Protein AF-K6UPS4-F1 (afdb_monomer_lite)

Secondary structure (DSSP, 8-state):
-HHHHHHHHHHHHTHHHHHHHHTTT--HHHHHHHHHHHHHHHHHHTT--HHHHHHHHHHHHHHHHHS--S---------S-HHHHHHHHHHHHHHHHHHHHHHHTTTS-HHHHHHHHHHHHHHHHHHHHHHHHHHHHT--TTHHHHHHHHHHS-HHHHHHHHHHS-HHHHHHHS-TTS--SS-----------------S----SS-HHHHTTSHHHHHHHHHH--TTTTTTGGGGGGGGGGTTTSTTHHHHHHHHHHHHHHHTT-S-HHHHHHHHHHHHHHHHHHHHGGGHHHHTTSTTHHHHHHHHHHHHHHHT-GGG-----TT--HHHHHHHHHHHHHHHTHHHHHHHHHH--HHHHHHHHHHHHHHHHHHHHHHHHH---

Foldseek 3Di:
DVVVLVVLLVCQLCVVVVQVVCVVQDHSQRVLVVVQLVVVVVCVVVVDDPVVVVVSLVSQVVSQVPHPDPDGRHHDDLPDDPVVSVLLVLLVVCLSCVVVLLVCCQPDDPVVLVVSLVSVLVSLVSLVVVVCVCVVVVHCSCVVSNVSCCVSCDLLNVLSSVVSRDPVSCCSRPPDPDPDPQDDDDDDDDDDDDDDDDDDDDPDPQDPVLVVLAVLVVLLVVLVDPPCLSVPLVLCNVVRVCCVVFPNSSSLLSSLLVLLVVLLPDPCNLLSLVSSLLSNVVVLCVRVPQCSLVCVVHPPVVSSVVSNVVSCVVSVSCSNDDDDPSVAGPVNSVLVVLLSRCVSRVVVLVVDCVVDDPVVVVSSVVSVVSNVVSCVVCVVVVDDD

Radius of gyration: 28.58 Å; chains: 1; bounding box: 81×54×88 Å

InterPro domains:
  IPR008780 Plasmodium vivax Vir [PF05795] (3-199)
  IPR008780 Plasmodium vivax Vir [PF05795] (218-385)

Sequence (385 aa):
MNKYCNIIKVILENWDKILTSFESQFNKDQCCEHLNYWLHTKIQDNKYRSEDIKLLYFAWNWINDSITAKNYCRHKKFNVSAEDFKKKLKLYIFLEYIDIINSELTRVQNSEKTMYCNYIKSSFDLYYSMKFEDSSTCSQKFSDELVAFEKKIDNSKLCELKNKWPHRCLDLVFNKNNKALCSSKKEQSNVHNQERSNGFETTNKFNQSVLDKFSAFKTYEEFNSNKDCYKYCQHCKIIYDFEESCPGISDFCRMLVRNLHEIKYSNDIKDRCGYLYYWIYENAWKLFGPDWNKTHGKEPIFTLLNIGYKIINELKINESFYNYDTKISFEEWRKKTDLHDYFENYDNIKNITESTNREENNKYCEYFTYIKKIYKMYIRKCCKY

Structure (mmCIF, N/CA/C/O backbone):
data_AF-K6UPS4-F1
#
_entry.id   AF-K6UPS4-F1
#
loop_
_atom_site.group_PDB
_atom_site.id
_atom_site.type_symbol
_atom_site.label_atom_id
_atom_site.label_alt_id
_atom_site.label_comp_id
_atom_site.label_asym_id
_atom_site.label_entity_id
_atom_site.label_seq_id
_atom_site.pdbx_PDB_ins_code
_atom_site.Cartn_x
_atom_site.Cartn_y
_atom_site.Cartn_z
_atom_site.occupancy
_atom_site.B_iso_or_equiv
_atom_site.auth_seq_id
_atom_site.auth_comp_id
_atom_site.auth_asym_id
_atom_site.auth_atom_id
_atom_site.pdbx_PDB_model_num
ATOM 1 N N . MET A 1 1 ? 18.045 -4.487 -40.810 1.00 77.62 1 MET A N 1
ATOM 2 C CA . MET A 1 1 ? 18.877 -4.861 -39.647 1.00 77.62 1 MET A CA 1
ATOM 3 C C . MET A 1 1 ? 20.218 -4.121 -39.605 1.00 77.62 1 MET A C 1
ATOM 5 O O . MET A 1 1 ? 20.486 -3.487 -38.593 1.00 77.62 1 MET A O 1
ATOM 9 N N . ASN A 1 2 ? 21.015 -4.104 -40.686 1.00 80.56 2 ASN A N 1
ATOM 10 C CA . ASN A 1 2 ? 22.357 -3.474 -40.727 1.00 80.56 2 ASN A CA 1
ATOM 11 C C . ASN A 1 2 ? 22.433 -2.052 -40.144 1.00 80.56 2 ASN A C 1
ATOM 13 O O . ASN A 1 2 ? 23.345 -1.751 -39.382 1.00 80.56 2 ASN A O 1
ATOM 17 N N . LYS A 1 3 ? 21.435 -1.202 -40.426 1.00 86.06 3 LYS A N 1
ATOM 18 C CA . LYS A 1 3 ? 21.322 0.143 -39.836 1.00 86.06 3 LYS A CA 1
ATOM 19 C C . LYS A 1 3 ? 21.411 0.125 -38.304 1.00 86.06 3 LYS A C 1
ATOM 21 O O . LYS A 1 3 ? 22.195 0.872 -37.733 1.00 86.06 3 LYS A O 1
ATOM 26 N N . TYR A 1 4 ? 20.614 -0.715 -37.643 1.00 86.06 4 TYR A N 1
ATOM 27 C CA . TYR A 1 4 ? 20.561 -0.771 -36.180 1.00 86.06 4 TYR A CA 1
ATOM 28 C C . TYR A 1 4 ? 21.789 -1.454 -35.583 1.00 86.06 4 TYR A C 1
ATOM 30 O O . TYR A 1 4 ? 22.247 -1.026 -34.532 1.00 86.06 4 TYR A O 1
ATOM 38 N N . CYS A 1 5 ? 22.379 -2.428 -36.281 1.00 85.94 5 CYS A N 1
ATOM 39 C CA . CYS A 1 5 ? 23.659 -3.012 -35.882 1.00 85.94 5 CYS A CA 1
ATOM 40 C C . CYS A 1 5 ? 24.772 -1.951 -35.823 1.00 85.94 5 CYS A C 1
ATOM 42 O O . CYS A 1 5 ? 25.506 -1.887 -34.842 1.00 85.94 5 CYS A O 1
ATOM 44 N N . ASN A 1 6 ? 24.851 -1.069 -36.827 1.00 89.06 6 ASN A N 1
ATOM 45 C CA . ASN A 1 6 ? 25.827 0.025 -36.839 1.00 89.06 6 ASN A CA 1
ATOM 46 C C . ASN A 1 6 ? 25.571 1.044 -35.722 1.00 89.06 6 ASN A C 1
ATOM 48 O O . ASN A 1 6 ? 26.515 1.493 -35.081 1.00 89.06 6 ASN A O 1
ATOM 52 N N . ILE A 1 7 ? 24.304 1.386 -35.463 1.00 91.50 7 ILE A N 1
ATOM 53 C CA . ILE A 1 7 ? 23.954 2.304 -34.369 1.00 91.50 7 ILE A CA 1
ATOM 54 C C . ILE A 1 7 ? 24.347 1.701 -33.014 1.00 91.50 7 ILE A C 1
ATOM 56 O O . ILE A 1 7 ? 25.000 2.374 -32.223 1.00 91.50 7 ILE A O 1
ATOM 60 N N . ILE A 1 8 ? 24.000 0.434 -32.764 1.00 92.12 8 ILE A N 1
ATOM 61 C CA . ILE A 1 8 ? 24.368 -0.264 -31.526 1.00 92.12 8 ILE A CA 1
ATOM 62 C C . ILE A 1 8 ? 25.882 -0.325 -31.359 1.00 92.12 8 ILE A C 1
ATOM 64 O O . ILE A 1 8 ? 26.369 -0.036 -30.273 1.00 92.12 8 ILE A O 1
ATOM 68 N N . LYS A 1 9 ? 26.628 -0.619 -32.428 1.00 91.38 9 LYS A N 1
ATOM 69 C CA . LYS A 1 9 ? 28.091 -0.605 -32.393 1.00 91.38 9 LYS A CA 1
ATOM 70 C C . LYS A 1 9 ? 28.637 0.737 -31.901 1.00 91.38 9 LYS A C 1
ATOM 72 O O . LYS A 1 9 ? 29.379 0.760 -30.928 1.00 91.38 9 LYS A O 1
ATOM 77 N N . VAL A 1 10 ? 28.204 1.842 -32.508 1.00 92.75 10 VAL A N 1
ATOM 78 C CA . VAL A 1 10 ? 28.657 3.190 -32.122 1.00 92.75 10 VAL A CA 1
ATOM 79 C C . VAL A 1 10 ? 28.294 3.523 -30.672 1.00 92.75 10 VAL A C 1
ATOM 81 O O . VAL A 1 10 ? 29.107 4.117 -29.961 1.00 92.75 10 VAL A O 1
ATOM 84 N N . ILE A 1 11 ? 27.089 3.145 -30.230 1.00 93.38 11 ILE A N 1
ATOM 85 C CA . ILE A 1 11 ? 26.629 3.371 -28.853 1.00 93.38 11 ILE A CA 1
ATOM 86 C C . ILE A 1 11 ? 27.493 2.589 -27.860 1.00 93.38 11 ILE A C 1
ATOM 88 O O . ILE A 1 11 ? 27.983 3.177 -26.900 1.00 93.38 11 ILE A O 1
ATOM 92 N N . LEU A 1 12 ? 27.700 1.290 -28.090 1.00 91.75 12 LEU A N 1
ATOM 93 C CA . LEU A 1 12 ? 28.446 0.429 -27.172 1.00 91.75 12 LEU A CA 1
ATOM 94 C C . LEU A 1 12 ? 29.937 0.792 -27.125 1.00 91.75 12 LEU A C 1
ATOM 96 O O . LEU A 1 12 ? 30.508 0.861 -26.042 1.00 91.75 12 LEU A O 1
ATOM 100 N N . GLU A 1 13 ? 30.556 1.130 -28.260 1.00 90.81 13 GLU A N 1
ATOM 101 C CA . GLU A 1 13 ? 31.955 1.594 -28.310 1.00 90.81 13 GLU A CA 1
ATOM 102 C C . GLU A 1 13 ? 32.178 2.912 -27.548 1.00 90.81 13 GLU A C 1
ATOM 104 O O . GLU A 1 13 ? 33.280 3.176 -27.070 1.00 90.81 13 GLU A O 1
ATOM 109 N N . ASN A 1 14 ? 31.137 3.738 -27.399 1.00 91.19 14 ASN A N 1
ATOM 110 C CA . ASN A 1 14 ? 31.183 4.988 -26.637 1.00 91.19 14 ASN A CA 1
ATOM 111 C C . ASN A 1 14 ? 30.433 4.901 -25.299 1.00 91.19 14 ASN A C 1
ATOM 113 O O . ASN A 1 14 ? 30.128 5.942 -24.711 1.00 91.19 14 ASN A O 1
ATOM 117 N N . TRP A 1 15 ? 30.147 3.692 -24.803 1.00 91.75 15 TRP A N 1
ATOM 118 C CA . TRP A 1 15 ? 29.243 3.489 -23.669 1.00 91.75 15 TRP A CA 1
ATOM 119 C C . TRP A 1 15 ? 29.666 4.258 -22.417 1.00 91.75 15 TRP A C 1
ATOM 121 O O . TRP A 1 15 ? 28.856 4.983 -21.849 1.00 91.75 15 TRP A O 1
ATOM 131 N N . ASP A 1 16 ? 30.946 4.198 -22.041 1.00 89.62 16 ASP A N 1
ATOM 132 C CA . ASP A 1 16 ? 31.461 4.923 -20.871 1.00 89.62 16 ASP A CA 1
ATOM 133 C C . ASP A 1 16 ? 31.260 6.447 -20.992 1.00 89.62 16 ASP A C 1
ATOM 135 O O . ASP A 1 16 ? 30.858 7.090 -20.025 1.00 89.62 16 ASP A O 1
ATOM 139 N N . LYS A 1 17 ? 31.449 7.030 -22.186 1.00 90.62 17 LYS A N 1
ATOM 140 C CA . LYS A 1 17 ? 31.209 8.468 -22.422 1.00 90.62 17 LYS A CA 1
ATOM 141 C C . LYS A 1 17 ? 29.726 8.820 -22.327 1.00 90.62 17 LYS A C 1
ATOM 143 O O . LYS A 1 17 ? 29.380 9.865 -21.782 1.00 90.62 17 LYS A O 1
ATOM 148 N N . ILE A 1 18 ? 28.858 7.957 -22.859 1.00 90.69 18 ILE A N 1
ATOM 149 C CA . ILE A 1 18 ? 27.403 8.125 -22.774 1.00 90.69 18 ILE A CA 1
ATOM 150 C C . ILE A 1 18 ? 26.972 8.089 -21.307 1.00 90.69 18 ILE A C 1
ATOM 152 O O . ILE A 1 18 ? 26.261 8.990 -20.866 1.00 90.69 18 ILE A O 1
ATOM 156 N N . LEU A 1 19 ? 27.459 7.117 -20.533 1.00 90.88 19 LEU A N 1
ATOM 157 C CA . LEU A 1 19 ? 27.187 7.031 -19.100 1.00 90.88 19 LEU A CA 1
ATOM 158 C C . LEU A 1 19 ? 27.598 8.312 -18.365 1.00 90.88 19 LEU A C 1
ATOM 160 O O . LEU A 1 19 ? 26.792 8.846 -17.611 1.00 90.88 19 LEU A O 1
ATOM 164 N N . THR A 1 20 ? 28.791 8.851 -18.637 1.00 90.44 20 THR A N 1
ATOM 165 C CA . THR A 1 20 ? 29.232 10.132 -18.059 1.00 90.44 20 THR A CA 1
ATOM 166 C C . THR A 1 20 ? 28.326 11.296 -18.467 1.00 90.44 20 THR A C 1
ATOM 168 O O . THR A 1 20 ? 28.006 12.140 -17.641 1.00 90.44 20 THR A O 1
ATOM 171 N N . SER A 1 21 ? 27.845 11.345 -19.714 1.00 92.25 21 SER A N 1
ATOM 172 C CA . SER A 1 21 ? 26.965 12.438 -20.160 1.00 92.25 21 SER A CA 1
ATOM 173 C C . SER A 1 21 ? 25.588 12.454 -19.482 1.00 92.25 21 SER A C 1
ATOM 175 O O . SER A 1 21 ? 24.968 13.512 -19.390 1.00 92.25 21 SER A O 1
ATOM 177 N N . PHE A 1 22 ? 25.124 11.304 -18.982 1.00 88.94 22 PHE A N 1
ATOM 178 C CA . PHE A 1 22 ? 23.813 11.146 -18.344 1.00 88.94 22 PHE A CA 1
ATOM 179 C C . PHE A 1 22 ? 23.880 10.920 -16.830 1.00 88.94 22 PHE A C 1
ATOM 181 O O . PHE A 1 22 ? 22.834 10.749 -16.207 1.00 88.94 22 PHE A O 1
ATOM 188 N N . GLU A 1 23 ? 25.064 10.969 -16.215 1.00 88.44 23 GLU A N 1
ATOM 189 C CA . GLU A 1 23 ? 25.265 10.593 -14.805 1.00 88.44 23 GLU A CA 1
ATOM 190 C C . GLU A 1 23 ? 24.444 11.427 -13.807 1.00 88.44 23 GLU A C 1
ATOM 192 O O . GLU A 1 23 ? 24.121 10.957 -12.719 1.00 88.44 23 GLU A O 1
ATOM 197 N N . SER A 1 24 ? 24.071 12.653 -14.190 1.00 85.88 24 SER A N 1
ATOM 198 C CA . SER A 1 24 ? 23.217 13.539 -13.388 1.00 85.88 24 SER A CA 1
ATOM 199 C C . SER A 1 24 ? 21.729 13.173 -13.420 1.00 85.88 24 SER A C 1
ATOM 201 O O . SER A 1 24 ? 20.976 13.633 -12.564 1.00 85.88 24 SER A O 1
ATOM 203 N N . GLN A 1 25 ? 21.295 12.379 -14.403 1.00 82.69 25 GLN A N 1
ATOM 204 C CA . GLN A 1 25 ? 19.885 12.063 -14.656 1.00 82.69 25 GLN A CA 1
ATOM 205 C C . GLN A 1 25 ? 19.572 10.585 -14.427 1.00 82.69 25 GLN A C 1
ATOM 207 O O . GLN A 1 25 ? 18.519 10.265 -13.880 1.00 82.69 25 GLN A O 1
ATOM 212 N N . PHE A 1 26 ? 20.479 9.693 -14.827 1.00 84.88 26 PHE A N 1
ATOM 213 C CA . PHE A 1 26 ? 20.250 8.253 -14.831 1.00 84.88 26 PHE A CA 1
ATOM 214 C C . PHE A 1 26 ? 21.466 7.504 -14.303 1.00 84.88 26 PHE A C 1
ATOM 216 O O . PHE A 1 26 ? 22.615 7.837 -14.604 1.00 84.88 26 PHE A O 1
ATOM 223 N N . ASN A 1 27 ? 21.212 6.439 -13.546 1.00 87.31 27 ASN A N 1
ATOM 224 C CA . ASN A 1 27 ? 22.267 5.500 -13.198 1.00 87.31 27 ASN A CA 1
ATOM 225 C C . ASN A 1 27 ? 22.601 4.573 -14.386 1.00 87.31 27 ASN A C 1
ATOM 227 O O . ASN A 1 27 ? 21.901 4.523 -15.401 1.00 87.31 27 ASN A O 1
ATOM 231 N N . LYS A 1 28 ? 23.697 3.818 -14.256 1.00 87.12 28 LYS A N 1
ATOM 232 C CA . LYS A 1 28 ? 24.208 2.954 -15.333 1.00 87.12 28 LYS A CA 1
ATOM 233 C C . LYS A 1 28 ? 23.196 1.898 -15.785 1.00 87.12 28 LYS A C 1
ATOM 235 O O . LYS A 1 28 ? 23.085 1.643 -16.986 1.00 87.12 28 LYS A O 1
ATOM 240 N N . ASP A 1 29 ? 22.458 1.322 -14.840 1.00 87.25 29 ASP A N 1
ATOM 241 C CA . ASP A 1 29 ? 21.469 0.283 -15.118 1.00 87.25 29 ASP A CA 1
ATOM 242 C C . ASP A 1 29 ? 20.255 0.863 -15.855 1.00 87.25 29 ASP A C 1
ATOM 244 O O . ASP A 1 29 ? 19.808 0.289 -16.846 1.00 87.25 29 ASP A O 1
ATOM 248 N N . GLN A 1 30 ? 19.787 2.053 -15.462 1.00 89.25 30 GLN A N 1
ATOM 249 C CA . GLN A 1 30 ? 18.713 2.780 -16.152 1.00 89.25 30 GLN A CA 1
ATOM 250 C C . GLN A 1 30 ? 19.086 3.115 -17.597 1.00 89.25 30 GLN A C 1
ATOM 252 O O . GLN A 1 30 ? 18.306 2.842 -18.508 1.00 89.25 30 GLN A O 1
ATOM 257 N N . CYS A 1 31 ? 20.300 3.624 -17.837 1.00 91.44 31 CYS A N 1
ATOM 258 C CA . CYS A 1 31 ? 20.792 3.877 -19.195 1.00 91.44 31 CYS A CA 1
ATOM 259 C C . CYS A 1 31 ? 20.754 2.609 -20.060 1.00 91.44 31 CYS A C 1
ATOM 261 O O . CYS A 1 31 ? 20.337 2.651 -21.221 1.00 91.44 31 CYS A O 1
ATOM 263 N N . CYS A 1 32 ? 21.174 1.471 -19.500 1.00 93.19 32 CYS A N 1
ATOM 264 C CA . CYS A 1 32 ? 21.152 0.202 -20.215 1.00 93.19 32 CYS A CA 1
ATOM 265 C C . CYS A 1 32 ? 19.719 -0.296 -20.480 1.00 93.19 32 CYS A C 1
ATOM 267 O O . CYS A 1 32 ? 19.421 -0.759 -21.585 1.00 93.19 32 CYS A O 1
ATOM 269 N N . GLU A 1 33 ? 18.801 -0.158 -19.521 1.00 93.00 33 GLU A N 1
ATOM 270 C CA . GLU A 1 33 ? 17.383 -0.481 -19.723 1.00 93.00 33 GLU A CA 1
ATOM 271 C C . GLU A 1 33 ? 16.742 0.418 -20.795 1.00 93.00 33 GLU A C 1
ATOM 273 O O . GLU A 1 33 ? 16.080 -0.100 -21.697 1.00 93.00 33 GLU A O 1
ATOM 278 N N . HIS A 1 34 ? 17.004 1.732 -20.796 1.00 93.31 34 HIS A N 1
ATOM 279 C CA . HIS A 1 34 ? 16.537 2.646 -21.848 1.00 93.31 34 HIS A CA 1
ATOM 280 C C . HIS A 1 34 ? 16.983 2.195 -23.240 1.00 93.31 34 HIS A C 1
ATOM 282 O O . HIS A 1 34 ? 16.175 2.160 -24.174 1.00 93.31 34 HIS A O 1
ATOM 288 N N . LEU A 1 35 ? 18.256 1.812 -23.383 1.00 94.75 35 LEU A N 1
ATOM 289 C CA . LEU A 1 35 ? 18.789 1.330 -24.653 1.00 94.75 35 LEU A CA 1
ATOM 290 C C . LEU A 1 35 ? 18.093 0.034 -25.100 1.00 94.75 35 LEU A C 1
ATOM 292 O O . LEU A 1 35 ? 17.767 -0.117 -26.281 1.00 94.75 35 LEU A O 1
ATOM 296 N N . ASN A 1 36 ? 17.816 -0.874 -24.162 1.00 95.06 36 ASN A N 1
ATOM 297 C CA . ASN A 1 36 ? 17.093 -2.115 -24.429 1.00 95.06 36 ASN A CA 1
ATOM 298 C C . ASN A 1 36 ? 15.652 -1.868 -24.899 1.00 95.06 36 ASN A C 1
ATOM 300 O O . ASN A 1 36 ? 15.244 -2.411 -25.931 1.00 95.06 36 ASN A O 1
ATOM 304 N N . TYR A 1 37 ? 14.894 -1.017 -24.201 1.00 95.06 37 TYR A N 1
ATOM 305 C CA . TYR A 1 37 ? 13.536 -0.636 -24.607 1.00 95.06 37 TYR A CA 1
ATOM 306 C C . TYR A 1 37 ? 13.518 0.088 -25.959 1.00 95.06 37 TYR A C 1
ATOM 308 O O . TYR A 1 37 ? 12.674 -0.208 -26.816 1.00 95.06 37 TYR A O 1
ATOM 316 N N . TRP A 1 38 ? 14.470 0.998 -26.192 1.00 94.50 38 TRP A N 1
ATOM 317 C CA . TRP A 1 38 ? 14.616 1.696 -27.467 1.00 94.50 38 TRP A CA 1
ATOM 318 C C . TRP A 1 38 ? 14.863 0.715 -28.613 1.00 94.50 38 TRP A C 1
ATOM 320 O O . TRP A 1 38 ? 14.139 0.748 -29.612 1.00 94.50 38 TRP A O 1
ATOM 330 N N . LEU A 1 39 ? 15.840 -0.189 -28.467 1.00 93.75 39 LEU A N 1
ATOM 331 C CA . LEU A 1 39 ? 16.166 -1.140 -29.524 1.00 93.75 39 LEU A CA 1
ATOM 332 C C . LEU A 1 39 ? 14.977 -2.058 -29.807 1.00 93.75 39 LEU A C 1
ATOM 334 O O . LEU A 1 39 ? 14.634 -2.269 -30.971 1.00 93.75 39 LEU A O 1
ATOM 338 N N . HIS A 1 40 ? 14.329 -2.580 -28.764 1.00 92.25 40 HIS A N 1
ATOM 339 C CA . HIS A 1 40 ? 13.203 -3.488 -28.944 1.00 92.25 40 HIS A CA 1
ATOM 340 C C . HIS A 1 40 ? 12.026 -2.807 -29.659 1.00 92.25 40 HIS A C 1
ATOM 342 O O . HIS A 1 40 ? 11.440 -3.404 -30.560 1.00 92.25 40 HIS A O 1
ATOM 348 N N . THR A 1 41 ? 11.766 -1.525 -29.377 1.00 91.25 41 THR A N 1
ATOM 349 C CA . THR A 1 41 ? 10.787 -0.719 -30.131 1.00 91.25 41 THR A CA 1
ATOM 350 C C . THR A 1 41 ? 11.131 -0.689 -31.624 1.00 91.25 41 THR A C 1
ATOM 352 O O . THR A 1 41 ? 10.288 -0.968 -32.473 1.00 91.25 41 THR A O 1
ATOM 355 N N . LYS A 1 42 ? 12.404 -0.447 -31.969 1.00 90.06 42 LYS A N 1
ATOM 356 C CA . LYS A 1 42 ? 12.853 -0.433 -33.372 1.00 90.06 42 LYS A CA 1
ATOM 357 C C . LYS A 1 42 ? 12.787 -1.799 -34.044 1.00 90.06 42 LYS A C 1
ATOM 359 O O . LYS A 1 42 ? 12.548 -1.863 -35.251 1.00 90.06 42 LYS A O 1
ATOM 364 N N . ILE A 1 43 ? 12.996 -2.879 -33.297 1.00 88.19 43 ILE A N 1
ATOM 365 C CA . ILE A 1 43 ? 12.839 -4.240 -33.813 1.00 88.19 43 ILE A CA 1
ATOM 366 C C . ILE A 1 43 ? 11.368 -4.514 -34.156 1.00 88.19 43 ILE A C 1
ATOM 368 O O . ILE A 1 43 ? 11.093 -5.049 -35.232 1.00 88.19 43 ILE A O 1
ATOM 372 N N . GLN A 1 44 ? 10.436 -4.107 -33.288 1.00 84.12 44 GLN A N 1
ATOM 373 C CA . GLN A 1 44 ? 9.001 -4.315 -33.492 1.00 84.12 44 GLN A CA 1
ATOM 374 C C . GLN A 1 44 ? 8.436 -3.509 -34.665 1.00 84.12 44 GLN A C 1
ATOM 376 O O . GLN A 1 44 ? 7.715 -4.078 -35.487 1.00 84.12 44 GLN A O 1
ATOM 381 N N . ASP A 1 45 ? 8.817 -2.235 -34.801 1.00 82.06 45 ASP A N 1
ATOM 382 C CA . ASP A 1 45 ? 8.339 -1.357 -35.883 1.00 82.06 45 ASP A CA 1
ATOM 383 C C . ASP A 1 45 ? 8.666 -1.907 -37.285 1.00 82.06 45 ASP A C 1
ATOM 385 O O . ASP A 1 45 ? 7.931 -1.680 -38.243 1.00 82.06 45 ASP A O 1
ATOM 389 N N . ASN A 1 46 ? 9.770 -2.652 -37.411 1.00 78.75 46 ASN A N 1
ATOM 390 C CA . ASN A 1 46 ? 10.305 -3.118 -38.692 1.00 78.75 46 ASN A CA 1
ATOM 391 C C . ASN A 1 46 ? 10.086 -4.620 -38.960 1.00 78.75 46 ASN A C 1
ATOM 393 O O . ASN A 1 46 ? 10.552 -5.112 -39.987 1.00 78.75 46 ASN A O 1
ATOM 397 N N . LYS A 1 47 ? 9.411 -5.352 -38.057 1.00 79.81 47 LYS A N 1
ATOM 398 C CA . LYS A 1 47 ? 9.056 -6.783 -38.198 1.00 79.81 47 LYS A CA 1
ATOM 399 C C . LYS A 1 47 ? 10.200 -7.674 -38.722 1.00 79.81 47 LYS A C 1
ATOM 401 O O . LYS A 1 47 ? 10.024 -8.441 -39.668 1.00 79.81 47 LYS A O 1
ATOM 406 N N . TYR A 1 48 ? 11.387 -7.565 -38.128 1.00 83.94 48 TYR A N 1
ATOM 407 C CA . TYR A 1 48 ? 12.543 -8.372 -38.535 1.00 83.94 48 TYR A CA 1
ATOM 408 C C . TYR A 1 48 ? 12.362 -9.873 -38.260 1.00 83.94 48 TYR A C 1
ATOM 410 O O . TYR A 1 48 ? 11.636 -10.260 -37.344 1.00 83.94 48 TYR A O 1
ATOM 418 N N . ARG A 1 49 ? 13.073 -10.724 -39.017 1.00 85.31 49 ARG A N 1
ATOM 419 C CA . ARG A 1 49 ? 13.077 -12.178 -38.791 1.00 85.31 49 ARG A CA 1
ATOM 420 C C . ARG A 1 49 ? 13.789 -12.529 -37.488 1.00 85.31 49 ARG A C 1
ATOM 422 O O . ARG A 1 49 ? 14.700 -11.822 -37.049 1.00 85.31 49 ARG A O 1
ATOM 429 N N . SER A 1 50 ? 13.409 -13.662 -36.902 1.00 84.62 50 SER A N 1
ATOM 430 C CA . SER A 1 50 ? 13.954 -14.124 -35.622 1.00 84.62 50 SER A CA 1
ATOM 431 C C . SER A 1 50 ? 15.475 -14.334 -35.678 1.00 84.62 50 SER A C 1
ATOM 433 O O . SER A 1 50 ? 16.192 -14.024 -34.726 1.00 84.62 50 SER A O 1
ATOM 435 N N . GLU A 1 51 ? 15.978 -14.797 -36.822 1.00 88.00 51 GLU A N 1
ATOM 436 C CA . GLU A 1 51 ? 17.390 -15.066 -37.090 1.00 88.00 51 GLU A CA 1
ATOM 437 C C . GLU A 1 51 ? 18.196 -13.769 -37.133 1.00 88.00 51 GLU A C 1
ATOM 439 O O . GLU A 1 51 ? 19.261 -13.680 -36.524 1.00 88.00 51 GLU A O 1
ATOM 444 N N . ASP A 1 52 ? 17.653 -12.735 -37.777 1.00 88.31 52 ASP A N 1
ATOM 445 C CA . ASP A 1 52 ? 18.309 -11.431 -37.880 1.00 88.31 52 ASP A CA 1
ATOM 446 C C . ASP A 1 52 ? 18.445 -10.784 -36.488 1.00 88.31 52 ASP A C 1
ATOM 448 O O . ASP A 1 52 ? 19.457 -10.156 -36.177 1.00 88.31 52 ASP A O 1
ATOM 452 N N . ILE A 1 53 ? 17.443 -10.968 -35.619 1.00 89.25 53 ILE A N 1
ATOM 453 C CA . ILE A 1 53 ? 17.464 -10.483 -34.229 1.00 89.25 53 ILE A CA 1
ATOM 454 C C . ILE A 1 53 ? 18.494 -11.259 -33.394 1.00 89.25 53 ILE A C 1
ATOM 456 O O . ILE A 1 53 ? 19.220 -10.664 -32.596 1.00 89.25 53 ILE A O 1
ATOM 460 N N . LYS A 1 54 ? 18.602 -12.582 -33.583 1.00 89.94 54 LYS A N 1
ATOM 461 C CA . LYS A 1 54 ? 19.631 -13.400 -32.917 1.00 89.94 54 LYS A CA 1
ATOM 462 C C . LYS A 1 54 ? 21.037 -12.929 -33.285 1.00 89.94 54 LYS A C 1
ATOM 464 O O . LYS A 1 54 ? 21.865 -12.782 -32.389 1.00 89.94 54 LYS A O 1
ATOM 469 N N . LEU A 1 55 ? 21.284 -12.652 -34.567 1.00 90.62 55 LEU A N 1
ATOM 470 C CA . LEU A 1 55 ? 22.569 -12.128 -35.039 1.00 90.62 55 LEU A CA 1
ATOM 471 C C . LEU A 1 55 ? 22.885 -10.756 -34.436 1.00 90.62 55 LEU A C 1
ATOM 473 O O . LEU A 1 55 ? 24.018 -10.524 -34.023 1.00 90.62 55 LEU A O 1
ATOM 477 N N . LEU A 1 56 ? 21.889 -9.874 -34.315 1.00 91.81 56 LEU A N 1
ATOM 478 C CA . LEU A 1 56 ? 22.062 -8.575 -33.662 1.00 91.81 56 LEU A CA 1
ATOM 479 C C . LEU A 1 56 ? 22.510 -8.723 -32.200 1.00 91.81 56 LEU A C 1
ATOM 481 O O . LEU A 1 56 ? 23.458 -8.065 -31.780 1.00 91.81 56 LEU A O 1
ATOM 485 N N . TYR A 1 57 ? 21.857 -9.593 -31.426 1.00 92.69 57 TYR A N 1
ATOM 486 C CA . TYR A 1 57 ? 22.229 -9.823 -30.027 1.00 92.69 57 TYR A CA 1
ATOM 487 C C . TYR A 1 57 ? 23.574 -10.542 -29.871 1.00 92.69 57 TYR A C 1
ATOM 489 O O . TYR A 1 57 ? 24.297 -10.289 -28.909 1.00 92.69 57 TYR A O 1
ATOM 497 N N . PHE A 1 58 ? 23.937 -11.409 -30.818 1.00 90.94 58 PHE A N 1
ATOM 498 C CA . PHE A 1 58 ? 25.272 -12.003 -30.863 1.00 90.94 58 PHE A CA 1
ATOM 499 C C . PHE A 1 58 ? 26.346 -10.934 -31.099 1.00 90.94 58 PHE A C 1
ATOM 501 O O . PHE A 1 58 ? 27.319 -10.870 -30.352 1.00 90.94 58 PHE A O 1
ATOM 508 N N . ALA A 1 59 ? 26.130 -10.048 -32.076 1.00 90.56 59 ALA A N 1
ATOM 509 C CA . ALA A 1 59 ? 27.028 -8.930 -32.344 1.00 90.56 59 ALA A CA 1
ATOM 510 C C . ALA A 1 59 ? 27.149 -7.992 -31.134 1.00 90.56 59 ALA A C 1
ATOM 512 O O . ALA A 1 59 ? 28.251 -7.581 -30.794 1.00 90.56 59 ALA A O 1
ATOM 513 N N . TRP A 1 60 ? 26.038 -7.702 -30.449 1.00 93.44 60 TRP A N 1
ATOM 514 C CA . TRP A 1 60 ? 26.034 -6.912 -29.216 1.00 93.44 60 TRP A CA 1
ATOM 515 C C . TRP A 1 60 ? 26.962 -7.505 -28.150 1.00 93.44 60 TRP A C 1
ATOM 517 O O . TRP A 1 60 ? 27.798 -6.794 -27.597 1.00 93.44 60 TRP A O 1
ATOM 527 N N . ASN A 1 61 ? 26.826 -8.804 -27.865 1.00 91.00 61 ASN A N 1
ATOM 528 C CA . ASN A 1 61 ? 27.672 -9.489 -26.885 1.00 91.00 61 ASN A CA 1
ATOM 529 C C . ASN A 1 61 ? 29.145 -9.444 -27.288 1.00 91.00 61 ASN A C 1
ATOM 531 O O . ASN A 1 61 ? 29.986 -9.070 -26.481 1.00 91.00 61 ASN A O 1
ATOM 535 N N . TRP A 1 62 ? 29.435 -9.745 -28.553 1.00 89.50 62 TRP A N 1
ATOM 536 C CA . TRP A 1 62 ? 30.797 -9.707 -29.067 1.00 89.50 62 TRP A CA 1
ATOM 537 C C . TRP A 1 62 ? 31.436 -8.319 -28.929 1.00 89.50 62 TRP A C 1
ATOM 539 O O . TRP A 1 62 ? 32.597 -8.211 -28.547 1.00 89.50 62 TRP A O 1
ATOM 549 N N . ILE A 1 63 ? 30.669 -7.250 -29.175 1.00 89.00 63 ILE A N 1
ATOM 550 C CA . ILE A 1 63 ? 31.140 -5.875 -28.980 1.00 89.00 63 ILE A CA 1
ATOM 551 C C . ILE A 1 63 ? 31.464 -5.626 -27.504 1.00 89.00 63 ILE A C 1
ATOM 553 O O . ILE A 1 63 ? 32.561 -5.160 -27.212 1.00 89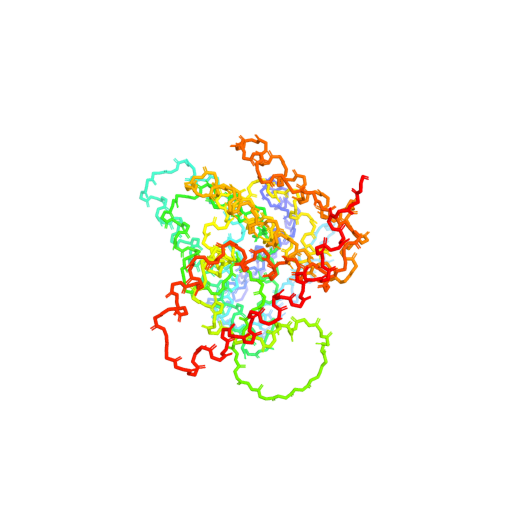.00 63 ILE A O 1
ATOM 557 N N . ASN A 1 64 ? 30.568 -5.983 -26.578 1.00 89.25 64 ASN A N 1
ATOM 558 C CA . ASN A 1 64 ? 30.833 -5.845 -25.142 1.00 89.25 64 ASN A CA 1
ATOM 559 C C . ASN A 1 64 ? 32.112 -6.576 -24.705 1.00 89.25 64 ASN A C 1
ATOM 561 O O . ASN A 1 64 ? 32.874 -6.020 -23.923 1.00 89.25 64 ASN A O 1
ATOM 565 N N . ASP A 1 65 ? 32.353 -7.784 -25.220 1.00 86.75 65 ASP A N 1
ATOM 566 C CA . ASP A 1 65 ? 33.545 -8.577 -24.891 1.00 86.75 65 ASP A CA 1
ATOM 567 C C . ASP A 1 65 ? 34.826 -7.987 -25.510 1.00 86.75 65 ASP A C 1
ATOM 569 O O . ASP A 1 65 ? 35.922 -8.158 -24.979 1.00 86.75 65 ASP A O 1
ATOM 573 N N . SER A 1 66 ? 34.696 -7.293 -26.645 1.00 82.12 66 SER A N 1
ATOM 574 C CA . SER A 1 66 ? 35.823 -6.709 -27.384 1.00 82.12 66 SER A CA 1
ATOM 575 C C . SER A 1 66 ? 36.308 -5.364 -26.837 1.00 82.12 66 SER A C 1
ATOM 577 O O . SER A 1 66 ? 37.437 -4.959 -27.119 1.00 82.12 66 SER A O 1
ATOM 579 N N . ILE A 1 67 ? 35.475 -4.654 -26.072 1.00 81.06 67 ILE A N 1
ATOM 580 C CA . ILE A 1 67 ? 35.820 -3.339 -25.530 1.00 81.06 67 ILE A CA 1
ATOM 581 C C . ILE A 1 67 ? 36.444 -3.532 -24.143 1.00 81.06 67 ILE A C 1
ATOM 583 O O . ILE A 1 67 ? 35.846 -4.129 -23.255 1.00 81.06 67 ILE A O 1
ATOM 587 N N . THR A 1 68 ? 37.618 -2.945 -23.899 1.00 67.12 68 THR A N 1
ATOM 588 C CA . THR A 1 68 ? 38.282 -2.925 -22.578 1.00 67.12 68 THR A CA 1
ATOM 589 C C . THR A 1 68 ? 37.627 -1.945 -21.586 1.00 67.12 68 THR A C 1
ATOM 591 O O . THR A 1 68 ? 38.305 -1.363 -20.737 1.00 67.12 68 THR A O 1
ATOM 594 N N . ALA A 1 69 ? 36.328 -1.676 -21.739 1.00 66.31 69 ALA A N 1
ATOM 595 C CA . ALA A 1 69 ? 35.589 -0.696 -20.951 1.00 66.31 69 ALA A CA 1
ATOM 596 C C . ALA A 1 69 ? 35.350 -1.218 -19.534 1.00 66.31 69 ALA A C 1
ATOM 598 O O . ALA A 1 69 ? 35.198 -2.418 -19.302 1.00 66.31 69 ALA A O 1
ATOM 599 N N . LYS A 1 70 ? 35.279 -0.300 -18.564 1.00 70.56 70 LYS A N 1
ATOM 600 C CA . LYS A 1 70 ? 34.965 -0.673 -17.173 1.00 70.56 70 LYS A CA 1
ATOM 601 C C . LYS A 1 70 ? 33.494 -1.050 -17.002 1.00 70.56 70 LYS A C 1
ATOM 603 O O . LYS A 1 70 ? 33.159 -1.741 -16.044 1.00 70.56 70 LYS A O 1
ATOM 608 N N . ASN A 1 71 ? 32.625 -0.576 -17.896 1.00 80.62 71 ASN A N 1
ATOM 609 C CA . ASN A 1 71 ? 31.191 -0.829 -17.860 1.00 80.62 71 ASN A CA 1
ATOM 610 C C . ASN A 1 71 ? 30.723 -1.416 -19.193 1.00 80.62 71 ASN A C 1
ATOM 612 O O . ASN A 1 71 ? 31.201 -1.030 -20.255 1.00 80.62 71 ASN A O 1
ATOM 616 N N . TYR A 1 72 ? 29.725 -2.293 -19.136 1.00 84.19 72 TYR A N 1
ATOM 617 C CA . TYR A 1 72 ? 29.067 -2.846 -20.315 1.00 84.19 72 TYR A CA 1
ATOM 618 C C . TYR A 1 72 ? 27.553 -2.880 -20.101 1.00 84.19 72 TYR A C 1
ATOM 620 O O . TYR A 1 72 ? 27.076 -2.938 -18.967 1.00 84.19 72 TYR A O 1
ATOM 628 N N . CYS A 1 73 ? 26.790 -2.854 -21.193 1.00 90.19 73 CYS A N 1
ATOM 629 C CA . CYS A 1 73 ? 25.334 -2.967 -21.158 1.00 90.19 73 CYS A CA 1
ATOM 630 C C . CYS A 1 73 ? 24.904 -4.321 -21.714 1.00 90.19 73 CYS A C 1
ATOM 632 O O . CYS A 1 73 ? 25.201 -4.639 -22.864 1.00 90.19 73 CYS A O 1
ATOM 634 N N . ARG A 1 74 ? 24.203 -5.137 -20.922 1.00 91.00 74 ARG A N 1
ATOM 635 C CA . ARG A 1 74 ? 23.672 -6.422 -21.399 1.00 91.00 74 ARG A CA 1
ATOM 636 C C . ARG A 1 74 ? 22.400 -6.196 -22.207 1.00 91.00 74 ARG A C 1
ATOM 638 O O . ARG A 1 74 ? 21.539 -5.414 -21.806 1.00 91.00 74 ARG A O 1
ATOM 645 N N . HIS A 1 75 ? 22.263 -6.905 -23.326 1.00 92.00 75 HIS A N 1
ATOM 646 C CA . HIS A 1 75 ? 20.981 -6.921 -24.024 1.00 92.00 75 HIS A CA 1
ATOM 647 C C . HIS A 1 75 ? 19.946 -7.720 -23.226 1.00 92.00 75 HIS A C 1
ATOM 649 O O . HIS A 1 75 ? 20.265 -8.687 -22.529 1.00 92.00 75 HIS A O 1
ATOM 655 N N . LYS A 1 76 ? 18.692 -7.305 -23.360 1.00 90.50 76 LYS A N 1
ATOM 656 C CA . LYS A 1 76 ? 17.513 -7.892 -22.740 1.00 90.50 76 LYS A CA 1
ATOM 657 C C . LYS A 1 76 ? 16.537 -8.293 -23.834 1.00 90.50 76 LYS A C 1
ATOM 659 O O . LYS A 1 76 ? 16.228 -7.523 -24.748 1.00 90.50 76 LYS A O 1
ATOM 664 N N . LYS A 1 77 ? 16.041 -9.525 -23.737 1.00 86.25 77 LYS A N 1
ATOM 665 C CA . LYS A 1 77 ? 15.015 -10.055 -24.636 1.00 86.25 77 LYS A CA 1
ATOM 666 C C . LYS A 1 77 ? 13.654 -9.931 -23.972 1.00 86.25 77 LYS A C 1
ATOM 668 O O . LYS A 1 77 ? 13.399 -10.565 -22.955 1.00 86.25 77 LYS A O 1
ATOM 673 N N . PHE A 1 78 ? 12.773 -9.146 -24.578 1.00 86.50 78 PHE A N 1
ATOM 674 C CA . PHE A 1 78 ? 11.377 -9.066 -24.169 1.00 86.50 78 PHE A CA 1
ATOM 675 C C . PHE A 1 78 ? 10.613 -10.196 -24.869 1.00 86.50 78 PHE A C 1
ATOM 677 O O . PHE A 1 78 ? 10.204 -10.063 -26.020 1.00 86.50 78 PHE A O 1
ATOM 684 N N . ASN A 1 79 ? 10.488 -11.344 -24.200 1.00 84.31 79 ASN A N 1
ATOM 685 C CA . ASN A 1 79 ? 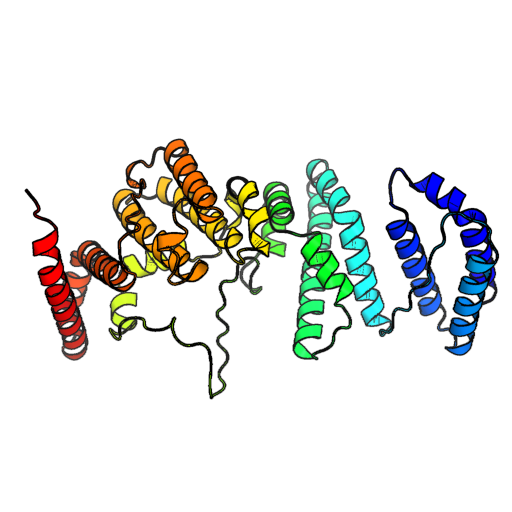9.827 -12.545 -24.730 1.00 84.31 79 ASN A CA 1
ATOM 686 C C . ASN A 1 79 ? 8.296 -12.438 -24.620 1.00 84.31 79 ASN A C 1
ATOM 688 O O . ASN A 1 79 ? 7.651 -13.256 -23.969 1.00 84.31 79 ASN A O 1
ATOM 692 N N . VAL A 1 80 ? 7.716 -11.401 -25.218 1.00 88.00 80 VAL A N 1
ATOM 693 C CA . VAL A 1 80 ? 6.276 -11.124 -25.164 1.00 88.00 80 VAL A CA 1
ATOM 694 C C . VAL A 1 80 ? 5.752 -10.681 -26.528 1.00 88.00 80 VAL A C 1
ATOM 696 O O . VAL A 1 80 ? 6.526 -10.357 -27.431 1.00 88.00 80 VAL A O 1
ATOM 699 N N . SER A 1 81 ? 4.428 -10.668 -26.690 1.00 89.50 81 SER A N 1
ATOM 700 C CA . SER A 1 81 ? 3.806 -10.145 -27.907 1.00 89.50 81 SER A CA 1
ATOM 701 C C . SER A 1 81 ? 4.109 -8.651 -28.095 1.00 89.50 81 SER A C 1
ATOM 703 O O . SER A 1 81 ? 4.429 -7.940 -27.141 1.00 89.50 81 SER A O 1
ATOM 705 N N . ALA A 1 82 ? 3.967 -8.143 -29.324 1.00 88.19 82 ALA A N 1
ATOM 706 C CA . ALA A 1 82 ? 4.130 -6.712 -29.587 1.00 88.19 82 ALA A CA 1
ATOM 707 C C . ALA A 1 82 ? 3.152 -5.854 -28.765 1.00 88.19 82 ALA A C 1
ATOM 709 O O . ALA A 1 82 ? 3.494 -4.756 -28.335 1.00 88.19 82 ALA A O 1
ATOM 710 N N . GLU A 1 83 ? 1.946 -6.362 -28.507 1.00 90.56 83 GLU A N 1
ATOM 711 C CA . GLU A 1 83 ? 0.952 -5.651 -27.707 1.00 90.56 83 GLU A CA 1
ATOM 712 C C . GLU A 1 83 ? 1.312 -5.647 -26.215 1.00 90.56 83 GLU A C 1
ATOM 714 O O . GLU A 1 83 ? 1.288 -4.598 -25.574 1.00 90.56 83 GLU A O 1
ATOM 719 N N . ASP A 1 84 ? 1.754 -6.783 -25.675 1.00 92.56 84 ASP A N 1
ATOM 720 C CA . ASP A 1 84 ? 2.228 -6.869 -24.290 1.00 92.56 84 ASP A CA 1
ATOM 721 C C . ASP A 1 84 ? 3.497 -6.033 -24.067 1.00 92.56 84 ASP A C 1
ATOM 723 O O . ASP A 1 84 ? 3.642 -5.384 -23.032 1.00 92.56 84 ASP A O 1
ATOM 727 N N . PHE A 1 85 ? 4.403 -5.975 -25.048 1.00 93.06 85 PHE A N 1
ATOM 728 C CA . PHE A 1 85 ? 5.573 -5.101 -24.969 1.00 93.06 85 PHE A CA 1
ATOM 729 C C . PHE A 1 85 ? 5.182 -3.624 -24.887 1.00 93.06 85 PHE A C 1
ATOM 731 O O . PHE A 1 85 ? 5.764 -2.892 -24.091 1.00 93.06 85 PHE A O 1
ATOM 738 N N . LYS A 1 86 ? 4.176 -3.169 -25.649 1.00 93.69 86 LYS A N 1
ATOM 739 C CA . LYS A 1 86 ? 3.682 -1.786 -25.523 1.00 93.69 86 LYS A CA 1
ATOM 740 C C . LYS A 1 86 ? 3.165 -1.502 -24.115 1.00 93.69 86 LYS A C 1
ATOM 742 O O . LYS A 1 86 ? 3.373 -0.394 -23.625 1.00 93.69 86 LYS A O 1
ATOM 747 N N . LYS A 1 87 ? 2.506 -2.470 -23.465 1.00 95.44 87 LYS A N 1
ATOM 748 C CA . LYS A 1 87 ? 2.075 -2.344 -22.062 1.00 95.44 87 LYS A CA 1
ATOM 749 C C . LYS A 1 87 ? 3.284 -2.208 -21.130 1.00 95.44 87 LYS A C 1
ATOM 751 O O . LYS A 1 87 ? 3.343 -1.234 -20.383 1.00 95.44 87 LYS A O 1
ATOM 756 N N . LYS A 1 88 ? 4.284 -3.095 -21.256 1.00 95.00 88 LYS A N 1
ATOM 757 C CA . LYS A 1 88 ? 5.555 -3.007 -20.506 1.00 95.00 88 LYS A CA 1
ATOM 758 C C . LYS A 1 88 ? 6.229 -1.647 -20.679 1.00 95.00 88 LYS A C 1
ATOM 760 O O . LYS A 1 88 ? 6.533 -0.985 -19.695 1.00 95.00 88 LYS A O 1
ATOM 765 N N . LEU A 1 89 ? 6.394 -1.196 -21.924 1.00 94.94 89 LEU A N 1
ATOM 766 C CA . LEU A 1 89 ? 7.025 0.081 -22.257 1.00 94.94 89 LEU A CA 1
ATOM 767 C C . LEU A 1 89 ? 6.265 1.272 -21.661 1.00 94.94 89 LEU A C 1
ATOM 769 O O . LEU A 1 89 ? 6.886 2.162 -21.086 1.00 94.94 89 LEU A O 1
ATOM 773 N N . LYS A 1 90 ? 4.932 1.300 -21.773 1.00 95.94 90 LYS A N 1
ATOM 774 C CA . LYS A 1 90 ? 4.109 2.371 -21.189 1.00 95.94 90 LYS A CA 1
ATOM 775 C C . LYS A 1 90 ? 4.264 2.441 -19.672 1.00 95.94 90 LYS A C 1
ATOM 777 O O . LYS A 1 90 ? 4.438 3.535 -19.141 1.00 95.94 90 LYS A O 1
ATOM 782 N N . LEU A 1 91 ? 4.226 1.295 -18.989 1.00 95.81 91 LEU A N 1
ATOM 783 C CA . LEU A 1 91 ? 4.382 1.256 -17.537 1.00 95.81 91 LEU A CA 1
ATOM 784 C C . LEU A 1 91 ? 5.804 1.648 -17.119 1.00 95.81 91 LEU A C 1
ATOM 786 O O . LEU A 1 91 ? 5.972 2.450 -16.206 1.00 95.81 91 LEU A O 1
ATOM 790 N N . TYR A 1 92 ? 6.817 1.167 -17.840 1.00 95.06 92 TYR A N 1
ATOM 791 C CA . TYR A 1 92 ? 8.210 1.553 -17.635 1.00 95.06 92 TYR A CA 1
ATOM 792 C C . TYR A 1 92 ? 8.413 3.071 -17.747 1.00 95.06 92 TYR A C 1
ATOM 794 O O . TYR A 1 92 ? 8.916 3.692 -16.815 1.00 95.06 92 TYR A O 1
ATOM 802 N N . ILE A 1 93 ? 7.935 3.692 -18.833 1.00 93.94 93 ILE A N 1
ATOM 803 C CA . ILE A 1 93 ? 7.998 5.152 -19.014 1.00 93.94 93 ILE A CA 1
ATOM 804 C C . ILE A 1 93 ? 7.294 5.865 -17.855 1.00 93.94 93 ILE A C 1
ATOM 806 O O . ILE A 1 93 ? 7.818 6.834 -17.313 1.00 93.94 93 ILE A O 1
ATOM 810 N N . PHE A 1 94 ? 6.118 5.398 -17.435 1.00 94.88 94 PHE A N 1
ATOM 811 C CA . PHE A 1 94 ? 5.434 5.990 -16.288 1.00 94.88 94 PHE A CA 1
ATOM 812 C C . PHE A 1 94 ? 6.303 5.989 -15.019 1.00 94.88 94 PHE A C 1
ATOM 814 O O . PHE A 1 94 ? 6.384 7.020 -14.350 1.00 94.88 94 PHE A O 1
ATOM 821 N N . LEU A 1 95 ? 6.980 4.880 -14.715 1.00 93.94 95 LEU A N 1
ATOM 822 C CA . LEU A 1 95 ? 7.828 4.755 -13.525 1.00 93.94 95 LEU A CA 1
ATOM 823 C C . LEU A 1 95 ? 9.067 5.657 -13.559 1.00 93.94 95 LEU A C 1
ATOM 825 O O . LEU A 1 95 ? 9.478 6.147 -12.507 1.00 93.94 95 LEU A O 1
ATOM 829 N N . GLU A 1 96 ? 9.625 5.919 -14.741 1.00 91.25 96 GLU A N 1
ATOM 830 C CA . GLU A 1 96 ? 10.755 6.845 -14.905 1.00 91.25 96 GLU A CA 1
ATOM 831 C C . GLU A 1 96 ? 10.331 8.306 -14.695 1.00 91.25 96 GLU A C 1
ATOM 833 O O . GLU A 1 96 ? 11.051 9.093 -14.083 1.00 91.25 96 GLU A O 1
ATOM 838 N N . TYR A 1 97 ? 9.128 8.675 -15.146 1.00 90.62 97 TYR A N 1
ATOM 839 C CA . TYR A 1 97 ? 8.681 10.070 -15.130 1.00 90.62 97 TYR A CA 1
ATOM 840 C C . TYR A 1 97 ? 7.785 10.448 -13.946 1.00 90.62 97 TYR A C 1
ATOM 842 O O . TYR A 1 97 ? 7.531 11.637 -13.757 1.00 90.62 97 TYR A O 1
ATOM 850 N N . ILE A 1 98 ? 7.304 9.507 -13.124 1.00 89.62 98 ILE A N 1
ATOM 851 C CA . ILE A 1 98 ? 6.348 9.814 -12.042 1.00 89.62 98 ILE A CA 1
ATOM 852 C C . ILE A 1 98 ? 6.884 10.834 -11.029 1.00 89.62 98 ILE A C 1
ATOM 854 O O . ILE A 1 98 ? 6.122 11.663 -10.533 1.00 89.62 98 ILE A O 1
ATOM 858 N N . ASP A 1 99 ? 8.188 10.828 -10.746 1.00 88.06 99 ASP A N 1
ATOM 859 C CA . ASP A 1 99 ? 8.799 11.794 -9.827 1.00 88.06 99 ASP A CA 1
ATOM 860 C C . ASP A 1 99 ? 8.786 13.214 -10.405 1.00 88.06 99 ASP A C 1
ATOM 862 O O . ASP A 1 99 ? 8.395 14.153 -9.709 1.00 88.06 99 ASP A O 1
ATOM 866 N N . ILE A 1 100 ? 9.116 13.345 -11.693 1.00 87.94 100 ILE A N 1
ATOM 867 C CA . ILE A 1 100 ? 9.094 14.610 -12.440 1.00 87.94 100 ILE A CA 1
ATOM 868 C C . ILE A 1 100 ? 7.654 15.114 -12.587 1.00 87.94 100 ILE A C 1
ATOM 870 O O . ILE A 1 100 ? 7.356 16.278 -12.329 1.00 87.94 100 ILE A O 1
ATOM 874 N N . ILE A 1 101 ? 6.724 14.226 -12.947 1.00 86.38 101 ILE A N 1
ATOM 875 C CA . ILE A 1 101 ? 5.298 14.557 -13.043 1.00 86.38 101 ILE A CA 1
ATOM 876 C C . ILE A 1 101 ? 4.793 15.077 -11.694 1.00 86.38 101 ILE A C 1
ATOM 878 O O . ILE A 1 101 ? 4.076 16.075 -11.639 1.00 86.38 101 ILE A O 1
ATOM 882 N N . ASN A 1 102 ? 5.194 14.440 -10.593 1.00 82.94 102 ASN A N 1
ATOM 883 C CA . ASN A 1 102 ? 4.790 14.860 -9.258 1.00 82.94 102 ASN A CA 1
ATOM 884 C C . ASN A 1 102 ? 5.369 16.228 -8.857 1.00 82.94 102 ASN A C 1
ATOM 886 O O . ASN A 1 102 ? 4.678 16.995 -8.186 1.00 82.94 102 ASN A O 1
ATOM 890 N N . SER A 1 103 ? 6.606 16.558 -9.249 1.00 84.00 103 SER A N 1
ATOM 891 C CA . SER A 1 103 ? 7.165 17.893 -8.993 1.00 84.00 103 SER A CA 1
ATOM 892 C C . SER A 1 103 ? 6.458 18.974 -9.810 1.00 84.00 103 SER A C 1
ATOM 894 O O . SER A 1 103 ? 6.118 20.025 -9.265 1.00 84.00 103 SER A O 1
ATOM 896 N N . GLU A 1 104 ? 6.166 18.700 -11.081 1.00 84.19 104 GLU A N 1
ATOM 897 C CA . GLU A 1 104 ? 5.548 19.673 -11.988 1.00 84.19 104 GLU A CA 1
ATOM 898 C C . GLU A 1 104 ? 4.059 19.904 -11.705 1.00 84.19 104 GLU A C 1
ATOM 900 O O . GLU A 1 104 ? 3.583 21.031 -11.830 1.00 84.19 104 GLU A O 1
ATOM 905 N N . LEU A 1 105 ? 3.330 18.900 -11.202 1.00 79.50 105 LEU A N 1
ATOM 906 C CA . LEU A 1 105 ? 1.913 19.024 -10.822 1.00 79.50 105 LEU A CA 1
ATOM 907 C C . LEU A 1 105 ? 1.622 20.185 -9.854 1.00 79.50 105 LEU A C 1
ATOM 909 O O . LEU A 1 105 ? 0.516 20.731 -9.851 1.00 79.50 105 LEU A O 1
ATOM 913 N N . THR A 1 106 ? 2.611 20.580 -9.050 1.00 71.69 106 THR A N 1
ATOM 914 C CA . THR A 1 106 ? 2.502 21.705 -8.109 1.00 71.69 106 THR A CA 1
ATOM 915 C C . THR A 1 106 ? 2.650 23.085 -8.763 1.00 71.69 106 THR A C 1
ATOM 917 O O . THR A 1 106 ? 2.233 24.076 -8.167 1.00 71.69 106 THR A O 1
ATOM 920 N N . ARG A 1 107 ? 3.194 23.159 -9.986 1.00 78.50 107 ARG A N 1
ATOM 921 C CA . ARG A 1 107 ? 3.594 24.400 -10.679 1.00 78.50 107 ARG A CA 1
ATOM 922 C C . ARG A 1 107 ? 2.679 24.794 -11.841 1.00 78.50 107 ARG A C 1
ATOM 924 O O . ARG A 1 107 ? 2.627 25.965 -12.203 1.00 78.50 107 ARG A O 1
ATOM 931 N N . VAL A 1 108 ? 1.967 23.831 -12.420 1.00 76.81 108 VAL A N 1
ATOM 932 C CA . VAL A 1 108 ? 1.193 24.005 -13.662 1.00 76.81 108 VAL A CA 1
ATOM 933 C C . VAL A 1 108 ? -0.213 24.595 -13.451 1.00 76.81 108 VAL A C 1
ATOM 935 O O . VAL A 1 108 ? -0.743 24.603 -12.336 1.00 76.81 108 VAL A O 1
ATOM 938 N N . GLN A 1 109 ? -0.851 25.080 -14.525 1.00 73.25 109 GLN A N 1
ATOM 939 C CA . GLN A 1 109 ? -2.235 25.592 -14.497 1.00 73.25 109 GLN A CA 1
ATOM 940 C C . GLN A 1 109 ? -3.286 24.459 -14.522 1.00 73.25 109 GLN A C 1
ATOM 942 O O . GLN A 1 109 ? -2.984 23.298 -14.789 1.00 73.25 109 GLN A O 1
ATOM 947 N N . ASN A 1 110 ? -4.560 24.768 -14.241 1.00 70.94 110 ASN A N 1
ATOM 948 C CA . ASN A 1 110 ? -5.614 23.755 -14.039 1.00 70.94 110 ASN A CA 1
ATOM 949 C C . ASN A 1 110 ? -5.912 22.852 -15.260 1.00 70.94 110 ASN A C 1
ATOM 951 O O . ASN A 1 110 ? -6.277 21.685 -15.081 1.00 70.94 110 ASN A O 1
ATOM 955 N N . SER A 1 111 ? -5.767 23.353 -16.489 1.00 70.00 111 SER A N 1
ATOM 956 C CA . SER A 1 111 ? -5.953 22.562 -17.718 1.00 70.00 111 SER A CA 1
ATOM 957 C C . SER A 1 111 ? -4.860 21.498 -17.880 1.00 70.00 111 SER A C 1
ATOM 959 O O . SER A 1 111 ? -5.168 20.328 -18.105 1.00 70.00 111 SER A O 1
ATOM 961 N N . GLU A 1 112 ? -3.599 21.871 -17.667 1.00 74.06 112 GLU A N 1
ATOM 962 C CA . GLU A 1 112 ? -2.434 20.974 -17.709 1.00 74.06 112 GLU A CA 1
ATOM 963 C C . GLU A 1 112 ? -2.478 19.934 -16.584 1.00 74.06 112 GLU A C 1
ATOM 965 O O . GLU A 1 112 ? -2.231 18.751 -16.827 1.00 74.06 112 GLU A O 1
ATOM 970 N N . LYS A 1 113 ? -2.918 20.324 -15.376 1.00 79.06 113 LYS A N 1
ATOM 971 C CA . LYS A 1 113 ? -3.175 19.372 -14.276 1.00 79.06 113 LYS A CA 1
ATOM 972 C C . LYS A 1 113 ? -4.108 18.245 -14.709 1.00 79.06 113 LYS A C 1
ATOM 974 O O . LYS A 1 113 ? -3.867 17.092 -14.373 1.00 79.06 113 LYS A O 1
ATOM 979 N N . THR A 1 114 ? -5.146 18.556 -15.486 1.00 81.06 114 THR A N 1
ATOM 980 C CA . THR A 1 114 ? -6.101 17.543 -15.962 1.00 81.06 114 THR A CA 1
ATOM 981 C C . THR A 1 114 ? -5.426 16.517 -16.878 1.00 81.06 114 THR A C 1
ATOM 983 O O . THR A 1 114 ? -5.703 15.324 -16.758 1.00 81.06 114 THR A O 1
ATOM 986 N N . MET A 1 115 ? -4.502 16.944 -17.746 1.00 84.44 115 MET A N 1
ATOM 987 C CA . MET A 1 115 ? -3.754 16.033 -18.623 1.00 84.44 115 MET A CA 1
ATOM 988 C C . MET A 1 115 ? -2.843 15.095 -17.829 1.00 84.44 115 MET A C 1
ATOM 990 O O . MET A 1 115 ? -2.898 13.882 -18.034 1.00 84.44 115 MET A O 1
ATOM 994 N N . TYR A 1 116 ? -2.071 15.629 -16.875 1.00 86.06 116 TYR A N 1
ATOM 995 C CA . TYR A 1 116 ? -1.237 14.808 -15.992 1.00 86.06 116 TYR A CA 1
ATOM 996 C C . TYR A 1 116 ? -2.067 13.798 -15.202 1.00 86.06 116 TYR A C 1
ATOM 998 O O . TYR A 1 116 ? -1.699 12.628 -15.118 1.00 86.06 116 TYR A O 1
ATOM 1006 N N . CYS A 1 117 ? -3.218 14.214 -14.676 1.00 82.19 117 CYS A N 1
ATOM 1007 C CA . CYS A 1 117 ? -4.081 13.320 -13.915 1.00 82.19 117 CYS A CA 1
ATOM 1008 C C . CYS A 1 117 ? -4.695 12.211 -14.775 1.00 82.19 117 CYS A C 1
ATOM 1010 O O . CYS A 1 117 ? -4.755 11.067 -14.330 1.00 82.19 117 CYS A O 1
ATOM 1012 N N . ASN A 1 118 ? -5.079 12.505 -16.020 1.00 85.00 118 ASN A N 1
ATOM 1013 C CA . ASN A 1 118 ? -5.539 11.480 -16.960 1.00 85.00 118 ASN A CA 1
ATOM 1014 C C . ASN A 1 118 ? -4.422 10.492 -17.321 1.00 85.00 118 ASN A C 1
ATOM 1016 O O . ASN A 1 118 ? -4.674 9.288 -17.397 1.00 85.00 118 ASN A O 1
ATOM 1020 N N . TYR A 1 119 ? -3.196 10.984 -17.516 1.00 89.62 119 TYR A N 1
ATOM 1021 C CA . TYR A 1 119 ? -2.037 10.136 -17.783 1.00 89.62 119 TYR A CA 1
ATOM 1022 C C . TYR A 1 119 ? -1.747 9.198 -16.609 1.00 89.62 119 TYR A C 1
ATOM 1024 O O . TYR A 1 119 ? -1.698 7.986 -16.792 1.00 89.62 119 TYR A O 1
ATOM 1032 N N . ILE A 1 120 ? -1.649 9.744 -15.394 1.00 87.31 120 ILE A N 1
ATOM 1033 C CA . ILE A 1 120 ? -1.448 8.965 -14.166 1.00 87.31 120 ILE A CA 1
ATOM 1034 C C . ILE A 1 120 ? -2.542 7.912 -14.013 1.00 87.31 120 ILE A C 1
ATOM 1036 O O . ILE A 1 120 ? -2.229 6.742 -13.814 1.00 87.31 120 ILE A O 1
ATOM 1040 N N . LYS A 1 121 ? -3.815 8.305 -14.144 1.00 86.25 121 LYS A N 1
ATOM 1041 C CA . LYS A 1 121 ? -4.940 7.371 -14.058 1.00 86.25 121 LYS A CA 1
ATOM 1042 C C . LYS A 1 121 ? -4.770 6.216 -15.039 1.00 86.25 121 LYS A C 1
ATOM 1044 O O . LYS A 1 121 ? -4.825 5.063 -14.634 1.00 86.25 121 LYS A O 1
ATOM 1049 N N . SER A 1 122 ? -4.496 6.536 -16.300 1.00 89.94 122 SER A N 1
ATOM 1050 C CA . SER A 1 122 ? -4.311 5.533 -17.348 1.00 89.94 122 SER A CA 1
ATOM 1051 C C . SER A 1 122 ? -3.158 4.575 -17.031 1.00 89.94 122 SER A C 1
ATOM 1053 O O . SER A 1 122 ? -3.244 3.395 -17.354 1.00 89.94 122 SER A O 1
ATOM 1055 N N . SER A 1 123 ? -2.097 5.052 -16.373 1.00 92.25 123 SER A N 1
ATOM 1056 C CA . SER A 1 123 ? -0.975 4.212 -15.937 1.00 92.25 123 SER A CA 1
ATOM 1057 C C . SER A 1 123 ? -1.332 3.290 -14.771 1.00 92.25 123 SER A C 1
ATOM 1059 O O . SER A 1 123 ? -0.914 2.134 -14.767 1.00 92.25 123 SER A O 1
ATOM 1061 N N . PHE A 1 124 ? -2.128 3.762 -13.806 1.00 89.19 124 PHE A N 1
ATOM 1062 C CA . PHE A 1 124 ? -2.659 2.908 -12.738 1.00 89.19 124 PHE A CA 1
ATOM 1063 C C . PHE A 1 124 ? -3.643 1.869 -13.294 1.00 89.19 124 PHE A C 1
ATOM 1065 O O . PHE A 1 124 ? -3.533 0.692 -12.961 1.00 89.19 124 PHE A O 1
ATOM 1072 N N . ASP A 1 125 ? -4.550 2.270 -14.188 1.00 87.88 125 ASP A N 1
ATOM 1073 C CA . ASP A 1 125 ? -5.476 1.360 -14.875 1.00 87.88 125 ASP A CA 1
ATOM 1074 C C . ASP A 1 125 ? -4.704 0.294 -15.674 1.00 87.88 125 ASP A C 1
ATOM 1076 O O . ASP A 1 125 ? -5.033 -0.894 -15.625 1.00 87.88 125 ASP A O 1
ATOM 1080 N N . LEU A 1 126 ? -3.622 0.697 -16.352 1.00 92.88 126 LEU A N 1
ATOM 1081 C CA . LEU A 1 126 ? -2.720 -0.216 -17.049 1.00 92.88 126 LEU A CA 1
ATOM 1082 C C . LEU A 1 126 ? -2.077 -1.219 -16.081 1.00 92.88 126 LEU A C 1
ATOM 1084 O O . LEU A 1 126 ? -2.142 -2.419 -16.343 1.00 92.88 126 LEU A O 1
ATOM 1088 N N . TYR A 1 127 ? -1.522 -0.757 -14.958 1.00 91.25 127 TYR A N 1
ATOM 1089 C CA . TYR A 1 127 ? -0.967 -1.627 -13.917 1.00 91.25 127 TYR A CA 1
ATOM 1090 C C . TYR A 1 127 ? -1.992 -2.661 -13.422 1.00 91.25 127 TYR A C 1
ATOM 1092 O O . TYR A 1 127 ? -1.698 -3.858 -13.405 1.00 91.25 127 TYR A O 1
ATOM 1100 N N . TYR A 1 128 ? -3.216 -2.234 -13.094 1.00 86.75 128 TYR A N 1
ATOM 1101 C CA . TYR A 1 128 ? -4.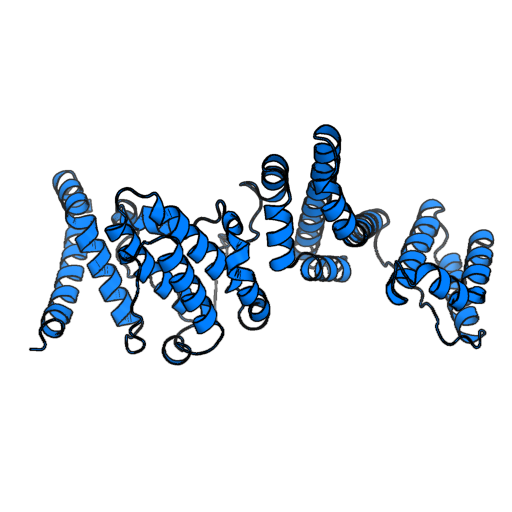266 -3.152 -12.646 1.00 86.75 128 TYR A CA 1
ATOM 1102 C C . TYR A 1 128 ? -4.651 -4.164 -13.726 1.00 86.75 128 TYR A C 1
ATOM 1104 O O . TYR A 1 128 ? -4.813 -5.344 -13.416 1.00 86.75 128 TYR A O 1
ATOM 1112 N N . SER A 1 129 ? -4.750 -3.735 -14.989 1.00 89.56 129 SER A N 1
ATOM 1113 C CA . SER A 1 129 ? -5.031 -4.645 -16.104 1.00 89.56 129 SER A CA 1
ATOM 1114 C C . SER A 1 129 ? -3.928 -5.693 -16.280 1.00 89.56 129 SER A C 1
ATOM 1116 O O . SER A 1 129 ? -4.226 -6.874 -16.421 1.00 89.56 129 SER A O 1
ATOM 1118 N N . MET A 1 130 ? -2.657 -5.290 -16.171 1.00 90.88 130 MET A N 1
ATOM 1119 C CA . MET A 1 130 ? -1.504 -6.190 -16.251 1.00 90.88 130 MET A CA 1
ATOM 1120 C C . MET A 1 130 ? -1.508 -7.201 -15.099 1.00 90.88 130 MET A C 1
ATOM 1122 O O . MET A 1 130 ? -1.323 -8.393 -15.335 1.00 90.88 130 MET A O 1
ATOM 1126 N N . LYS A 1 131 ? -1.781 -6.745 -13.869 1.00 87.00 131 LYS A N 1
ATOM 1127 C CA . LYS A 1 131 ? -1.866 -7.603 -12.678 1.00 87.00 131 LYS A CA 1
ATOM 1128 C C . LYS A 1 131 ? -3.017 -8.606 -12.762 1.00 87.00 131 LYS A C 1
ATOM 1130 O O . LYS A 1 131 ? -2.845 -9.760 -12.383 1.00 87.00 131 LYS A O 1
ATOM 1135 N N . PHE A 1 132 ? -4.176 -8.174 -13.261 1.00 84.31 132 PHE A N 1
ATOM 1136 C CA . PHE A 1 132 ? -5.334 -9.042 -13.475 1.00 84.31 132 PHE A CA 1
ATOM 1137 C C . PHE A 1 132 ? -5.093 -10.072 -14.585 1.00 84.31 132 PHE A C 1
ATOM 1139 O O . PHE A 1 132 ? -5.464 -11.235 -14.445 1.00 84.31 132 PHE A O 1
ATOM 1146 N N . GLU A 1 133 ? -4.459 -9.671 -15.688 1.00 86.12 133 GLU A N 1
ATOM 1147 C CA . GLU A 1 133 ? -4.066 -10.602 -16.748 1.00 86.12 133 GLU A CA 1
ATOM 1148 C C . GLU A 1 133 ? -3.129 -11.682 -16.195 1.00 86.12 133 GLU A C 1
ATOM 1150 O O . GLU A 1 133 ? -3.454 -12.858 -16.307 1.00 86.12 133 GLU A O 1
ATOM 1155 N N . ASP A 1 134 ? -2.041 -11.308 -15.514 1.00 83.94 134 ASP A N 1
ATOM 1156 C CA . ASP A 1 134 ? -1.094 -12.283 -14.957 1.00 83.94 134 ASP A CA 1
ATOM 1157 C C . ASP A 1 134 ? -1.732 -13.223 -13.923 1.00 83.94 134 ASP A C 1
ATOM 1159 O O . ASP A 1 134 ? -1.479 -14.432 -13.951 1.00 83.94 134 ASP A O 1
ATOM 1163 N N . SER A 1 135 ? -2.614 -12.711 -13.055 1.00 80.06 135 SER A N 1
ATOM 1164 C CA . SER A 1 135 ? -3.313 -13.549 -12.076 1.00 80.06 135 SER A CA 1
ATOM 1165 C C . SER A 1 135 ? -4.316 -14.508 -12.725 1.00 80.06 135 SER A C 1
ATOM 1167 O O . SER A 1 135 ? -4.381 -15.673 -12.334 1.00 80.06 135 SER A O 1
ATOM 1169 N N . SER A 1 136 ? -5.067 -14.051 -13.732 1.00 76.12 136 SER A N 1
ATOM 1170 C CA . SER A 1 136 ? -6.102 -14.849 -14.403 1.00 76.12 136 SER A CA 1
ATOM 1171 C C . SER A 1 136 ? -5.539 -15.912 -15.345 1.00 76.12 136 SER A C 1
ATOM 1173 O O . SER A 1 136 ? -6.096 -17.005 -15.423 1.00 76.12 136 SER A O 1
ATOM 1175 N N . THR A 1 137 ? -4.431 -15.633 -16.037 1.00 74.62 137 THR A N 1
ATOM 1176 C CA . THR A 1 137 ? -3.796 -16.598 -16.948 1.00 74.62 137 THR A CA 1
ATOM 1177 C C . THR A 1 137 ? -2.686 -17.416 -16.293 1.00 74.62 137 THR A C 1
ATOM 1179 O O . THR A 1 137 ? -2.047 -18.215 -16.977 1.00 74.62 137 THR A O 1
ATOM 1182 N N . CYS A 1 138 ? -2.431 -17.213 -14.993 1.00 74.69 138 CYS A N 1
ATOM 1183 C CA . CYS A 1 138 ? -1.261 -17.743 -14.284 1.00 74.69 138 CYS A CA 1
ATOM 1184 C C . CYS A 1 138 ? 0.051 -17.499 -15.057 1.00 74.69 138 CYS A C 1
ATOM 1186 O O . CYS A 1 138 ? 0.974 -18.316 -15.019 1.00 74.69 138 CYS A O 1
ATOM 1188 N N . SER A 1 139 ? 0.124 -16.385 -15.793 1.00 74.25 139 SER A N 1
ATOM 1189 C CA . SER A 1 139 ? 1.332 -15.969 -16.497 1.00 74.25 139 SER A CA 1
ATOM 1190 C C . SER A 1 139 ? 2.181 -15.088 -15.595 1.00 74.25 139 SER A C 1
ATOM 1192 O O . SER A 1 139 ? 1.683 -14.431 -14.689 1.00 74.25 139 SER A O 1
ATOM 1194 N N . GLN A 1 140 ? 3.481 -15.056 -15.863 1.00 83.75 140 GLN A N 1
ATOM 1195 C CA . GLN A 1 140 ? 4.413 -14.122 -15.227 1.00 83.75 140 GLN A CA 1
ATOM 1196 C C . GLN A 1 140 ? 4.988 -13.175 -16.283 1.00 83.75 140 GLN A C 1
ATOM 1198 O O . GLN A 1 140 ? 6.180 -12.874 -16.285 1.00 83.75 140 GLN A O 1
ATOM 1203 N N . LYS A 1 141 ? 4.163 -12.750 -17.254 1.00 89.81 141 LYS A N 1
ATOM 1204 C CA . LYS A 1 141 ? 4.669 -11.953 -18.380 1.00 89.81 141 LYS A CA 1
ATOM 1205 C C . LYS A 1 141 ? 5.029 -10.539 -17.947 1.00 89.81 141 LYS A C 1
ATOM 1207 O O . LYS A 1 141 ? 5.883 -9.952 -18.603 1.00 89.81 141 LYS A O 1
ATOM 1212 N N . PHE A 1 142 ? 4.437 -10.002 -16.879 1.00 91.44 142 PHE A N 1
ATOM 1213 C CA . PHE A 1 142 ? 4.679 -8.643 -16.390 1.00 91.44 142 PHE A CA 1
ATOM 1214 C C . PHE A 1 142 ? 5.336 -8.588 -15.005 1.00 91.44 142 PHE A C 1
ATOM 1216 O O . PHE A 1 142 ? 5.340 -7.528 -14.382 1.00 91.44 142 PHE A O 1
ATOM 1223 N N . SER A 1 143 ? 5.899 -9.700 -14.515 1.00 89.19 143 SER A N 1
ATOM 1224 C CA . SER A 1 143 ? 6.444 -9.802 -13.152 1.00 89.19 143 SER A CA 1
ATOM 1225 C C . SER A 1 143 ? 7.393 -8.658 -12.800 1.00 89.19 143 SER A C 1
ATOM 1227 O O . SER A 1 143 ? 7.225 -8.011 -11.770 1.00 89.19 143 SER A O 1
ATOM 1229 N N . ASP A 1 144 ? 8.351 -8.375 -13.681 1.00 89.44 144 ASP A N 1
ATOM 1230 C CA . ASP A 1 144 ? 9.394 -7.381 -13.438 1.00 89.44 144 ASP A CA 1
ATOM 1231 C C . ASP A 1 144 ? 8.804 -5.970 -13.338 1.00 89.44 144 ASP A C 1
ATOM 1233 O O . ASP A 1 144 ? 9.178 -5.199 -12.455 1.00 89.44 144 ASP A O 1
ATOM 1237 N N . GLU A 1 145 ? 7.858 -5.627 -14.218 1.00 93.38 145 GLU A N 1
ATOM 1238 C CA . GLU A 1 145 ? 7.232 -4.306 -14.221 1.00 93.38 145 GLU A CA 1
ATOM 1239 C C . GLU A 1 145 ? 6.260 -4.128 -13.052 1.00 93.38 145 GLU A C 1
ATOM 1241 O O . GLU A 1 145 ? 6.198 -3.038 -12.487 1.00 93.38 145 GLU A O 1
ATOM 1246 N N . LEU A 1 146 ? 5.532 -5.181 -12.662 1.00 90.88 146 LEU A N 1
ATOM 1247 C CA . LEU A 1 146 ? 4.648 -5.153 -11.494 1.00 90.88 146 LEU A CA 1
ATOM 1248 C C . LEU A 1 146 ? 5.455 -4.973 -10.201 1.00 90.88 146 LEU A C 1
ATOM 1250 O O . LEU A 1 146 ? 5.122 -4.100 -9.402 1.00 90.88 146 LEU A O 1
ATOM 1254 N N . VAL A 1 147 ? 6.559 -5.711 -10.038 1.00 90.69 147 VAL A N 1
ATOM 1255 C CA . VAL A 1 147 ? 7.471 -5.561 -8.890 1.00 90.69 147 VAL A CA 1
ATOM 1256 C C . VAL A 1 147 ? 8.106 -4.169 -8.874 1.00 90.69 147 VAL A C 1
ATOM 1258 O O . VAL A 1 147 ? 8.157 -3.521 -7.829 1.00 90.69 147 VAL A O 1
ATOM 1261 N N . ALA A 1 148 ? 8.564 -3.671 -10.027 1.00 92.75 148 ALA A N 1
ATOM 1262 C CA . ALA A 1 148 ? 9.115 -2.322 -10.127 1.00 92.75 148 ALA A CA 1
ATOM 1263 C C . ALA A 1 148 ? 8.073 -1.251 -9.764 1.00 92.75 148 ALA A C 1
ATOM 1265 O O . ALA A 1 148 ? 8.407 -0.284 -9.076 1.00 92.75 148 ALA A O 1
ATOM 1266 N N . PHE A 1 149 ? 6.816 -1.435 -10.180 1.00 92.81 149 PHE A N 1
ATOM 1267 C CA . PHE A 1 149 ? 5.721 -0.534 -9.839 1.00 92.81 149 PHE A CA 1
ATOM 1268 C C . PHE A 1 149 ? 5.435 -0.534 -8.339 1.00 92.81 149 PHE A C 1
ATOM 1270 O O . PHE A 1 149 ? 5.420 0.535 -7.737 1.00 92.81 149 PHE A O 1
ATOM 1277 N N . GLU A 1 150 ? 5.256 -1.706 -7.726 1.00 87.56 150 GLU A N 1
ATOM 1278 C CA . GLU A 1 150 ? 4.963 -1.836 -6.291 1.00 87.56 150 GLU A CA 1
ATOM 1279 C C . GLU A 1 150 ? 6.099 -1.275 -5.424 1.00 87.56 150 GLU A C 1
ATOM 1281 O O . GLU A 1 150 ? 5.842 -0.635 -4.407 1.00 87.56 150 GLU A O 1
ATOM 1286 N N . LYS A 1 151 ? 7.354 -1.419 -5.869 1.00 89.69 151 LYS A N 1
ATOM 1287 C CA . LYS A 1 151 ? 8.516 -0.818 -5.204 1.00 89.69 151 LYS A CA 1
ATOM 1288 C C . LYS A 1 151 ? 8.564 0.707 -5.345 1.00 89.69 151 LYS A C 1
ATOM 1290 O O . LYS A 1 151 ? 8.943 1.400 -4.408 1.00 89.69 151 LYS A O 1
ATOM 1295 N N . LYS A 1 152 ? 8.251 1.243 -6.529 1.00 90.75 152 LYS A N 1
ATOM 1296 C CA . LYS A 1 152 ? 8.326 2.689 -6.812 1.00 90.75 152 LYS A CA 1
ATOM 1297 C C . LYS A 1 152 ? 7.137 3.454 -6.224 1.00 90.75 152 LYS A C 1
ATOM 1299 O O . LYS A 1 152 ? 7.286 4.608 -5.826 1.00 90.75 152 LYS A O 1
ATOM 1304 N N . ILE A 1 153 ? 5.964 2.828 -6.207 1.00 87.19 153 ILE A N 1
ATOM 1305 C CA . ILE A 1 153 ? 4.685 3.376 -5.747 1.00 87.19 153 ILE A CA 1
ATOM 1306 C C . ILE A 1 153 ? 4.321 2.722 -4.404 1.00 87.19 153 ILE A C 1
ATOM 1308 O O . ILE A 1 153 ? 3.276 2.093 -4.250 1.00 87.19 153 ILE A O 1
ATOM 1312 N N . ASP A 1 154 ? 5.217 2.863 -3.428 1.00 83.38 154 ASP A N 1
ATOM 1313 C CA . ASP A 1 154 ? 5.030 2.338 -2.075 1.00 83.38 154 ASP A CA 1
ATOM 1314 C C . ASP A 1 154 ? 4.005 3.160 -1.258 1.00 83.38 154 ASP A C 1
ATOM 1316 O O . ASP A 1 154 ? 3.432 4.157 -1.718 1.00 83.38 154 ASP A O 1
ATOM 1320 N N . ASN A 1 155 ? 3.766 2.764 -0.003 1.00 80.81 155 ASN A N 1
ATOM 1321 C CA . ASN A 1 155 ? 2.830 3.469 0.879 1.00 80.81 155 ASN A CA 1
ATOM 1322 C C . ASN A 1 155 ? 3.228 4.929 1.148 1.00 80.81 155 ASN A C 1
ATOM 1324 O O . ASN A 1 155 ? 2.346 5.789 1.267 1.00 80.81 155 ASN A O 1
ATOM 1328 N N . SER A 1 156 ? 4.530 5.223 1.204 1.00 83.62 156 SER A N 1
ATOM 1329 C CA . SER A 1 156 ? 5.050 6.578 1.389 1.00 83.62 156 SER A CA 1
ATOM 1330 C C . SER A 1 156 ? 4.749 7.440 0.169 1.00 83.62 156 SER A C 1
ATOM 1332 O O . SER A 1 156 ? 4.118 8.495 0.280 1.00 83.62 156 SER A O 1
ATOM 1334 N N . LYS A 1 157 ? 5.090 6.942 -1.020 1.00 85.38 157 LYS A N 1
ATOM 1335 C CA . LYS A 1 157 ? 4.851 7.597 -2.295 1.00 85.38 157 LYS A CA 1
ATOM 1336 C C . LYS A 1 157 ? 3.367 7.807 -2.519 1.00 85.38 157 LYS A C 1
ATOM 1338 O O . LYS A 1 157 ? 2.966 8.927 -2.804 1.00 85.38 157 LYS A O 1
ATOM 1343 N N . LEU A 1 158 ? 2.529 6.794 -2.314 1.00 82.56 158 LEU A N 1
ATOM 1344 C CA . LEU A 1 158 ? 1.073 6.927 -2.422 1.00 82.56 158 LEU A CA 1
ATOM 1345 C C . LEU A 1 158 ? 0.523 8.009 -1.489 1.00 82.56 158 LEU A C 1
ATOM 1347 O O . LEU A 1 158 ? -0.341 8.790 -1.885 1.00 82.56 158 LEU A O 1
ATOM 1351 N N . CYS A 1 159 ? 1.061 8.101 -0.273 1.00 81.06 159 CYS A N 1
ATOM 1352 C CA . CYS A 1 159 ? 0.699 9.143 0.675 1.00 81.06 159 CYS A CA 1
ATOM 1353 C C . CYS A 1 159 ? 1.116 10.550 0.207 1.00 81.06 159 CYS A C 1
ATOM 1355 O O . CYS A 1 159 ? 0.355 11.512 0.336 1.00 81.06 159 CYS A O 1
ATOM 1357 N N . GLU A 1 160 ? 2.306 10.693 -0.375 1.00 82.12 160 GLU A N 1
ATOM 1358 C CA . GLU A 1 160 ? 2.758 11.954 -0.969 1.00 82.12 160 GLU A CA 1
ATOM 1359 C C . GLU A 1 160 ? 1.942 12.359 -2.192 1.00 82.12 160 GLU A C 1
ATOM 1361 O O . GLU A 1 160 ? 1.529 13.515 -2.301 1.00 82.12 160 GLU A O 1
ATOM 1366 N N . LEU A 1 161 ? 1.714 11.407 -3.099 1.00 80.62 161 LEU A N 1
ATOM 1367 C CA . LEU A 1 161 ? 0.913 11.593 -4.300 1.00 80.62 161 LEU A CA 1
ATOM 1368 C C . LEU A 1 161 ? -0.496 12.034 -3.904 1.00 80.62 161 LEU A C 1
ATOM 1370 O O . LEU A 1 161 ? -0.990 13.025 -4.438 1.00 80.62 161 LEU A O 1
ATOM 1374 N N . LYS A 1 162 ? -1.105 11.400 -2.889 1.00 77.38 162 LYS A N 1
ATOM 1375 C CA . LYS A 1 162 ? -2.443 11.798 -2.457 1.00 77.38 162 LYS A CA 1
ATOM 1376 C C . LYS A 1 162 ? -2.504 13.241 -1.959 1.00 77.38 162 LYS A C 1
ATOM 1378 O O . LYS A 1 162 ? -3.441 13.964 -2.272 1.00 77.38 162 LYS A O 1
ATOM 1383 N N . ASN A 1 163 ? -1.512 13.667 -1.191 1.00 73.62 163 ASN A N 1
ATOM 1384 C CA . ASN A 1 163 ? -1.539 14.998 -0.592 1.00 73.62 163 ASN A CA 1
ATOM 1385 C C . ASN A 1 163 ? -1.233 16.123 -1.580 1.00 73.62 163 ASN A C 1
ATOM 1387 O O . ASN A 1 163 ? -1.670 17.251 -1.371 1.00 73.62 163 ASN A O 1
ATOM 1391 N N . LYS A 1 164 ? -0.459 15.835 -2.631 1.00 75.12 164 LYS A N 1
ATOM 1392 C CA . LYS A 1 164 ? -0.073 16.827 -3.642 1.00 75.12 164 LYS A CA 1
ATOM 1393 C C . LYS A 1 164 ? -1.074 16.923 -4.789 1.00 75.12 164 LYS A C 1
ATOM 1395 O O . LYS A 1 164 ? -1.159 17.967 -5.433 1.00 75.12 164 LYS A O 1
ATOM 1400 N N . TRP A 1 165 ? -1.807 15.851 -5.079 1.00 77.38 165 TRP A N 1
ATOM 1401 C CA . TRP A 1 165 ? -2.726 15.828 -6.209 1.00 77.38 165 TRP A CA 1
ATOM 1402 C C . TRP A 1 165 ? -4.047 16.536 -5.872 1.00 77.38 165 TRP A C 1
ATOM 1404 O O . TRP A 1 165 ? -4.624 16.294 -4.812 1.00 77.38 165 TRP A O 1
ATOM 1414 N N . PRO A 1 166 ? -4.576 17.386 -6.776 1.00 62.16 166 PRO A N 1
ATOM 1415 C CA . PRO A 1 166 ? -5.896 17.986 -6.604 1.00 62.16 166 PRO A CA 1
ATOM 1416 C C . PRO A 1 166 ? -6.966 16.918 -6.348 1.00 62.16 166 PRO A C 1
ATOM 1418 O O . PRO A 1 166 ? -6.909 15.851 -6.959 1.00 62.16 166 PRO A O 1
ATOM 1421 N N . HIS A 1 167 ? -7.984 17.231 -5.533 1.00 62.44 167 HIS A N 1
ATOM 1422 C CA . HIS A 1 167 ? -9.088 16.312 -5.196 1.00 62.44 167 HIS A CA 1
ATOM 1423 C C . HIS A 1 167 ? -9.630 15.536 -6.411 1.00 62.44 167 HIS A C 1
ATOM 1425 O O . HIS A 1 167 ? -9.743 14.315 -6.368 1.00 62.44 167 HIS A O 1
ATOM 1431 N N . ARG A 1 168 ? -9.823 16.221 -7.548 1.00 63.03 168 ARG A N 1
ATOM 1432 C CA . ARG A 1 168 ? -10.310 15.619 -8.800 1.00 63.03 168 ARG A CA 1
ATOM 1433 C C . ARG A 1 168 ? -9.435 14.474 -9.334 1.00 63.03 168 ARG A C 1
ATOM 1435 O O . ARG A 1 168 ? -9.952 13.567 -9.971 1.00 63.03 168 ARG A O 1
ATOM 1442 N N . CYS A 1 169 ? -8.124 14.517 -9.119 1.00 66.12 169 CYS A N 1
ATOM 1443 C CA . CYS A 1 169 ? -7.180 13.508 -9.603 1.00 66.12 169 CYS A CA 1
ATOM 1444 C C . CYS A 1 169 ? -7.158 12.268 -8.707 1.00 66.12 169 CYS A C 1
ATOM 1446 O O . CYS A 1 169 ? -7.020 11.148 -9.193 1.00 66.12 169 CYS A O 1
ATOM 1448 N N . LEU A 1 170 ? -7.355 12.465 -7.404 1.00 65.38 170 LEU A N 1
ATOM 1449 C CA . LEU A 1 170 ? -7.477 11.377 -6.437 1.00 65.38 170 LEU A CA 1
ATOM 1450 C C . LEU A 1 170 ? -8.706 10.527 -6.727 1.00 65.38 170 LEU A C 1
ATOM 1452 O O . LEU A 1 170 ? -8.616 9.303 -6.771 1.00 65.38 170 LEU A O 1
ATOM 1456 N N . ASP A 1 171 ? -9.827 11.187 -7.011 1.00 61.69 171 ASP A N 1
ATOM 1457 C CA . ASP A 1 171 ? -11.089 10.533 -7.356 1.00 61.69 171 ASP A CA 1
ATOM 1458 C C . ASP A 1 171 ? -11.013 9.759 -8.682 1.00 61.69 171 ASP A C 1
ATOM 1460 O O . ASP A 1 171 ? -11.864 8.919 -8.965 1.00 61.69 171 ASP A O 1
ATOM 1464 N N . LEU A 1 172 ? -10.012 10.021 -9.523 1.00 62.28 172 LEU A N 1
ATOM 1465 C CA . LEU A 1 172 ? -9.801 9.261 -10.752 1.00 62.28 172 LEU A CA 1
ATOM 1466 C C . LEU A 1 172 ? -9.054 7.948 -10.499 1.00 62.28 172 LEU A C 1
ATOM 1468 O O . LEU A 1 172 ? -9.339 6.973 -11.186 1.00 62.28 172 LEU A O 1
ATOM 1472 N N . VAL A 1 173 ? -8.136 7.922 -9.529 1.00 66.69 173 VAL A N 1
ATOM 1473 C CA . VAL A 1 173 ? -7.258 6.772 -9.245 1.00 66.69 173 VAL A CA 1
ATOM 1474 C C . VAL A 1 173 ? -7.808 5.884 -8.120 1.00 66.69 173 VAL A C 1
ATOM 1476 O O . VAL A 1 173 ? -7.620 4.671 -8.149 1.00 66.69 173 VAL A O 1
ATOM 1479 N N . PHE A 1 174 ? -8.514 6.462 -7.142 1.00 65.12 174 PHE A N 1
ATOM 1480 C CA . PHE A 1 174 ? -8.864 5.794 -5.879 1.00 65.12 174 PHE A CA 1
ATOM 1481 C C . PHE A 1 174 ? -10.379 5.605 -5.634 1.00 65.12 174 PHE A C 1
ATOM 1483 O O . PHE A 1 174 ? -10.778 5.283 -4.517 1.00 65.12 174 PHE A O 1
ATOM 1490 N N . ASN A 1 175 ? -11.249 5.821 -6.628 1.00 53.81 175 ASN A N 1
ATOM 1491 C CA . ASN A 1 175 ? -12.710 5.836 -6.432 1.00 53.81 175 ASN A CA 1
ATOM 1492 C C . ASN A 1 175 ? -13.402 4.458 -6.598 1.00 53.81 175 ASN A C 1
ATOM 1494 O O . ASN A 1 175 ? -12.895 3.536 -7.235 1.00 53.81 175 ASN A O 1
ATOM 1498 N N . LYS A 1 176 ? -14.594 4.375 -5.991 1.00 48.53 176 LYS A N 1
ATOM 1499 C CA . LYS A 1 176 ? -15.405 3.270 -5.433 1.00 48.53 176 LYS A CA 1
ATOM 1500 C C . LYS A 1 176 ? -15.543 1.911 -6.143 1.00 48.53 176 LYS A C 1
ATOM 1502 O O . LYS A 1 176 ? -16.127 1.030 -5.523 1.00 48.53 176 LYS A O 1
ATOM 1507 N N . ASN A 1 177 ? -15.021 1.687 -7.348 1.00 46.34 177 ASN A N 1
ATOM 1508 C CA . ASN A 1 177 ? -15.221 0.413 -8.065 1.00 46.34 177 ASN A CA 1
ATOM 1509 C C . ASN A 1 177 ? -13.953 -0.431 -8.269 1.00 46.34 177 ASN A C 1
ATOM 1511 O O . ASN A 1 177 ? -14.061 -1.552 -8.758 1.00 46.34 177 ASN A O 1
ATOM 1515 N N . ASN A 1 178 ? -12.776 0.038 -7.852 1.00 46.94 178 ASN A N 1
ATOM 1516 C CA . ASN A 1 178 ? -11.555 -0.762 -7.940 1.00 46.94 178 ASN A CA 1
ATOM 1517 C C . ASN A 1 178 ? -11.196 -1.335 -6.563 1.00 46.94 178 ASN A C 1
ATOM 1519 O O . ASN A 1 178 ? -10.966 -0.590 -5.610 1.00 46.94 178 ASN A O 1
ATOM 1523 N N . LYS A 1 179 ? -11.169 -2.674 -6.469 1.00 44.88 179 LYS A N 1
ATOM 1524 C CA . LYS A 1 179 ? -10.661 -3.461 -5.334 1.00 44.88 179 LYS A CA 1
ATOM 1525 C C . LYS A 1 179 ? -9.254 -2.967 -4.928 1.00 44.88 179 LYS A C 1
ATOM 1527 O O . LYS A 1 179 ? -8.254 -3.410 -5.474 1.00 44.88 179 LYS A O 1
ATOM 1532 N N . ALA A 1 180 ? -9.251 -2.076 -3.938 1.00 43.97 180 ALA A N 1
ATOM 1533 C CA . ALA A 1 180 ? -8.266 -1.822 -2.888 1.00 43.97 180 ALA A CA 1
ATOM 1534 C C . ALA A 1 180 ? -6.831 -1.360 -3.223 1.00 43.97 180 ALA A C 1
ATOM 1536 O O . ALA A 1 180 ? -5.979 -2.119 -3.670 1.00 43.97 180 ALA A O 1
ATOM 1537 N N . LEU A 1 181 ? -6.527 -0.158 -2.722 1.00 46.84 181 LEU A N 1
ATOM 1538 C CA . LEU A 1 181 ? -5.261 0.172 -2.054 1.00 46.84 181 LEU A CA 1
ATOM 1539 C C . LEU A 1 181 ? -5.567 0.460 -0.571 1.00 46.84 181 LEU A C 1
ATOM 1541 O O . LEU A 1 181 ? -5.479 1.592 -0.110 1.00 46.84 181 LEU A O 1
ATOM 1545 N N . CYS A 1 182 ? -6.092 -0.586 0.078 1.00 45.69 182 CYS A N 1
ATOM 1546 C CA . CYS A 1 182 ? -6.267 -0.867 1.512 1.00 45.69 182 CYS A CA 1
ATOM 1547 C C . CYS A 1 182 ? -7.095 -2.169 1.569 1.00 45.69 182 CYS A C 1
ATOM 1549 O O . CYS A 1 182 ? -8.324 -2.122 1.498 1.00 45.69 182 CYS A O 1
ATOM 1551 N N . SER A 1 183 ? -6.456 -3.339 1.563 1.00 41.28 183 SER A N 1
ATOM 1552 C CA . SER A 1 183 ? -7.153 -4.637 1.574 1.00 41.28 183 SER A CA 1
ATOM 1553 C C . SER A 1 183 ? -6.717 -5.432 2.796 1.00 41.28 183 SER A C 1
ATOM 1555 O O . SER A 1 183 ? -5.665 -6.064 2.777 1.00 41.28 183 SER A O 1
ATOM 1557 N N . SER A 1 184 ? -7.586 -5.511 3.806 1.00 34.66 184 SER A N 1
ATOM 1558 C CA . SER A 1 184 ? -7.705 -6.753 4.569 1.00 34.66 184 SER A CA 1
ATOM 1559 C C . SER A 1 184 ? -8.531 -7.722 3.716 1.00 34.66 184 SER A C 1
ATOM 1561 O O . SER A 1 184 ? -9.582 -7.366 3.183 1.00 34.66 184 SER A O 1
ATOM 1563 N N . LYS A 1 185 ? -8.011 -8.931 3.485 1.00 32.91 185 LYS A N 1
ATOM 1564 C CA . LYS A 1 185 ? -8.638 -9.951 2.632 1.00 32.91 185 LYS A CA 1
ATOM 1565 C C . LYS A 1 185 ? -10.123 -10.145 2.976 1.00 32.91 185 LYS A C 1
ATOM 1567 O O . LYS A 1 185 ? -10.433 -10.640 4.054 1.00 32.91 185 LYS A O 1
ATOM 1572 N N . LYS A 1 186 ? -11.009 -9.895 2.010 1.00 32.00 186 LYS A N 1
ATOM 1573 C CA . LYS A 1 186 ? -12.250 -10.658 1.810 1.00 32.00 186 LYS A CA 1
ATOM 1574 C C . LYS A 1 186 ? -12.505 -10.793 0.314 1.00 32.00 186 LYS A C 1
ATOM 1576 O O . LYS A 1 186 ? -12.954 -9.856 -0.339 1.00 32.00 186 LYS A O 1
ATOM 1581 N N . GLU A 1 187 ? -12.229 -11.974 -0.227 1.00 29.58 187 GLU A N 1
ATOM 1582 C CA . GLU A 1 187 ? -12.858 -12.403 -1.470 1.00 29.58 187 GLU A CA 1
ATOM 1583 C C . GLU A 1 187 ? -14.046 -13.289 -1.119 1.00 29.58 187 GLU A C 1
ATOM 1585 O O . GLU A 1 187 ? -13.890 -14.413 -0.654 1.00 29.58 187 GLU A O 1
ATOM 1590 N N . GLN A 1 188 ? -15.250 -12.767 -1.349 1.00 34.50 188 GLN A N 1
ATOM 1591 C CA . GLN A 1 188 ? -16.395 -13.612 -1.647 1.00 34.50 188 GLN A CA 1
ATOM 1592 C C . GLN A 1 188 ? -16.161 -14.215 -3.035 1.00 34.50 188 GLN A C 1
ATOM 1594 O O . GLN A 1 188 ? -16.250 -13.517 -4.044 1.00 34.50 188 GLN A O 1
ATOM 1599 N N . SER A 1 189 ? -15.857 -15.508 -3.088 1.00 27.23 189 SER A N 1
ATOM 1600 C CA . SER A 1 189 ? -16.148 -16.339 -4.254 1.00 27.23 189 SER A CA 1
ATOM 1601 C C . SER A 1 189 ? -16.553 -17.732 -3.773 1.00 27.23 189 SER A C 1
ATOM 1603 O O . SER A 1 189 ? -15.884 -18.350 -2.949 1.00 27.23 189 SER A O 1
ATOM 1605 N N . ASN A 1 190 ? -17.724 -18.176 -4.224 1.00 33.88 190 ASN A N 1
ATOM 1606 C CA . ASN A 1 190 ? -18.278 -19.495 -3.948 1.00 33.88 190 ASN A CA 1
ATOM 1607 C C . ASN A 1 190 ? -17.429 -20.569 -4.645 1.00 33.88 190 ASN A C 1
ATOM 1609 O O . ASN A 1 190 ? -17.489 -20.613 -5.864 1.00 33.88 190 ASN A O 1
ATOM 1613 N N . VAL A 1 191 ? -16.735 -21.452 -3.914 1.00 24.81 191 VAL A N 1
ATOM 1614 C CA . VAL A 1 191 ? -16.468 -22.862 -4.285 1.00 24.81 191 VAL A CA 1
ATOM 1615 C C . VAL A 1 191 ? -16.105 -23.643 -3.006 1.00 24.81 191 VAL A C 1
ATOM 1617 O O . VAL A 1 191 ? -15.348 -23.179 -2.158 1.00 24.81 191 VAL A O 1
ATOM 1620 N N . HIS A 1 192 ? -16.693 -24.830 -2.866 1.00 26.81 192 HIS A N 1
ATOM 1621 C CA . HIS A 1 192 ? -16.556 -25.772 -1.753 1.00 26.81 192 HIS A CA 1
ATOM 1622 C C . HIS A 1 192 ? -15.139 -26.382 -1.605 1.00 26.81 192 HIS A C 1
ATOM 1624 O O . HIS A 1 192 ? -14.555 -26.827 -2.587 1.00 26.81 192 HIS A O 1
ATOM 1630 N N . ASN A 1 193 ? -14.736 -26.552 -0.334 1.00 29.97 193 ASN A N 1
ATOM 1631 C CA . ASN A 1 193 ? -13.906 -27.619 0.272 1.00 29.97 193 ASN A CA 1
ATOM 1632 C C . ASN A 1 193 ? -12.358 -27.511 0.345 1.00 29.97 193 ASN A C 1
ATOM 1634 O O . ASN A 1 193 ? -11.635 -27.909 -0.558 1.00 29.97 193 ASN A O 1
ATOM 1638 N N . GLN A 1 194 ? -11.917 -27.135 1.562 1.00 30.39 194 GLN A N 1
ATOM 1639 C CA . GLN A 1 194 ? -11.218 -27.981 2.563 1.00 30.39 194 GLN A CA 1
ATOM 1640 C C . GLN A 1 194 ? -9.686 -27.817 2.781 1.00 30.39 194 GLN A C 1
ATOM 1642 O O . GLN A 1 194 ? -8.873 -28.309 2.012 1.00 30.39 194 GLN A O 1
ATOM 1647 N N . GLU A 1 195 ? -9.376 -27.226 3.958 1.00 27.86 195 GLU A N 1
ATOM 1648 C CA . GLU A 1 195 ? -8.203 -27.391 4.862 1.00 27.86 195 GLU A CA 1
ATOM 1649 C C . GLU A 1 195 ? -6.811 -26.902 4.385 1.00 27.86 195 GLU A C 1
ATOM 1651 O O . GLU A 1 195 ? -6.312 -27.317 3.354 1.00 27.86 195 GLU A O 1
ATOM 1656 N N . ARG A 1 196 ? -6.048 -26.033 5.077 1.00 27.55 196 ARG A N 1
ATOM 1657 C CA . ARG A 1 196 ? -5.852 -25.737 6.514 1.00 27.55 196 ARG A CA 1
ATOM 1658 C C . ARG A 1 196 ? -5.445 -24.261 6.724 1.00 27.55 196 ARG A C 1
ATOM 1660 O O . ARG A 1 196 ? -4.396 -23.839 6.253 1.00 27.55 196 ARG A O 1
ATOM 1667 N N . SER A 1 197 ? -6.192 -23.533 7.551 1.00 26.30 197 SER A N 1
ATOM 1668 C CA . SER A 1 197 ? -5.648 -22.595 8.547 1.00 26.30 197 SER A CA 1
ATOM 1669 C C . SER A 1 197 ? -6.727 -22.393 9.606 1.00 26.30 197 SER A C 1
ATOM 1671 O O . SER A 1 197 ? -7.749 -21.751 9.374 1.00 26.30 197 SER A O 1
ATOM 1673 N N . ASN A 1 198 ? -6.553 -23.072 10.736 1.00 32.47 198 ASN A N 1
ATOM 1674 C CA . ASN A 1 198 ? -7.497 -23.062 11.842 1.00 32.47 198 ASN A CA 1
ATOM 1675 C C . ASN A 1 198 ? -7.383 -21.748 12.621 1.00 32.47 198 ASN A C 1
ATOM 1677 O O . ASN A 1 198 ? -6.332 -21.457 13.185 1.00 32.47 198 ASN A O 1
ATOM 1681 N N . GLY A 1 199 ? -8.512 -21.043 12.736 1.00 32.31 199 GLY A N 1
ATOM 1682 C CA . GLY A 1 199 ? -8.812 -20.204 13.894 1.00 32.31 199 GLY A CA 1
ATOM 1683 C C . GLY A 1 199 ? -8.808 -18.695 13.670 1.00 32.31 199 GLY A C 1
ATOM 1684 O O . GLY A 1 199 ? -8.022 -18.019 14.314 1.00 32.31 199 GLY A O 1
ATOM 1685 N N . PHE A 1 200 ? -9.719 -18.141 12.859 1.00 34.47 200 PHE A N 1
ATOM 1686 C CA . PHE A 1 200 ? -10.107 -16.724 13.019 1.00 34.47 200 PHE A CA 1
ATOM 1687 C C . PHE A 1 200 ? -11.518 -16.349 12.523 1.00 34.47 200 PHE A C 1
ATOM 1689 O O . PHE A 1 200 ? -11.823 -15.174 12.358 1.00 34.47 200 PHE A O 1
ATOM 1696 N N . GLU A 1 201 ? -12.422 -17.316 12.366 1.00 36.00 201 GLU A N 1
ATOM 1697 C CA . GLU A 1 201 ? -13.855 -17.047 12.187 1.00 36.00 201 GLU A CA 1
ATOM 1698 C C . GLU A 1 201 ? -14.652 -17.848 13.209 1.00 36.00 201 GLU A C 1
ATOM 1700 O O . GLU A 1 201 ? -15.072 -18.978 12.999 1.00 36.00 201 GLU A O 1
ATOM 1705 N N . THR A 1 202 ? -14.822 -17.247 14.375 1.00 30.84 202 THR A N 1
ATOM 1706 C CA . THR A 1 202 ? -15.965 -17.525 15.241 1.00 30.84 202 THR A CA 1
ATOM 1707 C C . THR A 1 202 ? -16.386 -16.186 15.808 1.00 30.84 202 THR A C 1
ATOM 1709 O O . THR A 1 202 ? -16.086 -15.853 16.952 1.00 30.84 202 THR A O 1
ATOM 1712 N N . THR A 1 203 ? -17.075 -15.385 14.994 1.00 37.75 203 THR A N 1
ATOM 1713 C CA . THR A 1 203 ? -18.157 -14.572 15.548 1.00 37.75 203 THR A CA 1
ATOM 1714 C C . THR A 1 203 ? -18.981 -15.510 16.425 1.00 37.75 203 THR A C 1
ATOM 1716 O O . THR A 1 203 ? -19.306 -16.632 16.020 1.00 37.75 203 THR A O 1
ATOM 1719 N N . ASN A 1 204 ? -19.219 -15.120 17.679 1.00 43.44 204 ASN A N 1
ATOM 1720 C CA . ASN A 1 204 ? -20.155 -15.866 18.501 1.00 43.44 204 ASN A CA 1
ATOM 1721 C C . ASN A 1 204 ? -21.443 -16.010 17.697 1.00 43.44 204 ASN A C 1
ATOM 1723 O O . ASN A 1 204 ? -21.890 -15.076 17.039 1.00 43.44 204 ASN A O 1
ATOM 1727 N N . LYS A 1 205 ? -21.980 -17.223 17.731 1.00 41.34 205 LYS A N 1
ATOM 1728 C CA . LYS A 1 205 ? -23.130 -17.740 16.992 1.00 41.34 205 LYS A CA 1
ATOM 1729 C C . LYS A 1 205 ? -24.452 -17.077 17.426 1.00 41.34 205 LYS A C 1
ATOM 1731 O O . LYS A 1 205 ? -25.464 -17.753 17.558 1.00 41.34 205 LYS A O 1
ATOM 1736 N N . PHE A 1 206 ? -24.429 -15.777 17.708 1.00 47.16 206 PHE A N 1
ATOM 1737 C CA . PHE A 1 206 ? -25.589 -14.919 17.865 1.00 47.16 206 PHE A CA 1
ATOM 1738 C C . PHE A 1 206 ? -25.799 -14.207 16.534 1.00 47.16 206 PHE A C 1
ATOM 1740 O O . PHE A 1 206 ? -24.889 -13.567 16.017 1.00 47.16 206 PHE A O 1
ATOM 1747 N N . ASN A 1 207 ? -26.972 -14.426 15.940 1.00 50.66 207 ASN A N 1
ATOM 1748 C CA . ASN A 1 207 ? -27.277 -14.055 14.561 1.00 50.66 207 ASN A CA 1
ATOM 1749 C C . ASN A 1 207 ? -26.848 -12.617 14.232 1.00 50.66 207 ASN A C 1
ATOM 1751 O O . ASN A 1 207 ? -27.350 -11.675 14.846 1.00 50.66 207 ASN A O 1
ATOM 1755 N N . GLN A 1 208 ? -26.003 -12.482 13.203 1.00 52.34 208 GLN A N 1
ATOM 1756 C CA . GLN A 1 208 ? -25.598 -11.224 12.562 1.00 52.34 208 GLN A CA 1
ATOM 1757 C C . GLN A 1 208 ? -26.788 -10.248 12.432 1.00 52.34 208 GLN A C 1
ATOM 1759 O O . GLN A 1 208 ? -26.692 -9.098 12.832 1.00 52.34 208 GLN A O 1
ATOM 1764 N N . SER A 1 209 ? -27.973 -10.766 12.077 1.00 56.19 209 SER A N 1
ATOM 1765 C CA . SER A 1 209 ? -29.219 -10.006 11.895 1.00 56.19 209 SER A CA 1
ATOM 1766 C C . SER A 1 209 ? -29.708 -9.188 13.101 1.00 56.19 209 SER A C 1
ATOM 1768 O O . SER A 1 209 ? -30.501 -8.267 12.925 1.00 56.19 209 SER A O 1
ATOM 1770 N N . VAL A 1 210 ? -29.339 -9.566 14.333 1.00 57.56 210 VAL A N 1
ATOM 1771 C CA . VAL A 1 210 ? -29.688 -8.805 15.549 1.00 57.56 210 VAL A CA 1
ATOM 1772 C C . VAL A 1 210 ? -28.698 -7.658 15.756 1.00 57.56 210 VAL A C 1
ATOM 1774 O O . VAL A 1 210 ? -29.116 -6.551 16.085 1.00 57.56 210 VAL A O 1
ATOM 1777 N N . LEU A 1 211 ? -27.412 -7.921 15.506 1.00 59.50 211 LEU A N 1
ATOM 1778 C CA . LEU A 1 211 ? -26.313 -6.961 15.625 1.00 59.50 211 LEU A CA 1
ATOM 1779 C C . LEU A 1 211 ? -26.340 -5.911 14.505 1.00 59.50 211 LEU A C 1
ATOM 1781 O O . LEU A 1 211 ? -26.020 -4.753 14.754 1.00 59.50 211 LEU A O 1
ATOM 1785 N N . ASP A 1 212 ? -26.804 -6.281 13.308 1.00 62.91 212 ASP A N 1
ATOM 1786 C CA . ASP A 1 212 ? -26.923 -5.390 12.143 1.00 62.91 212 ASP A CA 1
ATOM 1787 C C . ASP A 1 212 ? -27.886 -4.207 12.394 1.00 62.91 212 ASP A C 1
ATOM 1789 O O . ASP A 1 212 ? -27.812 -3.184 11.715 1.00 62.91 212 ASP A O 1
ATOM 1793 N N . LYS A 1 213 ? -28.787 -4.321 13.385 1.00 61.53 213 LYS A N 1
ATOM 1794 C CA . LYS A 1 213 ? -29.707 -3.246 13.798 1.00 61.53 213 LYS A CA 1
ATOM 1795 C C . LYS A 1 213 ? -29.100 -2.300 14.856 1.00 61.53 213 LYS A C 1
ATOM 1797 O O . LYS A 1 213 ? -29.764 -1.342 15.247 1.00 61.53 213 LYS A O 1
ATOM 1802 N N . PHE A 1 214 ? -27.881 -2.551 15.348 1.00 70.88 214 PHE A N 1
ATOM 1803 C CA . PHE A 1 214 ? -27.243 -1.764 16.416 1.00 70.88 214 PHE A CA 1
ATOM 1804 C C . PHE A 1 214 ? -26.397 -0.613 15.853 1.00 70.88 214 PHE A C 1
ATOM 1806 O O . PHE A 1 214 ? -25.703 -0.763 14.846 1.00 70.88 214 PHE A O 1
ATOM 1813 N N . SER A 1 215 ? -26.395 0.544 16.526 1.00 70.06 215 SER A N 1
ATOM 1814 C CA . SER A 1 215 ? -25.554 1.688 16.135 1.00 70.06 215 SER A CA 1
ATOM 1815 C C . SER A 1 215 ? -24.057 1.389 16.299 1.00 70.06 215 SER A C 1
ATOM 1817 O O . SER A 1 215 ? -23.238 1.955 15.568 1.00 70.06 215 SER A O 1
ATOM 1819 N N . ALA A 1 216 ? -23.701 0.438 17.174 1.00 73.25 216 ALA A N 1
ATOM 1820 C CA . ALA A 1 216 ? -22.351 -0.124 17.277 1.00 73.25 216 ALA A CA 1
ATOM 1821 C C . ALA A 1 216 ? -21.844 -0.676 15.938 1.00 73.25 216 ALA A C 1
ATOM 1823 O O . ALA A 1 216 ? -20.751 -0.324 15.496 1.00 73.25 216 ALA A O 1
ATOM 1824 N N . PHE A 1 217 ? -22.652 -1.495 15.254 1.00 76.12 217 PHE A N 1
ATOM 1825 C CA . PHE A 1 217 ? -22.255 -2.131 13.997 1.00 76.12 217 PHE A CA 1
ATOM 1826 C C . PHE A 1 217 ? -21.940 -1.087 12.923 1.00 76.12 217 PHE A C 1
ATOM 1828 O O . PHE A 1 217 ? -20.870 -1.123 12.318 1.00 76.12 217 PHE A O 1
ATOM 1835 N N . LYS A 1 218 ? -22.811 -0.082 12.779 1.00 82.81 218 LYS A N 1
ATOM 1836 C CA . LYS A 1 218 ? -22.580 1.052 11.876 1.00 82.81 218 LYS A CA 1
ATOM 1837 C C . LYS A 1 218 ? -21.282 1.797 12.208 1.00 82.81 218 LYS A C 1
ATOM 1839 O O . LYS A 1 218 ? -20.533 2.154 11.304 1.00 82.81 218 LYS A O 1
ATOM 1844 N N . THR A 1 219 ? -20.987 1.999 13.492 1.00 87.44 219 THR A N 1
ATOM 1845 C CA . THR A 1 219 ? -19.744 2.658 13.932 1.00 87.44 219 THR A CA 1
ATOM 1846 C C . THR A 1 219 ? -18.510 1.841 13.545 1.00 87.44 219 THR A C 1
ATOM 1848 O O . THR A 1 219 ? -17.543 2.395 13.019 1.00 87.44 219 THR A O 1
ATOM 1851 N N . TYR A 1 220 ? -18.542 0.519 13.732 1.00 87.81 220 TYR A N 1
AT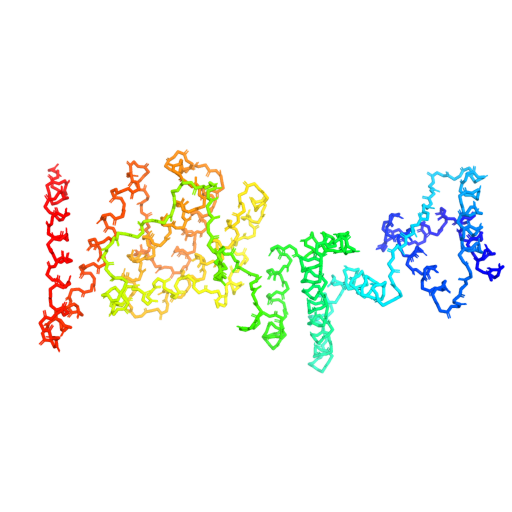OM 1852 C CA . TYR A 1 220 ? -17.454 -0.360 13.304 1.00 87.81 220 TYR A CA 1
ATOM 1853 C C . TYR A 1 220 ? -17.309 -0.428 11.779 1.00 87.81 220 TYR A C 1
ATOM 1855 O O . TYR A 1 220 ? -16.183 -0.448 11.287 1.00 87.81 220 TYR A O 1
ATOM 1863 N N . GLU A 1 221 ? -18.402 -0.426 11.012 1.00 86.50 221 GLU A N 1
ATOM 1864 C CA . GLU A 1 221 ? -18.345 -0.323 9.547 1.00 86.50 221 GLU A CA 1
ATOM 1865 C C . GLU A 1 221 ? -17.723 1.000 9.087 1.00 86.50 221 GLU A C 1
ATOM 1867 O O . GLU A 1 221 ? -16.877 1.003 8.192 1.00 86.50 221 GLU A O 1
ATOM 1872 N N . GLU A 1 222 ? -18.080 2.118 9.726 1.00 88.25 222 GLU A N 1
ATOM 1873 C CA . GLU A 1 222 ? -17.457 3.421 9.478 1.00 88.25 222 GLU A CA 1
ATOM 1874 C C . GLU A 1 222 ? -15.950 3.368 9.764 1.00 88.25 222 GLU A C 1
ATOM 1876 O O . GLU A 1 222 ? -15.148 3.762 8.914 1.00 88.25 222 GLU A O 1
ATOM 1881 N N . PHE A 1 223 ? -15.544 2.791 10.898 1.00 90.25 223 PHE A N 1
ATOM 1882 C CA . PHE A 1 223 ? -14.130 2.611 11.235 1.00 90.25 223 PHE A CA 1
ATOM 1883 C C . PHE A 1 223 ? -13.389 1.672 10.280 1.00 90.25 223 PHE A C 1
ATOM 1885 O O . PHE A 1 223 ? -12.213 1.904 9.994 1.00 90.25 223 PHE A O 1
ATOM 1892 N N . ASN A 1 224 ? -14.066 0.654 9.750 1.00 87.44 224 ASN A N 1
ATOM 1893 C CA . ASN A 1 224 ? -13.525 -0.286 8.769 1.00 87.44 224 ASN A CA 1
ATOM 1894 C C . ASN A 1 224 ? -13.566 0.234 7.325 1.00 87.44 224 ASN A C 1
ATOM 1896 O O . ASN A 1 224 ? -13.015 -0.403 6.429 1.00 87.44 224 ASN A O 1
ATOM 1900 N N . SER A 1 225 ? -14.210 1.376 7.080 1.00 83.12 225 SER A N 1
ATOM 1901 C CA . SER A 1 225 ? -14.300 1.971 5.752 1.00 83.12 225 SER A CA 1
ATOM 1902 C C . SER A 1 225 ? -12.910 2.227 5.175 1.00 83.12 225 SER A C 1
ATOM 1904 O O . SER A 1 225 ? -11.984 2.576 5.898 1.00 83.12 225 SER A O 1
ATOM 1906 N N . ASN A 1 226 ? -12.762 2.129 3.855 1.00 71.88 226 ASN A N 1
ATOM 1907 C CA . ASN A 1 226 ? -11.554 2.568 3.143 1.00 71.88 226 ASN A CA 1
ATOM 1908 C C . ASN A 1 226 ? -11.680 3.997 2.605 1.00 71.88 226 ASN A C 1
ATOM 1910 O O . ASN A 1 226 ? -10.752 4.534 1.994 1.00 71.88 226 ASN A O 1
ATOM 1914 N N . LYS A 1 227 ? -12.836 4.633 2.820 1.00 73.62 227 LYS A N 1
ATOM 1915 C CA . LYS A 1 227 ? -13.066 6.004 2.387 1.00 73.62 227 LYS A CA 1
ATOM 1916 C C . LYS A 1 227 ? -12.047 6.922 3.060 1.00 73.62 227 LYS A C 1
ATOM 1918 O O . LYS A 1 227 ? -11.798 6.819 4.261 1.00 73.62 227 LYS A O 1
ATOM 1923 N N . ASP A 1 228 ? -11.434 7.783 2.253 1.00 74.50 228 ASP A N 1
ATOM 1924 C CA . ASP A 1 228 ? -10.498 8.814 2.697 1.00 74.50 228 ASP A CA 1
ATOM 1925 C C . ASP A 1 228 ? -9.312 8.313 3.547 1.00 74.50 228 ASP A C 1
ATOM 1927 O O . ASP A 1 228 ? -8.649 9.126 4.185 1.00 74.50 228 ASP A O 1
ATOM 1931 N N . CYS A 1 229 ? -8.959 7.018 3.494 1.00 73.19 229 CYS A N 1
ATOM 1932 C CA . CYS A 1 229 ? -7.951 6.401 4.376 1.00 73.19 229 CYS A CA 1
ATOM 1933 C C . CYS A 1 229 ? -6.590 7.121 4.361 1.00 73.19 229 CYS A C 1
ATOM 1935 O O . CYS A 1 229 ? -5.909 7.228 5.372 1.00 73.19 229 CYS A O 1
ATOM 1937 N N . TYR A 1 230 ? -6.210 7.709 3.230 1.00 79.00 230 TYR A N 1
ATOM 1938 C CA . TYR A 1 230 ? -4.955 8.449 3.111 1.00 79.00 230 TYR A CA 1
ATOM 1939 C C . TYR A 1 230 ? -5.025 9.951 3.490 1.00 79.00 230 TYR A C 1
ATOM 1941 O O . TYR A 1 230 ? -4.014 10.634 3.391 1.00 79.00 230 TYR A O 1
ATOM 1949 N N . LYS A 1 231 ? -6.174 10.515 3.898 1.00 79.31 231 LYS A N 1
ATOM 1950 C CA . LYS A 1 231 ? -6.328 11.970 4.173 1.00 79.31 231 LYS A CA 1
ATOM 1951 C C . LYS A 1 231 ? -5.354 12.499 5.243 1.00 79.31 231 LYS A C 1
ATOM 1953 O O . LYS A 1 231 ? -5.018 13.677 5.242 1.00 79.31 231 LYS A O 1
ATOM 1958 N N . TYR A 1 232 ? -4.863 11.611 6.105 1.00 84.88 232 TYR A N 1
ATOM 1959 C CA . TYR A 1 232 ? -3.954 11.915 7.213 1.00 84.88 232 TYR A CA 1
ATOM 1960 C C . TYR A 1 232 ? -2.744 10.968 7.255 1.00 84.88 232 TYR A C 1
ATOM 1962 O O . TYR A 1 232 ? -2.077 10.807 8.273 1.00 84.88 232 TYR A O 1
ATOM 1970 N N . CYS A 1 233 ? -2.429 10.328 6.130 1.00 86.94 233 CYS A N 1
ATOM 1971 C CA . CYS A 1 233 ? -1.429 9.264 6.057 1.00 86.94 233 CYS A CA 1
ATOM 1972 C C . CYS A 1 233 ? 0.001 9.704 6.414 1.00 86.94 233 CYS A C 1
ATOM 1974 O O . CYS A 1 233 ? 0.858 8.860 6.654 1.00 86.94 233 CYS A O 1
ATOM 1976 N N . GLN A 1 234 ? 0.283 11.011 6.453 1.00 90.06 234 GLN A N 1
ATOM 1977 C CA . GLN A 1 234 ? 1.616 11.532 6.783 1.00 90.06 234 GLN A CA 1
ATOM 1978 C C . GLN A 1 234 ? 2.014 11.198 8.221 1.00 90.06 234 GLN A C 1
ATOM 1980 O O . GLN A 1 234 ? 3.192 10.967 8.481 1.00 90.06 234 GLN A O 1
ATOM 1985 N N . HIS A 1 235 ? 1.038 11.093 9.129 1.00 92.69 235 HIS A N 1
ATOM 1986 C CA . HIS A 1 235 ? 1.275 10.639 10.500 1.00 92.69 235 HIS A CA 1
ATOM 1987 C C . HIS A 1 235 ? 1.798 9.192 10.553 1.00 92.69 235 HIS A C 1
ATOM 1989 O O . HIS A 1 235 ? 2.466 8.825 11.512 1.00 92.69 235 HIS A O 1
ATOM 1995 N N . CYS A 1 236 ? 1.553 8.397 9.506 1.00 92.88 236 CYS A N 1
ATOM 1996 C CA . CYS A 1 236 ? 1.936 6.990 9.407 1.00 92.88 236 CYS A CA 1
ATOM 1997 C C . CYS A 1 236 ? 3.260 6.746 8.678 1.00 92.88 236 CYS A C 1
ATOM 1999 O O . CYS A 1 236 ? 3.612 5.593 8.471 1.00 92.88 236 CYS A O 1
ATOM 2001 N N . LYS A 1 237 ? 4.010 7.785 8.287 1.00 91.44 237 LYS A N 1
ATOM 2002 C CA . LYS A 1 237 ? 5.244 7.613 7.497 1.00 91.44 237 LYS A CA 1
ATOM 2003 C C . LYS A 1 237 ? 6.237 6.624 8.109 1.00 91.44 237 LYS A C 1
ATOM 2005 O O . LYS A 1 237 ? 6.747 5.778 7.395 1.00 91.44 237 LYS A O 1
ATOM 2010 N N . ILE A 1 238 ? 6.442 6.703 9.424 1.00 91.19 238 ILE A N 1
ATOM 2011 C CA . ILE A 1 238 ? 7.358 5.819 10.164 1.00 91.19 238 ILE A CA 1
ATOM 2012 C C . ILE A 1 238 ? 6.845 4.366 10.179 1.00 91.19 238 ILE A C 1
ATOM 2014 O O . ILE A 1 238 ? 7.628 3.431 10.262 1.00 91.19 238 ILE A O 1
ATOM 2018 N N . ILE A 1 239 ? 5.529 4.154 10.068 1.00 93.31 239 ILE A N 1
ATOM 2019 C CA . ILE A 1 239 ? 4.938 2.809 10.054 1.00 93.31 239 ILE A CA 1
ATOM 2020 C C . ILE A 1 239 ? 5.235 2.062 8.752 1.00 93.31 239 ILE A C 1
ATOM 2022 O O . ILE A 1 239 ? 5.289 0.836 8.760 1.00 93.31 239 ILE A O 1
ATOM 2026 N N . TYR A 1 240 ? 5.448 2.773 7.644 1.00 89.94 240 TYR A N 1
ATOM 2027 C CA . TYR A 1 240 ? 5.637 2.144 6.335 1.00 89.94 240 TYR A CA 1
ATOM 2028 C C . TYR A 1 240 ? 6.895 1.277 6.260 1.00 89.94 240 TYR A C 1
ATOM 2030 O O . TYR A 1 240 ? 6.874 0.261 5.570 1.00 89.94 240 TYR A O 1
ATOM 2038 N N . ASP A 1 241 ? 7.928 1.607 7.037 1.00 89.19 241 ASP A N 1
ATOM 2039 C CA . ASP A 1 241 ? 9.158 0.814 7.134 1.00 89.19 241 ASP A CA 1
ATOM 2040 C C . ASP A 1 241 ? 8.906 -0.585 7.729 1.00 89.19 241 ASP A C 1
ATOM 2042 O O . ASP A 1 241 ? 9.677 -1.515 7.500 1.00 89.19 241 ASP A O 1
ATOM 2046 N N . PHE A 1 242 ? 7.803 -0.765 8.465 1.00 89.12 242 PHE A N 1
ATOM 2047 C CA . PHE A 1 242 ? 7.437 -2.047 9.062 1.00 89.12 242 PHE A CA 1
ATOM 2048 C C . PHE A 1 242 ? 6.557 -2.919 8.166 1.00 89.12 242 PHE A C 1
ATOM 2050 O O . PHE A 1 242 ? 6.353 -4.081 8.512 1.00 89.12 242 PHE A O 1
ATOM 2057 N N . GLU A 1 243 ? 6.061 -2.416 7.032 1.00 86.12 243 GLU A N 1
ATOM 2058 C CA . GLU A 1 243 ? 5.085 -3.122 6.189 1.00 86.12 243 GLU A CA 1
ATOM 2059 C C . GLU A 1 243 ? 5.603 -4.472 5.678 1.00 86.12 243 GLU A C 1
ATOM 2061 O O . GLU A 1 243 ? 4.859 -5.447 5.658 1.00 86.12 243 GLU A O 1
ATOM 2066 N N . GLU A 1 244 ? 6.887 -4.564 5.321 1.00 81.38 244 GLU A N 1
ATOM 2067 C CA . GLU A 1 244 ? 7.493 -5.820 4.858 1.00 81.38 244 GLU A CA 1
ATOM 2068 C C . GLU A 1 244 ? 7.521 -6.882 5.970 1.00 81.38 244 GLU A C 1
ATOM 2070 O O . GLU A 1 244 ? 7.175 -8.042 5.751 1.00 81.38 244 GLU A O 1
ATOM 2075 N N . SER A 1 245 ? 7.887 -6.473 7.188 1.00 87.50 245 SER A N 1
ATOM 2076 C CA . SER A 1 245 ? 7.954 -7.358 8.360 1.00 87.50 245 SER A CA 1
ATOM 2077 C C . SER A 1 245 ? 6.590 -7.641 9.001 1.00 87.50 245 SER A C 1
ATOM 2079 O O . SER A 1 245 ? 6.416 -8.654 9.678 1.00 87.50 245 SER A O 1
ATOM 2081 N N . CYS A 1 246 ? 5.624 -6.742 8.805 1.00 85.88 246 CYS A N 1
ATOM 2082 C CA . CYS A 1 246 ? 4.292 -6.775 9.393 1.00 85.88 246 CYS A CA 1
ATOM 2083 C C . CYS A 1 246 ? 3.245 -6.293 8.368 1.00 85.88 246 CYS A C 1
ATOM 2085 O O . CYS A 1 246 ? 2.743 -5.169 8.471 1.00 85.88 246 CYS A O 1
ATOM 2087 N N . PRO A 1 247 ? 2.902 -7.132 7.371 1.00 85.88 247 PRO A N 1
ATOM 2088 C CA . PRO A 1 247 ? 1.974 -6.749 6.310 1.00 85.88 247 PRO A CA 1
ATOM 2089 C C . PRO A 1 247 ? 0.595 -6.360 6.849 1.00 85.88 247 PRO A C 1
ATOM 2091 O O . PRO A 1 247 ? -0.012 -7.109 7.614 1.00 85.88 247 PRO A O 1
ATOM 2094 N N . GLY A 1 248 ? 0.080 -5.207 6.420 1.00 85.19 248 GLY A N 1
ATOM 2095 C CA . GLY A 1 248 ? -1.198 -4.642 6.856 1.00 85.19 248 GLY A CA 1
ATOM 2096 C C . GLY A 1 248 ? -1.091 -3.590 7.966 1.00 85.19 248 GLY A C 1
ATOM 2097 O O . GLY A 1 248 ? -2.088 -2.930 8.273 1.00 85.19 248 GLY A O 1
ATOM 2098 N N . ILE A 1 249 ? 0.091 -3.363 8.550 1.00 89.50 249 ILE A N 1
ATOM 2099 C CA . ILE A 1 249 ? 0.256 -2.341 9.594 1.00 89.50 249 ILE A CA 1
ATOM 2100 C C . ILE A 1 249 ? 0.069 -0.914 9.064 1.00 89.50 249 ILE A C 1
ATOM 2102 O O . ILE A 1 249 ? -0.474 -0.054 9.766 1.00 89.50 249 ILE A O 1
ATOM 2106 N N . SER A 1 250 ? 0.447 -0.658 7.810 1.00 89.06 250 SER A N 1
ATOM 2107 C CA . SER A 1 250 ? 0.247 0.645 7.170 1.00 89.06 250 SER A CA 1
ATOM 2108 C C . SER A 1 250 ? -1.235 0.978 7.023 1.00 89.06 250 SER A C 1
ATOM 2110 O O . SER A 1 250 ? -1.646 2.108 7.294 1.00 89.06 250 SER A O 1
ATOM 2112 N N . ASP A 1 251 ? -2.046 -0.011 6.635 1.00 87.06 251 ASP A N 1
ATOM 2113 C CA . ASP A 1 251 ? -3.504 0.113 6.547 1.00 87.06 251 ASP A CA 1
ATOM 2114 C C . ASP A 1 251 ? -4.096 0.426 7.915 1.00 87.06 251 ASP A C 1
ATOM 2116 O O . ASP A 1 251 ? -4.834 1.405 8.065 1.00 87.06 251 ASP A O 1
ATOM 2120 N N . PHE A 1 252 ? -3.693 -0.344 8.926 1.00 90.50 252 PHE A N 1
ATOM 2121 C CA . PHE A 1 252 ? -4.150 -0.150 10.293 1.00 90.50 252 PHE A CA 1
ATOM 2122 C C . PHE A 1 252 ? -3.833 1.262 10.804 1.00 90.50 252 PHE A C 1
ATOM 2124 O O . PHE A 1 252 ? -4.723 1.942 11.319 1.00 90.50 252 PHE A O 1
ATOM 2131 N N . CYS A 1 253 ? -2.610 1.756 10.585 1.00 93.81 253 CYS A N 1
ATOM 2132 C CA . CYS A 1 253 ? -2.255 3.127 10.941 1.00 93.81 253 CYS A CA 1
ATOM 2133 C C . CYS A 1 253 ? -3.148 4.151 10.246 1.00 93.81 253 CYS A C 1
ATOM 2135 O O . CYS A 1 253 ? -3.739 5.004 10.906 1.00 93.81 253 CYS A O 1
ATOM 2137 N N . ARG A 1 254 ? -3.299 4.061 8.921 1.00 90.75 254 ARG A N 1
ATOM 2138 C CA . ARG A 1 254 ? -4.103 5.022 8.152 1.00 90.75 254 ARG A CA 1
ATOM 2139 C C . ARG A 1 254 ? -5.551 5.078 8.636 1.00 90.75 254 ARG A C 1
ATOM 2141 O O . ARG A 1 254 ? -6.096 6.170 8.804 1.00 90.75 254 ARG A O 1
ATOM 2148 N N . MET A 1 255 ? -6.147 3.918 8.903 1.00 91.38 255 MET A N 1
ATOM 2149 C CA . MET A 1 255 ? -7.505 3.811 9.438 1.00 91.38 255 MET A CA 1
ATOM 2150 C C . MET A 1 255 ? -7.602 4.393 10.851 1.00 91.38 255 MET A C 1
ATOM 2152 O O . MET A 1 255 ? -8.494 5.199 11.101 1.00 91.38 255 MET A O 1
ATOM 2156 N N . LEU A 1 256 ? -6.663 4.067 11.747 1.00 93.94 256 LEU A N 1
ATOM 2157 C CA . LEU A 1 256 ? -6.617 4.618 13.105 1.00 93.94 256 LEU A CA 1
ATOM 2158 C C . LEU A 1 256 ? -6.548 6.148 13.088 1.00 93.94 256 LEU A C 1
ATOM 2160 O O . LEU A 1 256 ? -7.366 6.814 13.720 1.00 93.94 256 LEU A O 1
ATOM 2164 N N . VAL A 1 257 ? -5.603 6.710 12.331 1.00 94.06 257 VAL A N 1
ATOM 2165 C CA . VAL A 1 257 ? -5.425 8.162 12.229 1.00 94.06 257 VAL A CA 1
ATOM 2166 C C . VAL A 1 257 ? -6.684 8.822 11.666 1.00 94.06 257 VAL A C 1
ATOM 2168 O O . VAL A 1 257 ? -7.150 9.817 12.221 1.00 94.06 257 VAL A O 1
ATOM 2171 N N . ARG A 1 258 ? -7.279 8.266 10.601 1.00 92.38 258 ARG A N 1
ATOM 2172 C CA . ARG A 1 258 ? -8.542 8.789 10.062 1.00 92.38 258 ARG A CA 1
ATOM 2173 C C . ARG A 1 258 ? -9.653 8.753 11.110 1.00 92.38 258 ARG A C 1
ATOM 2175 O O . ARG A 1 258 ? -10.298 9.777 11.313 1.00 92.38 258 ARG A O 1
ATOM 2182 N N . ASN A 1 259 ? -9.849 7.618 11.778 1.00 93.50 259 ASN A N 1
ATOM 2183 C CA . ASN A 1 259 ? -10.913 7.444 12.767 1.00 93.50 259 ASN A CA 1
ATOM 2184 C C . ASN A 1 259 ? -10.786 8.462 13.907 1.00 93.50 259 ASN A C 1
ATOM 2186 O O . ASN A 1 259 ? -11.783 9.065 14.295 1.00 93.50 259 ASN A O 1
ATOM 2190 N N . LEU A 1 260 ? -9.568 8.730 14.389 1.00 94.75 260 LEU A N 1
ATOM 2191 C CA . LEU A 1 260 ? -9.315 9.758 15.406 1.00 94.75 260 LEU A CA 1
ATOM 2192 C C . LEU A 1 260 ? -9.714 11.164 14.929 1.00 94.75 260 LEU A C 1
ATOM 2194 O O . LEU A 1 260 ? -10.369 11.908 15.660 1.00 94.75 260 LEU A O 1
ATOM 2198 N N . HIS A 1 261 ? -9.374 11.521 13.688 1.00 93.06 261 HIS A N 1
ATOM 2199 C CA . HIS A 1 261 ? -9.797 12.794 13.100 1.00 93.06 261 HIS A CA 1
ATOM 2200 C C . HIS A 1 261 ? -11.314 12.888 12.909 1.00 93.06 261 HIS A C 1
ATOM 2202 O O . HIS A 1 261 ? -11.874 13.963 13.102 1.00 93.06 261 HIS A O 1
ATOM 2208 N N . GLU A 1 262 ? -11.988 11.799 12.539 1.00 91.12 262 GLU A N 1
ATOM 2209 C CA . GLU A 1 262 ? -13.448 11.776 12.379 1.00 91.12 262 GLU A CA 1
ATOM 2210 C C . GLU A 1 262 ? -14.172 11.894 13.725 1.00 91.12 262 GLU A C 1
ATOM 2212 O O . GLU A 1 262 ? -15.131 12.658 13.838 1.00 91.12 262 GLU A O 1
ATOM 2217 N N . ILE A 1 263 ? -13.667 11.228 14.770 1.00 92.19 263 ILE A N 1
ATOM 2218 C CA . ILE A 1 263 ? -14.209 11.314 16.135 1.00 92.19 263 ILE A CA 1
ATOM 2219 C C . ILE A 1 263 ? -14.206 12.753 16.644 1.00 92.19 263 ILE A C 1
ATOM 2221 O O . ILE A 1 263 ? -15.176 13.167 17.274 1.00 92.19 263 ILE A O 1
ATOM 2225 N N . LYS A 1 264 ? -13.171 13.544 16.329 1.00 91.00 264 LYS A N 1
ATOM 2226 C CA . LYS A 1 264 ? -13.075 14.944 16.770 1.00 91.00 264 LYS A CA 1
ATOM 2227 C C . LYS A 1 264 ? -14.294 15.796 16.397 1.00 91.00 264 LYS A C 1
ATOM 2229 O O . LYS A 1 264 ? -14.610 16.738 17.121 1.00 91.00 264 LYS A O 1
ATOM 2234 N N . TYR A 1 265 ? -14.939 15.495 15.273 1.00 87.25 265 TYR A N 1
ATOM 2235 C CA . TYR A 1 265 ? -16.082 16.252 14.755 1.00 87.25 265 TYR A CA 1
ATOM 2236 C C . TYR A 1 265 ? -17.423 15.538 14.977 1.00 87.25 265 TYR A C 1
ATOM 2238 O O . TYR A 1 265 ? -18.439 15.968 14.436 1.00 87.25 265 TYR A O 1
ATOM 2246 N N . SER A 1 266 ? -17.433 14.447 15.748 1.00 86.19 266 SER A N 1
ATOM 2247 C CA . SER A 1 266 ? -18.648 13.726 16.121 1.00 86.19 266 SER A CA 1
ATOM 2248 C C . SER A 1 266 ? -19.363 14.406 17.288 1.00 86.19 266 SER A C 1
ATOM 2250 O O . SER A 1 266 ? -18.715 14.950 18.180 1.00 86.19 266 SER A O 1
ATOM 2252 N N . ASN A 1 267 ? -20.693 14.308 17.322 1.00 82.69 267 ASN A N 1
ATOM 2253 C CA . ASN A 1 267 ? -21.494 14.760 18.464 1.00 82.69 267 ASN A CA 1
ATOM 2254 C C . ASN A 1 267 ? -21.326 13.835 19.687 1.00 82.69 267 ASN A C 1
ATOM 2256 O O . ASN A 1 267 ? -21.367 14.307 20.818 1.00 82.69 267 ASN A O 1
ATOM 2260 N N . ASP A 1 268 ? -21.036 12.551 19.452 1.00 84.44 268 ASP A N 1
ATOM 2261 C CA . ASP A 1 268 ? -20.941 11.511 20.488 1.00 84.44 268 ASP A CA 1
ATOM 2262 C C . ASP A 1 268 ? -19.485 11.058 20.684 1.00 84.44 268 ASP A C 1
ATOM 2264 O O . ASP A 1 268 ? -19.122 9.906 20.439 1.00 84.44 268 ASP A O 1
ATOM 2268 N N . ILE A 1 269 ? -18.597 11.998 21.036 1.00 85.81 269 ILE A N 1
ATOM 2269 C CA . ILE A 1 269 ? -17.148 11.735 21.147 1.00 85.81 269 ILE A CA 1
ATOM 2270 C C . ILE A 1 269 ? -16.888 10.554 22.084 1.00 85.81 269 ILE A C 1
ATOM 2272 O O . ILE A 1 269 ? -16.205 9.613 21.693 1.00 85.81 269 ILE A O 1
ATOM 2276 N N . LYS A 1 270 ? -17.454 10.584 23.295 1.00 85.44 270 LYS A N 1
ATOM 2277 C CA . LYS A 1 270 ? -17.212 9.581 24.340 1.00 85.44 270 LYS A CA 1
ATOM 2278 C C . LYS A 1 270 ? -17.576 8.164 23.884 1.00 85.44 270 LYS A C 1
ATOM 2280 O O . LYS A 1 270 ? -16.749 7.263 24.011 1.00 85.44 270 LYS A O 1
ATOM 2285 N N . ASP A 1 271 ? -18.754 7.987 23.300 1.00 85.38 271 ASP A N 1
ATOM 2286 C CA . ASP A 1 271 ? -19.248 6.672 22.884 1.00 85.38 271 ASP A CA 1
ATOM 2287 C C . ASP A 1 271 ? -18.391 6.137 21.728 1.00 85.38 271 ASP A C 1
ATOM 2289 O O . ASP A 1 271 ? -17.915 5.000 21.753 1.00 85.38 271 ASP A O 1
ATOM 2293 N N . ARG A 1 272 ? -18.051 6.998 20.753 1.00 90.62 272 ARG A N 1
ATOM 2294 C CA . ARG A 1 272 ? -17.140 6.626 19.657 1.00 90.62 272 ARG A CA 1
ATOM 2295 C C . ARG A 1 272 ? -15.724 6.312 20.134 1.00 90.62 272 ARG A C 1
ATOM 2297 O O . ARG A 1 272 ? -15.082 5.453 19.534 1.00 90.62 272 ARG A O 1
ATOM 2304 N N . CYS A 1 273 ? -15.239 6.953 21.198 1.00 91.31 273 CYS A N 1
ATOM 2305 C CA . CYS A 1 273 ? -13.972 6.591 21.842 1.00 91.31 273 CYS A CA 1
ATOM 2306 C C . CYS A 1 273 ? -14.034 5.181 22.445 1.00 91.31 273 CYS A C 1
ATOM 2308 O O . CYS A 1 273 ? -13.085 4.410 22.291 1.00 91.31 273 CYS A O 1
ATOM 2310 N N . GLY A 1 274 ? -15.160 4.831 23.079 1.00 89.25 274 GLY A N 1
ATOM 2311 C CA . GLY A 1 274 ? -15.430 3.488 23.592 1.00 89.25 274 GLY A CA 1
ATOM 2312 C C . GLY A 1 274 ? -15.376 2.435 22.486 1.00 89.25 274 GLY A C 1
ATOM 2313 O O . GLY A 1 274 ? -14.592 1.489 22.568 1.00 89.25 274 GLY A O 1
ATOM 2314 N N . TYR A 1 275 ? -16.101 2.646 21.385 1.00 90.75 275 TYR A N 1
ATOM 2315 C CA . TYR A 1 275 ? -16.032 1.749 20.225 1.00 90.75 275 TYR A CA 1
ATOM 2316 C C . TYR A 1 275 ? -14.628 1.683 19.613 1.00 90.75 275 TYR A C 1
ATOM 2318 O O . TYR A 1 275 ? -14.167 0.597 19.253 1.00 90.75 275 TYR A O 1
ATOM 2326 N N . LEU A 1 276 ? -13.923 2.818 19.518 1.00 93.00 276 LEU A N 1
ATOM 2327 C CA . LEU A 1 276 ? -12.570 2.870 18.963 1.00 93.00 276 LEU A CA 1
ATOM 2328 C C . LEU A 1 276 ? -11.606 2.000 19.774 1.00 93.00 276 LEU A C 1
ATOM 2330 O O . LEU A 1 276 ? -10.816 1.275 19.175 1.00 93.00 276 LEU A O 1
ATOM 2334 N N . TYR A 1 277 ? -11.689 2.028 21.108 1.00 90.50 277 TYR A N 1
ATOM 2335 C CA . TYR A 1 277 ? -10.879 1.174 21.982 1.00 90.50 277 TYR A CA 1
ATOM 2336 C C . TYR A 1 277 ? -10.956 -0.290 21.545 1.00 90.50 277 TYR A C 1
ATOM 2338 O O . TYR A 1 277 ? -9.936 -0.922 21.267 1.00 90.50 277 TYR A O 1
ATOM 2346 N N . TYR A 1 278 ? -12.174 -0.817 21.425 1.00 89.00 278 TYR A N 1
ATOM 2347 C CA . TYR A 1 278 ? -12.387 -2.197 21.009 1.00 89.00 278 TYR A CA 1
ATOM 2348 C C . TYR A 1 278 ? -11.948 -2.424 19.558 1.00 89.00 278 TYR A C 1
ATOM 2350 O O . TYR A 1 278 ? -11.237 -3.387 19.272 1.00 89.00 278 TYR A O 1
ATOM 2358 N N . TRP A 1 279 ? -12.252 -1.499 18.651 1.00 91.75 279 TRP A N 1
ATOM 2359 C CA . TRP A 1 279 ? -11.819 -1.606 17.259 1.00 91.75 279 TRP A CA 1
ATOM 2360 C C . TRP A 1 279 ? -10.290 -1.730 17.121 1.00 91.75 279 TRP A C 1
ATOM 2362 O O . TRP A 1 279 ? -9.809 -2.569 16.354 1.00 91.75 279 TRP A O 1
ATOM 2372 N N . ILE A 1 280 ? -9.507 -0.954 17.885 1.00 90.62 280 ILE A N 1
ATOM 2373 C CA . ILE A 1 280 ? -8.037 -1.028 17.849 1.00 90.62 280 ILE A CA 1
ATOM 2374 C C . ILE A 1 280 ? -7.560 -2.407 18.303 1.00 90.62 280 ILE A C 1
ATOM 2376 O O . ILE A 1 280 ? -6.722 -3.010 17.636 1.00 90.62 280 ILE A O 1
ATOM 2380 N N . TYR A 1 281 ? -8.105 -2.936 19.400 1.00 86.56 281 TYR A N 1
ATOM 2381 C CA . TYR A 1 281 ? -7.750 -4.276 19.864 1.00 86.56 281 TYR A CA 1
ATOM 2382 C C . TYR A 1 281 ? -8.072 -5.348 18.833 1.00 86.56 281 TYR A C 1
ATOM 2384 O O . TYR A 1 281 ? -7.235 -6.203 18.569 1.00 86.56 281 TYR A O 1
ATOM 2392 N N . GLU A 1 282 ? -9.263 -5.320 18.243 1.00 86.25 282 GLU A N 1
ATOM 2393 C CA . GLU A 1 282 ? -9.650 -6.328 17.261 1.00 86.25 282 GLU A CA 1
ATOM 2394 C C . GLU A 1 282 ? -8.669 -6.358 16.081 1.00 86.25 282 GLU A C 1
ATOM 2396 O O . GLU A 1 282 ? -8.209 -7.427 15.675 1.00 86.25 282 GLU A O 1
ATOM 2401 N N . ASN A 1 283 ? -8.304 -5.182 15.563 1.00 87.88 283 ASN A N 1
ATOM 2402 C CA . ASN A 1 283 ? -7.350 -5.051 14.462 1.00 87.88 283 ASN A CA 1
ATOM 2403 C C . ASN A 1 283 ? -5.930 -5.453 14.876 1.00 87.88 283 ASN A C 1
ATOM 2405 O O . ASN A 1 283 ? -5.245 -6.140 14.123 1.00 87.88 283 ASN A O 1
ATOM 2409 N N . ALA A 1 284 ? -5.517 -5.113 16.095 1.00 86.88 284 ALA A N 1
ATOM 2410 C CA . ALA A 1 284 ? -4.262 -5.570 16.669 1.00 86.88 284 ALA A CA 1
ATOM 2411 C C . ALA A 1 284 ? -4.189 -7.105 16.770 1.00 86.88 284 ALA A C 1
ATOM 2413 O O . ALA A 1 284 ? -3.225 -7.705 16.301 1.00 86.88 284 ALA A O 1
ATOM 2414 N N . TRP A 1 285 ? -5.214 -7.768 17.309 1.00 84.44 285 TRP A N 1
ATOM 2415 C CA . TRP A 1 285 ? -5.250 -9.234 17.386 1.00 84.44 285 TRP A CA 1
ATOM 2416 C C . TRP A 1 285 ? -5.299 -9.890 16.001 1.00 84.44 285 TRP A C 1
ATOM 2418 O O . TRP A 1 285 ? -4.666 -10.926 15.808 1.00 84.44 285 TRP A O 1
ATOM 2428 N N . LYS A 1 286 ? -6.005 -9.298 15.027 1.00 86.31 286 LYS A N 1
ATOM 2429 C CA . LYS A 1 286 ? -5.998 -9.774 13.630 1.00 86.31 286 LYS A CA 1
ATOM 2430 C C . LYS A 1 286 ? -4.606 -9.697 13.004 1.00 86.31 286 LYS A C 1
ATOM 2432 O O . LYS A 1 286 ? -4.236 -10.596 12.256 1.00 86.31 286 LYS A O 1
ATOM 2437 N N . LEU A 1 287 ? -3.859 -8.635 13.300 1.00 86.50 287 LEU A N 1
ATOM 2438 C CA . LEU A 1 287 ? -2.558 -8.365 12.693 1.00 86.50 287 LEU A CA 1
ATOM 2439 C C . LEU A 1 287 ? -1.415 -9.144 13.362 1.00 86.50 287 LEU A C 1
ATOM 2441 O O . LEU A 1 287 ? -0.578 -9.721 12.676 1.00 86.50 287 LEU A O 1
ATOM 2445 N N . PHE A 1 288 ? -1.386 -9.187 14.696 1.00 83.12 288 PHE A N 1
ATOM 2446 C CA . PHE A 1 288 ? -0.287 -9.773 15.478 1.00 83.12 288 PHE A CA 1
ATOM 2447 C C . PHE A 1 288 ? -0.597 -11.173 16.025 1.00 83.12 288 PHE A C 1
ATOM 2449 O O . PHE A 1 288 ? 0.274 -11.833 16.594 1.00 83.12 288 PHE A O 1
ATOM 2456 N N . GLY A 1 289 ? -1.832 -11.645 15.856 1.00 80.06 289 GLY A N 1
ATOM 2457 C CA . GLY A 1 289 ? -2.255 -12.959 16.312 1.00 80.06 289 GLY A CA 1
ATOM 2458 C C . GLY A 1 289 ? -2.256 -13.097 17.840 1.00 80.06 289 GLY A C 1
ATOM 2459 O O . GLY A 1 289 ? -2.305 -12.106 18.576 1.00 80.06 289 GLY A O 1
ATOM 2460 N N . PRO A 1 290 ? -2.222 -14.342 18.352 1.00 70.25 290 PRO A N 1
ATOM 2461 C CA . PRO A 1 290 ? -2.418 -14.607 19.769 1.00 70.25 290 PRO A CA 1
ATOM 2462 C C . PRO A 1 290 ? -1.288 -14.106 20.680 1.00 70.25 290 PRO A C 1
ATOM 2464 O O . PRO A 1 290 ? -1.475 -13.980 21.892 1.00 70.25 290 PRO A O 1
ATOM 2467 N N . ASP A 1 291 ? -0.127 -13.801 20.099 1.00 66.81 291 ASP A N 1
ATOM 2468 C CA . ASP A 1 291 ? 1.038 -13.265 20.800 1.00 66.81 291 ASP A CA 1
ATOM 2469 C C . ASP A 1 291 ? 1.028 -11.732 20.921 1.00 66.81 291 ASP A C 1
ATOM 2471 O O . ASP A 1 291 ? 1.967 -11.174 21.489 1.00 66.81 291 ASP A O 1
ATOM 2475 N N . TRP A 1 292 ? -0.045 -11.053 20.491 1.00 70.50 292 TRP A N 1
ATOM 2476 C CA . TRP A 1 292 ? -0.245 -9.605 20.652 1.00 70.50 292 TRP A CA 1
ATOM 2477 C C . TRP A 1 292 ? 0.137 -9.086 22.053 1.00 70.50 292 TRP A C 1
ATOM 2479 O O . TRP A 1 292 ? 0.851 -8.094 22.222 1.00 70.50 292 TRP A O 1
ATOM 2489 N N . ASN A 1 293 ? -0.297 -9.805 23.087 1.00 65.00 293 ASN A N 1
ATOM 2490 C CA . ASN A 1 293 ? -0.032 -9.455 24.481 1.00 65.00 293 ASN A CA 1
ATOM 2491 C C . ASN A 1 293 ? 1.471 -9.426 24.823 1.00 65.00 293 ASN A C 1
ATOM 2493 O O . ASN A 1 293 ? 1.887 -8.706 25.729 1.00 65.00 293 ASN A O 1
ATOM 2497 N N . LYS A 1 294 ? 2.294 -10.191 24.093 1.00 67.44 294 LYS A N 1
ATOM 2498 C CA . LYS A 1 294 ? 3.761 -10.244 24.227 1.00 67.44 294 LYS A CA 1
ATOM 2499 C C . LYS A 1 294 ? 4.482 -9.249 23.311 1.00 67.44 294 LYS A C 1
ATOM 2501 O O . LYS A 1 294 ? 5.674 -8.995 23.520 1.00 67.44 294 LYS A O 1
ATOM 2506 N N . THR A 1 295 ? 3.799 -8.729 22.289 1.00 66.94 295 THR A N 1
ATOM 2507 C CA . THR A 1 295 ? 4.319 -7.704 21.372 1.00 66.94 295 THR A CA 1
ATOM 2508 C C . THR A 1 295 ? 3.999 -6.290 21.840 1.00 66.94 295 THR A C 1
ATOM 2510 O O . THR A 1 295 ? 4.660 -5.355 21.403 1.00 66.94 295 THR A O 1
ATOM 2513 N N . HIS A 1 296 ? 3.041 -6.103 22.754 1.00 65.00 296 HIS A N 1
ATOM 2514 C CA . HIS A 1 296 ? 2.772 -4.788 23.331 1.00 65.00 296 HIS A CA 1
ATOM 2515 C C . HIS A 1 296 ? 4.026 -4.194 23.996 1.00 65.00 296 HIS A C 1
ATOM 2517 O O . HIS A 1 296 ? 4.670 -4.830 24.831 1.00 65.00 296 HIS A O 1
ATOM 2523 N N . GLY A 1 297 ? 4.352 -2.951 23.636 1.00 70.31 297 GLY A N 1
ATOM 2524 C CA . GLY A 1 297 ? 5.582 -2.277 24.066 1.00 70.31 297 GLY A CA 1
ATOM 2525 C C . GLY A 1 297 ? 6.816 -2.621 23.226 1.00 70.31 297 GLY A C 1
ATOM 2526 O O . GLY A 1 297 ? 7.912 -2.188 23.566 1.00 70.31 297 GLY A O 1
ATOM 2527 N N . LYS A 1 298 ? 6.654 -3.378 22.134 1.00 82.44 298 LYS A N 1
ATOM 2528 C CA . LYS A 1 298 ? 7.690 -3.617 21.124 1.00 82.44 298 LYS A CA 1
ATOM 2529 C C . LYS A 1 298 ? 7.274 -3.024 19.788 1.00 82.44 298 LYS A C 1
ATOM 2531 O O . LYS A 1 298 ? 6.089 -2.822 19.520 1.00 82.44 298 LYS A O 1
ATOM 2536 N N . GLU A 1 299 ? 8.258 -2.779 18.937 1.00 86.38 299 GLU A N 1
ATOM 2537 C CA . GLU A 1 299 ? 7.973 -2.474 17.544 1.00 86.38 299 GLU A CA 1
ATOM 2538 C C . GLU A 1 299 ? 7.373 -3.693 16.831 1.00 86.38 299 GLU A C 1
ATOM 2540 O O . GLU A 1 299 ? 7.727 -4.831 17.158 1.00 86.38 299 GLU A O 1
ATOM 2545 N N . PRO A 1 300 ? 6.450 -3.477 15.882 1.00 88.81 300 PRO A N 1
ATOM 2546 C CA . PRO A 1 300 ? 6.040 -2.170 15.342 1.00 88.81 300 PRO A CA 1
ATOM 2547 C C . PRO A 1 300 ? 4.805 -1.547 16.024 1.00 88.81 300 PRO A C 1
ATOM 2549 O O . PRO A 1 300 ? 4.403 -0.420 15.724 1.00 88.81 300 PRO A O 1
ATOM 2552 N N . ILE A 1 301 ? 4.167 -2.270 16.951 1.00 86.94 301 ILE A N 1
ATOM 2553 C CA . ILE A 1 301 ? 2.936 -1.795 17.586 1.00 86.94 301 ILE A CA 1
ATOM 2554 C C . ILE A 1 301 ? 3.166 -0.573 18.476 1.00 86.94 301 ILE A C 1
ATOM 2556 O O . ILE A 1 301 ? 2.327 0.326 18.523 1.00 86.94 301 ILE A O 1
ATOM 2560 N N . PHE A 1 302 ? 4.282 -0.531 19.198 1.00 87.69 302 PHE A N 1
ATOM 2561 C CA . PHE A 1 302 ? 4.591 0.592 20.072 1.00 87.69 302 PHE A CA 1
ATOM 2562 C C . PHE A 1 302 ? 4.584 1.917 19.297 1.00 87.69 302 PHE A C 1
ATOM 2564 O O . PHE A 1 302 ? 3.900 2.856 19.712 1.00 87.69 302 PHE A O 1
ATOM 2571 N N . THR A 1 303 ? 5.233 1.966 18.127 1.00 92.50 303 THR A N 1
ATOM 2572 C CA . THR A 1 303 ? 5.166 3.134 17.237 1.00 92.50 303 THR A CA 1
ATOM 2573 C C . THR A 1 303 ? 3.736 3.450 16.807 1.00 92.50 303 THR A C 1
ATOM 2575 O O . THR A 1 303 ? 3.326 4.610 16.871 1.00 92.50 303 THR A O 1
ATOM 2578 N N . LEU A 1 304 ? 2.944 2.444 16.421 1.00 92.81 304 LEU A N 1
ATOM 2579 C CA . LEU A 1 304 ? 1.559 2.650 15.982 1.00 92.81 304 LEU A CA 1
ATOM 2580 C C . LEU A 1 304 ? 0.696 3.292 17.080 1.00 92.81 304 LEU A C 1
ATOM 2582 O O . LEU A 1 304 ? -0.018 4.265 16.829 1.00 92.81 304 LEU A O 1
ATOM 2586 N N . LEU A 1 305 ? 0.776 2.775 18.307 1.00 90.75 305 LEU A N 1
ATOM 2587 C CA . LEU A 1 305 ? 0.003 3.299 19.433 1.00 90.75 305 LEU A CA 1
ATOM 2588 C C . LEU A 1 305 ? 0.462 4.701 19.832 1.00 90.75 305 LEU A C 1
ATOM 2590 O O . LEU A 1 305 ? -0.387 5.541 20.131 1.00 90.75 305 LEU A O 1
ATOM 2594 N N . ASN A 1 306 ? 1.768 4.978 19.776 1.00 92.19 306 ASN A N 1
ATOM 2595 C CA . ASN A 1 306 ? 2.321 6.312 20.016 1.00 92.19 306 ASN A CA 1
ATOM 2596 C C . ASN A 1 306 ? 1.829 7.340 18.996 1.00 92.19 306 ASN A C 1
ATOM 2598 O O . ASN A 1 306 ? 1.525 8.469 19.379 1.00 92.19 306 ASN A O 1
ATOM 2602 N N . ILE A 1 307 ? 1.704 6.959 17.720 1.00 94.75 307 ILE A N 1
ATOM 2603 C CA . ILE A 1 307 ? 1.083 7.814 16.699 1.00 94.75 307 ILE A CA 1
ATOM 2604 C C . ILE A 1 307 ? -0.353 8.150 17.111 1.00 94.75 307 ILE A C 1
ATOM 2606 O O . ILE A 1 307 ? -0.717 9.327 17.132 1.00 94.75 307 ILE A O 1
ATOM 2610 N N . GLY A 1 308 ? -1.140 7.146 17.514 1.00 94.25 308 GLY A N 1
ATOM 2611 C CA . GLY A 1 308 ? -2.500 7.358 18.013 1.00 94.25 308 GLY A CA 1
ATOM 2612 C C . GLY A 1 308 ? -2.551 8.299 19.223 1.00 94.25 308 GLY A C 1
ATOM 2613 O O . GLY A 1 308 ? -3.282 9.287 19.195 1.00 94.25 308 GLY A O 1
ATOM 2614 N N . TYR A 1 309 ? -1.712 8.081 20.242 1.00 93.56 309 TYR A N 1
ATOM 2615 C CA . TYR A 1 309 ? -1.630 8.955 21.420 1.00 93.56 309 TYR A CA 1
ATOM 2616 C C . TYR A 1 309 ? -1.219 10.389 21.077 1.00 93.56 309 TYR A C 1
ATOM 2618 O O . TYR A 1 309 ? -1.754 11.343 21.646 1.00 93.56 309 TYR A O 1
ATOM 2626 N N . LYS A 1 310 ? -0.280 10.568 20.144 1.00 95.31 310 LYS A N 1
ATOM 2627 C CA . LYS A 1 310 ? 0.128 11.891 19.667 1.00 95.31 310 LYS A CA 1
ATOM 2628 C C . LYS A 1 310 ? -1.052 12.630 19.034 1.00 95.31 310 LYS A C 1
ATOM 2630 O O . LYS A 1 310 ? -1.304 13.776 19.389 1.00 95.31 310 LYS A O 1
ATOM 2635 N N . ILE A 1 311 ? -1.811 11.963 18.168 1.00 95.25 311 ILE A N 1
ATOM 2636 C CA . ILE A 1 311 ? -2.979 12.559 17.505 1.00 95.25 311 ILE A CA 1
ATOM 2637 C C . ILE A 1 311 ? -4.092 12.872 18.508 1.00 95.25 311 ILE A C 1
ATOM 2639 O O . ILE A 1 311 ? -4.686 13.944 18.439 1.00 95.25 311 ILE A O 1
ATOM 2643 N N . ILE A 1 312 ? -4.350 11.982 19.472 1.00 95.25 312 ILE A N 1
ATOM 2644 C CA . ILE A 1 312 ? -5.321 12.222 20.552 1.00 95.25 312 ILE A CA 1
ATOM 2645 C C . ILE A 1 312 ? -4.997 13.529 21.293 1.00 95.25 312 ILE A C 1
ATOM 2647 O O . ILE A 1 312 ? -5.886 14.360 21.495 1.00 95.25 312 ILE A O 1
ATOM 2651 N N . ASN A 1 313 ? -3.719 13.736 21.632 1.00 94.62 313 ASN A N 1
ATOM 2652 C CA . ASN A 1 313 ? -3.237 14.970 22.256 1.00 94.62 313 ASN A CA 1
ATOM 2653 C C . ASN A 1 313 ? -3.413 16.194 21.343 1.00 94.62 313 ASN A C 1
ATOM 2655 O O . ASN A 1 313 ? -3.940 17.216 21.783 1.00 94.62 313 ASN A O 1
ATOM 2659 N N . GLU A 1 314 ? -3.001 16.098 20.075 1.00 95.25 314 GLU A N 1
ATOM 2660 C CA . GLU A 1 314 ? -3.116 17.186 19.090 1.00 95.25 314 GLU A CA 1
ATOM 2661 C C . GLU A 1 314 ? -4.577 17.620 18.880 1.00 95.25 314 GLU A C 1
ATOM 2663 O O . GLU A 1 314 ? -4.879 18.815 18.829 1.00 95.25 314 GLU A O 1
ATOM 2668 N N . LEU A 1 315 ? -5.499 16.656 18.816 1.00 94.69 315 LEU A N 1
ATOM 2669 C CA . LEU A 1 315 ? -6.930 16.888 18.620 1.00 94.69 315 LEU A CA 1
ATOM 2670 C C . LEU A 1 315 ? -7.676 17.248 19.912 1.00 94.69 315 LEU A C 1
ATOM 2672 O O . LEU A 1 315 ? -8.821 17.709 19.841 1.00 94.69 315 LEU A O 1
ATOM 2676 N N . LYS A 1 316 ? -7.051 17.087 21.085 1.00 93.31 316 LYS A N 1
ATOM 2677 C CA . LYS A 1 316 ? -7.670 17.294 22.406 1.00 93.31 316 LYS A CA 1
ATOM 2678 C C . LYS A 1 316 ? -8.949 16.460 22.578 1.00 93.31 316 LYS A C 1
ATOM 2680 O O . LYS A 1 316 ? -10.001 17.011 22.899 1.00 93.31 316 LYS A O 1
ATOM 2685 N N . ILE A 1 317 ? -8.866 15.161 22.290 1.00 91.81 317 ILE A N 1
ATOM 2686 C CA . ILE A 1 317 ? -9.943 1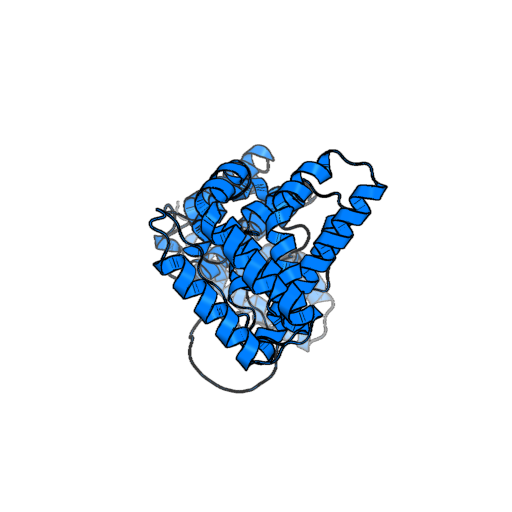4.166 22.484 1.00 91.81 317 ILE A CA 1
ATOM 2687 C C . ILE A 1 317 ? -9.541 13.190 23.590 1.00 91.81 317 ILE A C 1
ATOM 2689 O O . ILE A 1 317 ? -9.376 11.997 23.365 1.00 91.81 317 ILE A O 1
ATOM 2693 N N . ASN A 1 318 ? -9.300 13.716 24.790 1.00 88.31 318 ASN A N 1
ATOM 2694 C CA . ASN A 1 318 ? -8.690 12.965 25.890 1.00 88.31 318 ASN A CA 1
ATOM 2695 C C . ASN A 1 318 ? -9.520 11.735 26.312 1.00 88.31 318 ASN A C 1
ATOM 2697 O O . ASN A 1 318 ? -8.983 10.775 26.851 1.00 88.31 318 ASN A O 1
ATOM 2701 N N . GLU A 1 319 ? -10.817 11.719 26.024 1.00 86.19 319 GLU A N 1
ATOM 2702 C CA . GLU A 1 319 ? -11.711 10.576 26.214 1.00 86.19 319 GLU A CA 1
ATOM 2703 C C . GLU A 1 319 ? -11.312 9.363 25.355 1.00 86.19 319 GLU A C 1
ATOM 2705 O O . GLU A 1 319 ? -11.634 8.231 25.704 1.00 86.19 319 GLU A O 1
ATOM 2710 N N . SER A 1 320 ? -10.579 9.582 24.257 1.00 89.19 320 SER A N 1
ATOM 2711 C CA . SER A 1 320 ? -9.998 8.531 23.412 1.00 89.19 320 SER A CA 1
ATOM 2712 C C . SER A 1 320 ? -8.752 7.889 24.014 1.00 89.19 320 SER A C 1
ATOM 2714 O O . SER A 1 320 ? -8.243 6.934 23.426 1.00 89.19 320 SER A O 1
ATOM 2716 N N . PHE A 1 321 ? -8.215 8.395 25.135 1.00 84.50 321 PHE A N 1
ATOM 2717 C CA . PHE A 1 321 ? -7.065 7.758 25.767 1.00 84.50 321 PHE A CA 1
ATOM 2718 C C . PHE A 1 321 ? -7.422 6.342 26.193 1.00 84.50 321 PHE A C 1
ATOM 2720 O O . PHE A 1 321 ? -8.211 6.096 27.102 1.00 84.50 321 PHE A O 1
ATOM 2727 N N . TYR A 1 322 ? -6.784 5.398 25.526 1.00 75.19 322 TYR A N 1
ATOM 2728 C CA . TYR A 1 322 ? -6.937 3.988 25.788 1.00 75.19 322 TYR A CA 1
ATOM 2729 C C . TYR A 1 322 ? -5.794 3.502 26.682 1.00 75.19 322 TYR A C 1
ATOM 2731 O O . TYR A 1 322 ? -4.629 3.823 26.455 1.00 75.19 322 TYR A O 1
ATOM 2739 N N . ASN A 1 323 ? -6.119 2.707 27.700 1.00 70.94 323 ASN A N 1
ATOM 2740 C CA . ASN A 1 323 ? -5.129 1.949 28.461 1.00 70.94 323 ASN A CA 1
ATOM 2741 C C . ASN A 1 323 ? -5.203 0.493 28.013 1.00 70.94 323 ASN A C 1
ATOM 2743 O O . ASN A 1 323 ? -6.225 -0.179 28.204 1.00 70.94 323 ASN A O 1
ATOM 2747 N N . TYR A 1 324 ? -4.131 0.013 27.386 1.00 68.56 324 TYR A N 1
ATOM 2748 C CA . TYR A 1 324 ? -4.067 -1.376 26.961 1.00 68.56 324 TYR A CA 1
ATOM 2749 C C . TYR A 1 324 ? -3.735 -2.273 28.147 1.00 68.56 324 TYR A C 1
ATOM 2751 O O . TYR A 1 324 ? -2.648 -2.201 28.719 1.00 68.56 324 TYR A O 1
ATOM 2759 N N . ASP A 1 325 ? -4.674 -3.141 28.506 1.00 70.81 325 ASP A N 1
ATOM 2760 C CA . ASP A 1 325 ? -4.423 -4.234 29.425 1.00 70.81 325 ASP A CA 1
ATOM 2761 C C . ASP A 1 325 ? -3.835 -5.401 28.633 1.00 70.81 325 ASP A C 1
ATOM 2763 O O . ASP A 1 325 ? -4.543 -6.200 28.025 1.00 70.81 325 ASP A O 1
ATOM 2767 N N . THR A 1 326 ? -2.512 -5.505 28.646 1.00 67.00 326 THR A N 1
ATOM 2768 C CA . THR A 1 326 ? -1.769 -6.566 27.955 1.00 67.00 326 THR A CA 1
ATOM 2769 C C . THR A 1 326 ? -1.948 -7.945 28.575 1.00 67.00 326 THR A C 1
ATOM 2771 O O . THR A 1 326 ? -1.452 -8.934 28.040 1.00 67.00 326 THR A O 1
ATOM 2774 N N . LYS A 1 327 ? -2.629 -8.043 29.721 1.00 73.69 327 LYS A N 1
ATOM 2775 C CA . LYS A 1 327 ? -2.863 -9.308 30.422 1.00 73.69 327 LYS A CA 1
ATOM 2776 C C . LYS A 1 327 ? -4.217 -9.918 30.069 1.00 73.69 327 LYS A C 1
ATOM 2778 O O . LYS A 1 327 ? -4.489 -11.050 30.472 1.00 73.69 327 LYS A O 1
ATOM 2783 N N . ILE A 1 328 ? -5.057 -9.203 29.319 1.00 78.25 328 ILE A N 1
ATOM 2784 C CA . ILE A 1 328 ? -6.382 -9.677 28.930 1.00 78.25 328 ILE A CA 1
ATOM 2785 C C . ILE A 1 328 ? -6.278 -10.754 27.843 1.00 78.25 328 ILE A C 1
ATOM 2787 O O . ILE A 1 328 ? -5.600 -10.580 26.832 1.00 78.25 328 ILE A O 1
ATOM 2791 N N . SER A 1 329 ? -6.947 -11.893 28.027 1.00 81.00 329 SER A N 1
ATOM 2792 C CA . SER A 1 329 ? -7.048 -12.886 26.953 1.00 81.00 329 SER A CA 1
ATOM 2793 C C . SER A 1 329 ? -7.991 -12.390 25.858 1.00 81.00 329 SER A C 1
ATOM 2795 O O . SER A 1 329 ? -8.909 -11.614 26.124 1.00 81.00 329 SER A O 1
ATOM 2797 N N . PHE A 1 330 ? -7.822 -12.881 24.631 1.00 80.44 330 PHE A N 1
ATOM 2798 C CA . PHE A 1 330 ? -8.728 -12.547 23.531 1.00 80.44 330 PHE A CA 1
ATOM 2799 C C . PHE A 1 330 ? -10.192 -12.895 23.839 1.00 80.44 330 PHE A C 1
ATOM 2801 O O . PHE A 1 330 ? -11.093 -12.118 23.539 1.00 80.44 330 PHE A O 1
ATOM 2808 N N . GLU A 1 331 ? -10.443 -14.037 24.488 1.00 83.38 331 GLU A N 1
ATOM 2809 C CA . GLU A 1 331 ? -11.796 -14.435 24.896 1.00 83.38 331 GLU A CA 1
ATOM 2810 C C . GLU A 1 331 ? -12.384 -13.476 25.941 1.00 83.38 331 GLU A C 1
ATOM 2812 O O . GLU A 1 331 ? -13.562 -13.123 25.873 1.00 83.38 331 GLU A O 1
ATOM 2817 N N . GLU A 1 332 ? -11.571 -13.038 26.907 1.00 85.38 332 GLU A N 1
ATOM 2818 C CA . GLU A 1 332 ? -11.994 -12.044 27.891 1.00 85.38 332 GLU A CA 1
ATOM 2819 C C . GLU A 1 332 ? -12.262 -10.686 27.232 1.00 85.38 332 GLU A C 1
ATOM 2821 O O . GLU A 1 332 ? -13.257 -10.038 27.551 1.00 85.38 332 GLU A O 1
ATOM 2826 N N . TRP A 1 333 ? -11.429 -10.286 26.274 1.00 85.06 333 TRP A N 1
ATOM 2827 C CA . TRP A 1 333 ? -11.608 -9.063 25.504 1.00 85.06 333 TRP A CA 1
ATOM 2828 C C . TRP A 1 333 ? -12.906 -9.070 24.679 1.00 85.06 333 TRP A C 1
ATOM 2830 O O . TRP A 1 333 ? -13.676 -8.111 24.754 1.00 85.06 333 TRP A O 1
ATOM 2840 N N . ARG A 1 334 ? -13.217 -10.169 23.971 1.00 85.31 334 ARG A N 1
ATOM 2841 C CA . ARG A 1 334 ? -14.482 -10.296 23.220 1.00 85.31 334 ARG A CA 1
ATOM 2842 C C . ARG A 1 334 ? -15.691 -10.125 24.132 1.00 85.31 334 ARG A C 1
ATOM 2844 O O . ARG A 1 334 ? -16.558 -9.314 23.852 1.00 85.31 334 ARG A O 1
ATOM 2851 N N . LYS A 1 335 ?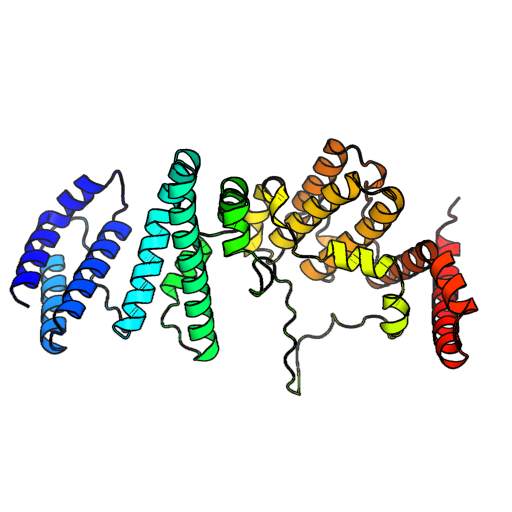 -15.688 -10.802 25.284 1.00 88.62 335 LYS A N 1
ATOM 2852 C CA . LYS A 1 335 ? -16.762 -10.686 26.281 1.00 88.62 335 LYS A CA 1
ATOM 2853 C C . LYS A 1 335 ? -16.939 -9.255 26.800 1.00 88.62 335 LYS A C 1
ATOM 2855 O O . LYS A 1 335 ? -18.066 -8.852 27.069 1.00 88.62 335 LYS A O 1
ATOM 2860 N N . LYS A 1 336 ? -15.851 -8.491 26.969 1.00 87.06 336 LYS A N 1
ATOM 2861 C CA . LYS A 1 336 ? -15.932 -7.065 27.335 1.00 87.06 336 LYS A CA 1
ATOM 2862 C C . LYS A 1 336 ? -16.515 -6.217 26.201 1.00 87.06 336 LYS A C 1
ATOM 2864 O O . LYS A 1 336 ? -17.310 -5.333 26.491 1.00 87.06 336 LYS A O 1
ATOM 2869 N N . THR A 1 337 ? -16.171 -6.532 24.952 1.00 86.94 337 THR A N 1
ATOM 2870 C CA . THR A 1 337 ? -16.745 -5.894 23.753 1.00 86.94 337 THR A CA 1
ATOM 2871 C C . THR A 1 337 ? -18.253 -6.135 23.687 1.00 86.94 337 THR A C 1
ATOM 2873 O O . THR A 1 337 ? -19.017 -5.182 23.643 1.00 86.94 337 THR A O 1
ATOM 2876 N N . ASP A 1 338 ? -18.693 -7.391 23.832 1.00 87.31 338 ASP A N 1
ATOM 2877 C CA . ASP A 1 338 ? -20.118 -7.753 23.820 1.00 87.31 338 ASP A CA 1
ATOM 2878 C C . ASP A 1 338 ? -20.908 -7.025 24.928 1.00 87.31 338 ASP A C 1
ATOM 2880 O O . ASP A 1 338 ? -22.038 -6.585 24.718 1.00 87.31 338 ASP A O 1
ATOM 2884 N N . LEU A 1 339 ? -20.315 -6.871 26.121 1.00 89.38 339 LEU A N 1
ATOM 2885 C CA . LEU A 1 339 ? -20.916 -6.092 27.207 1.00 89.38 339 LEU A CA 1
ATOM 2886 C C . LEU A 1 339 ? -20.996 -4.599 26.879 1.00 89.38 339 LEU A C 1
ATOM 2888 O O . LEU A 1 339 ? -22.039 -3.994 27.116 1.00 89.38 339 LEU A O 1
ATOM 2892 N N . HIS A 1 340 ? -19.907 -4.010 26.381 1.00 87.88 340 HIS A N 1
ATOM 2893 C CA . HIS A 1 340 ? -19.868 -2.606 25.978 1.00 87.88 340 HIS A CA 1
ATOM 2894 C C . HIS A 1 340 ? -20.951 -2.314 24.940 1.00 87.88 340 HIS A C 1
ATOM 2896 O O . HIS A 1 340 ? -21.806 -1.465 25.172 1.00 87.88 340 HIS A O 1
ATOM 2902 N N . ASP A 1 341 ? -20.980 -3.092 23.861 1.00 87.12 341 ASP A N 1
ATOM 2903 C CA . ASP A 1 341 ? -21.920 -2.896 22.763 1.00 87.12 341 ASP A CA 1
ATOM 2904 C C . ASP A 1 341 ? -23.367 -3.061 23.227 1.00 87.12 341 ASP A C 1
ATOM 2906 O O . ASP A 1 341 ? -24.235 -2.291 22.818 1.00 87.12 341 ASP A O 1
ATOM 2910 N N . TYR A 1 342 ? -23.640 -4.009 24.131 1.00 87.81 342 TYR A N 1
ATOM 2911 C CA . TYR A 1 342 ? -24.958 -4.137 24.747 1.00 87.81 342 TYR A CA 1
ATOM 2912 C C . TYR A 1 342 ? -25.369 -2.882 25.528 1.00 87.81 342 TYR A C 1
ATOM 2914 O O . TYR A 1 342 ? -26.498 -2.420 25.366 1.00 87.81 342 TYR A O 1
ATOM 2922 N N . PHE A 1 343 ? -24.496 -2.346 26.388 1.00 88.44 343 PHE A N 1
ATOM 2923 C CA . PHE A 1 343 ? -24.841 -1.197 27.229 1.00 88.44 343 PHE A CA 1
ATOM 2924 C C . PHE A 1 343 ? -25.011 0.083 26.414 1.00 88.44 343 PHE A C 1
ATOM 2926 O O . PHE A 1 343 ? -25.999 0.786 26.611 1.00 88.44 343 PHE A O 1
ATOM 2933 N N . GLU A 1 344 ? -24.122 0.332 25.455 1.00 86.12 344 GLU A N 1
ATOM 2934 C CA . GLU A 1 344 ? -24.205 1.494 24.563 1.00 86.12 344 GLU A CA 1
ATOM 2935 C C . GLU A 1 344 ? -25.431 1.444 23.633 1.00 86.12 344 GLU A C 1
ATOM 2937 O O . GLU A 1 344 ? -25.912 2.472 23.166 1.00 86.12 344 GLU A O 1
ATOM 2942 N N . ASN A 1 345 ? -25.978 0.252 23.365 1.00 83.81 345 ASN A N 1
ATOM 2943 C CA . ASN A 1 345 ? -27.158 0.076 22.511 1.00 83.81 345 ASN A CA 1
ATOM 2944 C C . ASN A 1 345 ? -28.425 -0.277 23.289 1.00 83.81 345 ASN A C 1
ATOM 2946 O O . ASN A 1 345 ? -29.424 -0.639 22.665 1.00 83.81 345 ASN A O 1
ATOM 2950 N N . TYR A 1 346 ? -28.422 -0.191 24.621 1.00 86.44 346 TYR A N 1
ATOM 2951 C CA . TYR A 1 346 ? -29.527 -0.691 25.439 1.00 86.44 346 TYR A CA 1
ATOM 2952 C C . TYR A 1 346 ? -30.877 -0.070 25.055 1.00 86.44 346 TYR A C 1
ATOM 2954 O O . TYR A 1 346 ? -31.851 -0.800 24.876 1.00 86.44 346 TYR A O 1
ATOM 2962 N N . ASP A 1 347 ? -30.930 1.248 24.854 1.00 84.25 347 ASP A N 1
ATOM 2963 C CA . ASP A 1 347 ? -32.169 1.943 24.488 1.00 84.25 347 ASP A CA 1
ATOM 2964 C C . ASP A 1 347 ? -32.667 1.540 23.092 1.00 84.25 347 ASP A C 1
ATOM 2966 O O . ASP A 1 347 ? -33.859 1.292 22.900 1.00 84.25 347 ASP A O 1
ATOM 2970 N N . ASN A 1 348 ? -31.755 1.382 22.127 1.00 81.12 348 ASN A N 1
ATOM 2971 C CA . ASN A 1 348 ? -32.088 0.888 20.788 1.00 81.12 348 ASN A CA 1
ATOM 2972 C C . ASN A 1 348 ? -32.617 -0.549 20.844 1.00 81.12 348 ASN A C 1
ATOM 2974 O O . ASN A 1 348 ? -33.643 -0.856 20.238 1.00 81.12 348 ASN A O 1
ATOM 2978 N N . ILE A 1 349 ? -31.947 -1.421 21.602 1.00 79.62 349 ILE A N 1
ATOM 2979 C CA . ILE A 1 349 ? -32.364 -2.810 21.813 1.00 79.62 349 ILE A CA 1
ATOM 2980 C C . ILE A 1 349 ? -33.760 -2.841 22.431 1.00 79.62 349 ILE A C 1
ATOM 2982 O O . ILE A 1 349 ? -34.632 -3.537 21.916 1.00 79.62 349 ILE A O 1
ATOM 2986 N N . LYS A 1 350 ? -33.988 -2.054 23.487 1.00 82.88 350 LYS A N 1
ATOM 2987 C CA . LYS A 1 350 ? -35.277 -1.957 24.172 1.00 82.88 350 LYS A CA 1
ATOM 2988 C C . LYS A 1 350 ? -36.392 -1.557 23.200 1.00 82.88 350 LYS A C 1
ATOM 2990 O O . LYS A 1 350 ? -37.377 -2.285 23.080 1.00 82.88 350 LYS A O 1
ATOM 2995 N N . ASN A 1 351 ? -36.197 -0.485 22.433 1.00 81.38 351 ASN A N 1
ATOM 2996 C CA . ASN A 1 351 ? -37.176 -0.008 21.451 1.00 81.38 351 ASN A CA 1
ATOM 2997 C C . ASN A 1 351 ? -37.477 -1.051 20.357 1.00 81.38 351 ASN A C 1
ATOM 2999 O O . ASN A 1 351 ? -38.629 -1.224 19.950 1.00 81.38 351 ASN A O 1
ATOM 3003 N N . ILE A 1 352 ? -36.459 -1.779 19.883 1.00 77.00 352 ILE A N 1
ATOM 3004 C CA . ILE A 1 352 ? -36.655 -2.851 18.896 1.00 77.00 352 ILE A CA 1
ATOM 3005 C C . ILE A 1 352 ? -37.439 -4.016 19.513 1.00 77.00 352 ILE A C 1
ATOM 3007 O O . ILE A 1 352 ? -38.369 -4.522 18.888 1.00 77.00 352 ILE A O 1
ATOM 3011 N N . THR A 1 353 ? -37.122 -4.427 20.744 1.00 74.44 353 THR A N 1
ATOM 3012 C CA . THR A 1 353 ? -37.838 -5.525 21.423 1.00 74.44 353 THR A CA 1
ATOM 3013 C C . THR A 1 353 ? -39.301 -5.199 21.722 1.00 74.44 353 THR A C 1
ATOM 3015 O O . THR A 1 353 ? -40.147 -6.088 21.702 1.00 74.44 353 THR A O 1
ATOM 3018 N N . GLU A 1 354 ? -39.631 -3.926 21.943 1.00 75.94 354 GLU A N 1
ATOM 3019 C CA . GLU A 1 354 ? -41.015 -3.476 22.135 1.00 75.94 354 GLU A CA 1
ATOM 3020 C C . GLU A 1 354 ? -41.831 -3.479 20.826 1.00 75.94 354 GLU A C 1
ATOM 3022 O O . GLU A 1 354 ? -43.060 -3.522 20.870 1.00 75.94 354 GLU A O 1
ATOM 3027 N N . SER A 1 355 ? -41.170 -3.476 19.661 1.00 70.00 355 SER A N 1
ATOM 3028 C CA . SER A 1 355 ? -41.797 -3.346 18.335 1.00 70.00 355 SER A CA 1
ATOM 3029 C C . SER A 1 355 ? -41.744 -4.611 17.463 1.00 70.00 355 SER A C 1
ATOM 3031 O O . SER A 1 355 ? -42.269 -4.604 16.348 1.00 70.00 355 SER A O 1
ATOM 3033 N N . THR A 1 356 ? -41.150 -5.710 17.945 1.00 67.06 356 THR A N 1
ATOM 3034 C CA . THR A 1 356 ? -40.909 -6.934 17.157 1.00 67.06 356 THR A CA 1
ATOM 3035 C C . THR A 1 356 ? -41.845 -8.104 17.495 1.00 67.06 356 THR A C 1
ATOM 3037 O O . THR A 1 356 ? -42.458 -8.198 18.558 1.00 67.06 356 THR A O 1
ATOM 3040 N N . ASN A 1 357 ? -41.997 -9.014 16.529 1.00 65.62 357 ASN A N 1
ATOM 3041 C CA . ASN A 1 357 ? -42.840 -10.212 16.580 1.00 65.62 357 ASN A CA 1
ATOM 3042 C C . ASN A 1 357 ? -42.175 -11.376 17.358 1.00 65.62 357 ASN A C 1
ATOM 3044 O O . ASN A 1 357 ? -40.968 -11.393 17.591 1.00 65.62 357 ASN A O 1
ATOM 3048 N N . ARG A 1 358 ? -42.971 -12.374 17.786 1.00 62.25 358 ARG A N 1
ATOM 3049 C CA . ARG A 1 358 ? -42.556 -13.428 18.748 1.00 62.25 358 ARG A CA 1
ATOM 3050 C C . ARG A 1 358 ? -41.268 -14.190 18.386 1.00 62.25 358 ARG A C 1
ATOM 3052 O O . ARG A 1 358 ? -40.521 -14.539 19.293 1.00 62.25 358 ARG A O 1
ATOM 3059 N N . GLU A 1 359 ? -40.997 -14.456 17.108 1.00 62.03 359 GLU A N 1
ATOM 3060 C CA . GLU A 1 359 ? -39.775 -15.168 16.688 1.00 62.03 359 GLU A CA 1
ATOM 3061 C C . GLU A 1 359 ? -38.505 -14.310 16.789 1.00 62.03 359 GLU A C 1
ATOM 3063 O O . GLU A 1 359 ? -37.460 -14.820 17.197 1.00 62.03 359 GLU A O 1
ATOM 3068 N N . GLU A 1 360 ? -38.574 -13.011 16.475 1.00 61.75 360 GLU A N 1
ATOM 3069 C CA . GLU A 1 360 ? -37.448 -12.092 16.686 1.00 61.75 360 GLU A CA 1
ATOM 3070 C C . GLU A 1 360 ? -37.181 -11.898 18.187 1.00 61.75 360 GLU A C 1
ATOM 3072 O O . GLU A 1 360 ? -36.022 -11.921 18.607 1.00 61.75 360 GLU A O 1
ATOM 3077 N N . ASN A 1 361 ? -38.232 -11.857 19.015 1.00 68.56 361 ASN A N 1
ATOM 3078 C CA . ASN A 1 361 ? -38.109 -11.774 20.476 1.00 68.56 361 ASN A CA 1
ATOM 3079 C C . ASN A 1 361 ? -37.326 -12.942 21.091 1.00 68.56 361 ASN A C 1
ATOM 3081 O O . ASN A 1 361 ? -36.530 -12.720 22.003 1.00 68.56 361 ASN A O 1
ATOM 3085 N N . ASN A 1 362 ? -37.461 -14.165 20.565 1.00 72.94 362 ASN A N 1
ATOM 3086 C CA . ASN A 1 362 ? -36.682 -15.307 21.057 1.00 72.94 362 ASN A CA 1
ATOM 3087 C C . ASN A 1 362 ? -35.168 -15.092 20.878 1.00 72.94 362 ASN A C 1
ATOM 3089 O O . ASN A 1 362 ? -34.398 -15.376 21.795 1.00 72.94 362 ASN A O 1
ATOM 3093 N N . LYS A 1 363 ? -34.735 -14.507 19.751 1.00 74.62 363 LYS A N 1
ATOM 3094 C CA . LYS A 1 363 ? -33.313 -14.202 19.498 1.00 74.62 363 LYS A CA 1
ATOM 3095 C C . LYS A 1 363 ? -32.779 -13.139 20.463 1.00 74.62 363 LYS A C 1
ATOM 3097 O O . LYS A 1 363 ? -31.672 -13.281 20.983 1.00 74.62 363 LYS A O 1
ATOM 3102 N N . TYR A 1 364 ? -33.569 -12.101 20.745 1.00 75.44 364 TYR A N 1
ATOM 3103 C CA . TYR A 1 364 ? -33.212 -11.081 21.737 1.00 75.44 364 TYR A CA 1
ATOM 3104 C C . TYR A 1 364 ? -33.148 -11.653 23.161 1.00 75.44 364 TYR A C 1
ATOM 3106 O O . TYR A 1 364 ? -32.235 -11.311 23.913 1.00 75.44 364 TYR A O 1
ATOM 3114 N N . CYS A 1 365 ? -34.050 -12.569 23.531 1.00 80.12 365 CYS A N 1
ATOM 3115 C CA . CYS A 1 365 ? -34.008 -13.249 24.828 1.00 80.12 365 CYS A CA 1
ATOM 3116 C C . CYS A 1 365 ? -32.755 -14.121 24.999 1.00 80.12 365 CYS A C 1
ATOM 3118 O O . CYS A 1 365 ? -32.145 -14.118 26.075 1.00 80.12 365 CYS A O 1
ATOM 3120 N N . GLU A 1 366 ? -32.341 -14.849 23.959 1.00 82.88 366 GLU A N 1
ATOM 3121 C CA . GLU A 1 366 ? -31.092 -15.617 23.987 1.00 82.88 366 GLU A CA 1
ATOM 3122 C C . GLU A 1 366 ? -29.877 -14.687 24.137 1.00 82.88 366 GLU A C 1
ATOM 3124 O O . GLU A 1 366 ? -29.014 -14.937 24.985 1.00 82.88 366 GLU A O 1
ATOM 3129 N N . TYR A 1 367 ? -29.840 -13.580 23.382 1.00 83.25 367 TYR A N 1
ATOM 3130 C CA . TYR A 1 367 ? -28.770 -12.582 23.469 1.00 83.25 367 TYR A CA 1
ATOM 3131 C C . TYR A 1 367 ? -28.697 -11.953 24.866 1.00 83.25 367 TYR A C 1
ATOM 3133 O O . TYR A 1 367 ? -27.636 -11.932 25.489 1.00 83.25 367 TYR A O 1
ATOM 3141 N N . PHE A 1 368 ? -29.833 -11.540 25.429 1.00 85.81 368 PHE A N 1
ATOM 3142 C CA . PHE A 1 368 ? -29.899 -11.024 26.796 1.00 85.81 368 PHE A CA 1
ATOM 3143 C C . PHE A 1 368 ? -29.430 -12.057 27.830 1.00 85.81 368 PHE A C 1
ATOM 3145 O O . PHE A 1 368 ? -28.711 -11.725 28.774 1.00 85.81 368 PHE A O 1
ATOM 3152 N N . THR A 1 369 ? -29.790 -13.332 27.654 1.00 89.50 369 THR A N 1
ATOM 3153 C CA . THR A 1 369 ? -29.344 -14.419 28.541 1.00 89.50 369 THR A CA 1
ATOM 3154 C C . THR A 1 369 ? -27.825 -14.585 28.497 1.00 89.50 369 THR A C 1
ATOM 3156 O O . THR A 1 369 ? -27.184 -14.753 29.542 1.00 89.50 369 THR A O 1
ATOM 3159 N N . TYR A 1 370 ? -27.238 -14.483 27.306 1.00 90.12 370 TYR A N 1
ATOM 3160 C CA . TYR A 1 370 ? -25.796 -14.481 27.101 1.00 90.12 370 TYR A CA 1
ATOM 3161 C C . TYR A 1 370 ? -25.110 -13.282 27.773 1.00 90.12 370 TYR A C 1
ATOM 3163 O O . TYR A 1 370 ? -24.209 -13.481 28.594 1.00 90.12 370 TYR A O 1
ATOM 3171 N N . ILE A 1 371 ? -25.591 -12.061 27.529 1.00 91.00 371 ILE A N 1
ATOM 3172 C CA . ILE A 1 371 ? -25.080 -10.837 28.163 1.00 91.00 371 ILE A CA 1
ATOM 3173 C C . ILE A 1 371 ? -25.168 -10.930 29.688 1.00 91.00 371 ILE A C 1
ATOM 3175 O O . ILE A 1 371 ? -24.183 -10.690 30.386 1.00 91.00 371 ILE A O 1
ATOM 3179 N N . LYS A 1 372 ? -26.303 -11.381 30.234 1.00 90.94 372 LYS A N 1
ATOM 3180 C CA . LYS A 1 372 ? -26.491 -11.592 31.678 1.00 90.94 372 LYS A CA 1
ATOM 3181 C C . LYS A 1 372 ? -25.484 -12.589 32.249 1.00 90.94 372 LYS A C 1
ATOM 3183 O O . LYS A 1 372 ? -24.989 -12.389 33.362 1.00 90.94 372 LYS A O 1
ATOM 3188 N N . LYS A 1 373 ? -25.182 -13.670 31.521 1.00 91.12 373 LYS A N 1
ATOM 3189 C CA . LYS A 1 373 ? -24.166 -14.656 31.921 1.00 91.12 373 LYS A CA 1
ATOM 3190 C C . LYS A 1 373 ? -22.788 -14.003 32.006 1.00 91.12 373 LYS A C 1
ATOM 3192 O O . LYS A 1 373 ? -22.119 -14.168 33.024 1.00 91.12 373 LYS A O 1
ATOM 3197 N N . ILE A 1 374 ? -22.390 -13.246 30.986 1.00 91.56 374 ILE A N 1
ATOM 3198 C CA . ILE A 1 374 ? -21.097 -12.552 30.959 1.00 91.56 374 ILE A CA 1
ATOM 3199 C C . ILE A 1 374 ? -21.026 -11.491 32.059 1.00 91.56 374 ILE A C 1
ATOM 3201 O O . ILE A 1 374 ? -20.074 -11.479 32.836 1.00 91.56 374 ILE A O 1
ATOM 3205 N N . TYR A 1 375 ? -22.052 -10.654 32.196 1.00 90.38 375 TYR A N 1
ATOM 3206 C CA . TYR A 1 375 ? -22.118 -9.606 33.212 1.00 90.38 375 TYR A CA 1
ATOM 3207 C C . TYR A 1 375 ? -21.897 -10.167 34.620 1.00 90.38 375 TYR A C 1
ATOM 3209 O O . TYR A 1 375 ? -21.068 -9.655 35.370 1.00 90.38 375 TYR A O 1
ATOM 3217 N N . LYS A 1 376 ? -22.543 -11.294 34.957 1.00 88.56 376 LYS A N 1
ATOM 3218 C CA . LYS A 1 376 ? -22.339 -11.991 36.239 1.00 88.56 376 LYS A CA 1
ATOM 3219 C C . LYS A 1 376 ? -20.893 -12.449 36.466 1.00 88.56 376 LYS A C 1
ATOM 3221 O O . LYS A 1 376 ? -20.461 -12.504 37.618 1.00 88.56 376 LYS A O 1
ATOM 3226 N N . MET A 1 377 ? -20.153 -12.790 35.408 1.00 85.56 377 MET A N 1
ATOM 3227 C CA . MET A 1 377 ? -18.741 -13.176 35.513 1.00 85.56 377 MET A CA 1
ATOM 3228 C C . MET A 1 377 ? -17.846 -11.978 35.849 1.00 85.56 377 MET A C 1
ATOM 3230 O O . MET A 1 377 ? -16.909 -12.127 36.633 1.00 85.56 377 MET A O 1
ATOM 3234 N N . TYR A 1 378 ? -18.128 -10.803 35.278 1.00 83.56 378 TYR A N 1
ATOM 3235 C CA . TYR A 1 378 ? -17.259 -9.626 35.397 1.00 83.56 378 TYR A CA 1
ATOM 3236 C C . TYR A 1 378 ? -17.653 -8.658 36.511 1.00 83.56 378 TYR A C 1
ATOM 3238 O O . TYR A 1 378 ? -16.760 -8.044 37.087 1.00 83.56 378 TYR A O 1
ATOM 3246 N N . ILE A 1 379 ? -18.928 -8.577 36.908 1.00 82.06 379 ILE A N 1
ATOM 3247 C CA . ILE A 1 379 ? -19.350 -7.691 38.009 1.00 82.06 379 ILE A CA 1
ATOM 3248 C C . ILE A 1 379 ? -18.600 -7.983 39.311 1.00 82.06 379 ILE A C 1
ATOM 3250 O O . ILE A 1 379 ? -18.254 -7.076 40.058 1.00 82.06 379 ILE A O 1
ATOM 3254 N N . ARG A 1 380 ? -18.258 -9.253 39.544 1.00 72.31 380 ARG A N 1
ATOM 3255 C CA . ARG A 1 380 ? -17.474 -9.679 40.710 1.00 72.31 380 ARG A CA 1
ATOM 3256 C C . ARG A 1 380 ? -15.992 -9.298 40.627 1.00 72.31 380 ARG A C 1
ATOM 3258 O O . ARG A 1 380 ? -15.319 -9.306 41.648 1.00 72.31 380 ARG A O 1
ATOM 3265 N N . LYS A 1 381 ? -15.475 -8.992 39.432 1.00 71.56 381 LYS A N 1
ATOM 3266 C CA . LYS A 1 381 ? -14.081 -8.577 39.207 1.00 71.56 381 LYS A CA 1
ATOM 3267 C C . LYS A 1 381 ? -13.891 -7.058 39.303 1.00 71.56 381 LYS A C 1
ATOM 3269 O O . LYS A 1 381 ? -12.781 -6.629 39.597 1.00 71.56 381 LYS A O 1
ATOM 3274 N N . CYS A 1 382 ? -14.937 -6.264 39.060 1.00 61.88 382 CYS A N 1
ATOM 3275 C CA . CYS A 1 382 ? -14.860 -4.797 39.049 1.00 61.88 382 CYS A CA 1
ATOM 3276 C C . CYS A 1 382 ? -14.753 -4.166 40.447 1.00 61.88 382 CYS A C 1
ATOM 3278 O O . CYS A 1 382 ? -14.327 -3.023 40.562 1.00 61.88 382 CYS A O 1
ATOM 3280 N N . CYS A 1 383 ? -15.097 -4.900 41.507 1.00 49.94 383 CYS A N 1
ATOM 3281 C CA . CYS A 1 383 ? -15.018 -4.424 42.887 1.00 49.94 383 CYS A CA 1
ATOM 3282 C C . CYS A 1 383 ? -13.824 -5.070 43.603 1.00 49.94 383 CYS A C 1
ATOM 3284 O O . CYS A 1 383 ? -13.987 -6.034 44.350 1.00 49.94 383 CYS A O 1
ATOM 3286 N N . LYS A 1 384 ? -12.612 -4.564 43.364 1.00 41.72 384 LYS A N 1
ATOM 3287 C CA . LYS A 1 384 ? -11.512 -4.720 44.325 1.00 41.72 384 LYS A CA 1
ATOM 3288 C C . LYS A 1 384 ? -11.362 -3.390 45.058 1.00 41.72 384 LYS A C 1
ATOM 3290 O O . LYS A 1 384 ? -11.187 -2.370 44.401 1.00 41.72 384 LYS A O 1
ATOM 3295 N N . TYR A 1 385 ? -11.559 -3.470 46.373 1.00 36.47 385 TYR A N 1
ATOM 3296 C CA . TYR A 1 385 ? -11.500 -2.393 47.361 1.00 36.47 385 TYR A CA 1
ATOM 3297 C C . TYR A 1 385 ? -10.216 -1.572 47.291 1.00 36.47 385 TYR A C 1
ATOM 3299 O O . TYR A 1 385 ? -9.156 -2.182 47.014 1.00 36.47 385 TYR A O 1
#

pLDDT: mean 80.02, std 16.27, range [24.81, 95.94]

Organism: Plasmodium cynomolgi (strain B) (NCBI:txid1120755)